Protein AF-0000000084647547 (afdb_homodimer)

pLDDT: mean 97.09, std 5.96, range [43.28, 99.0]

Solvent-accessible surface area (backbone atoms only — not comparable to full-atom values): 25714 Å² total; per-residue (Å²): 90,37,36,32,36,41,32,43,51,69,50,54,76,92,47,25,85,84,66,43,41,56,71,59,34,45,50,55,44,42,46,58,33,23,62,76,68,74,48,60,79,43,80,45,79,32,50,28,68,78,56,44,62,79,85,57,79,75,78,40,63,32,36,36,33,41,42,39,95,64,58,91,80,67,76,48,66,46,57,54,53,44,33,52,45,51,45,50,25,56,76,70,45,40,25,35,38,17,24,28,41,22,22,42,40,54,30,44,52,57,66,22,38,66,42,75,41,91,83,44,67,43,49,30,53,42,51,19,37,38,78,48,87,53,89,42,42,57,77,74,64,59,57,51,28,27,37,34,79,42,40,64,39,54,76,38,76,23,79,67,49,45,66,29,20,25,29,90,91,43,60,61,27,25,33,33,38,68,77,27,34,40,24,30,50,36,34,54,52,61,46,63,67,53,50,49,53,48,43,63,74,38,30,86,80,58,30,67,35,53,42,53,49,14,58,34,30,55,80,47,85,65,39,30,66,59,49,28,32,27,53,55,38,39,44,51,52,20,45,53,50,42,51,52,56,56,52,65,75,101,88,37,36,31,38,40,32,42,51,70,51,55,75,93,47,25,85,86,66,43,43,56,71,58,33,45,49,53,43,42,44,56,32,22,62,76,67,73,48,61,82,42,80,46,80,33,50,26,69,77,57,44,62,78,86,57,77,75,78,39,62,31,36,35,33,41,41,38,94,63,58,89,82,67,77,49,67,47,56,54,53,44,31,52,44,52,45,50,25,58,74,70,44,42,24,35,38,16,25,27,41,21,22,43,39,53,30,45,51,57,65,21,39,66,41,73,39,92,82,45,67,46,48,30,51,42,52,19,38,38,78,49,87,54,91,40,41,56,77,76,63,60,59,51,28,28,37,35,78,44,41,65,39,53,77,38,76,23,78,69,49,45,68,30,20,25,28,92,91,42,59,61,27,25,33,34,39,68,78,27,34,37,27,29,51,38,35,54,52,61,45,62,67,54,50,49,53,50,43,63,73,38,29,84,77,59,30,67,37,54,40,53,49,14,58,33,30,55,79,47,85,66,37,30,64,59,49,28,31,27,52,54,37,40,45,51,53,18,46,52,50,42,52,51,56,58,52,65,75,102

Sequence (500 aa):
MRIGLLQCDDVAEELRDRHGNYPQMFADLLGRAAVQQGIELEWQVWRCLDGDIPEDVDAVDAWLTTGSKFGVNDGLAWVEKLEGFVRQLWVAGKPLVGICFGHQLIARALGGEVIQSPKGWGVGLSFNQVSEQQAWMTPSSHALDLLVSHQDQVTRLPDNTRVLGGSPFCPNYLIQAGDCFLGVQGHPEFSPEYSRDLMQLRRSLVGDARVREGLASLSSEINDDLMALWILAFMREAIARQQEAGNGRVMRIGLLQCDDVAEELRDRHGNYPQMFADLLGRAAVQQGIELEWQVWRCLDGDIPEDVDAVDAWLTTGSKFGVNDGLAWVEKLEGFVRQLWVAGKPLVGICFGHQLIARALGGEVIQSPKGWGVGLSFNQVSEQQAWMTPSSHALDLLVSHQDQVTRLPDNTRVLGGSPFCPNYLIQAGDCFLGVQGHPEFSPEYSRDLMQLRRSLVGDARVREGLASLSSEINDDLMALWILAFMREAIARQQEAGNGRV

Radius of gyration: 27.06 Å; Cα contacts (8 Å, |Δi|>4): 1031; chains: 2; bounding box: 46×93×58 Å

Nearest PDB structures (foldseek):
  3m3p-assembly1_A  TM=7.550E-01  e=1.102E-14  Methylobacillus flagellatus KT
  1o1y-assembly1_A  TM=7.816E-01  e=1.906E-14  Thermotoga maritima
  2d7j-assembly1_A  TM=7.579E-01  e=1.509E-13  Pyrococcus horikoshii OT3
  7d97-assembly1_A  TM=7.661E-01  e=3.537E-13  Methanocaldococcus jannaschii DSM 2661
  2h2w-assembly1_A-2  TM=7.308E-01  e=1.636E-11  Thermotoga maritima

Foldseek 3Di:
DEEEEEEQAWDPPVCCVPQNTDVVLLCVLLVVLCVVVVHDYHYDYADLNVPRADDDLVPGQAYEYDDYPDACPNPDPSSVVNLVVLVVNVVLLGAYEYEQRGLRSNFVSQPFDKDQAPVAWDFAKFKKAFPDDDPLQPPDDRIAIAGATDRMATDGGHPQKDAGMGDPRHGNQWMDRHLHYTYGNHDLSDALVSSLVVCVVCCVVRDPVNNVVNNVRNVDDHCSNSVSSSSVSSSVRSSVVSVVVVVVVD/DEEEEEEQAWDPPVCCVPQNTDVVLLCVLLVVLCVVVVHDYHYDYADLNVPRADDDLVPGQAYEYDDYPDACPNPDPSSVVNLVVLVVNVVLLHAYEYEQRGLVSNFVSQPFDKDQAPVAWDFAKFKKAFPDDDPLQPPDDRIAIAGATDRMATDGGHPQKDAGMDDPRHGNQWMDRHLHYTYGNHDLSDALVSSLVVCVVCCVVRDPVNNVVNNVRNVDDHCSNSVSSSSVSSSVRSSVVSVVVVVVVD

InterPro domains:
  IPR017926 Glutamine amidotransferase [PF00117] (80-193)
  IPR029062 Class I glutamine amidotransferase-like [G3DSA:3.40.50.880] (15-242)
  IPR029062 Class I glutamine amidotransferase-like [SSF52317] (20-212)
  IPR044992 Glutamine amidotransferase domain containing protein ChyE-like [PTHR42695] (2-207)
  IPR044992 Glutamine amidotransferase domain containing protein ChyE-like [cd01741] (2-189)

Secondary structure (DSSP, 8-state):
-EEEEE------HHHHHHH--HHHHHHHHHHHHHHHHT---EEEEE-GGGT-----TTSSSEEEE---SS-TTS--HHHHHHHHHHHHHHHHT--EEEETHHHHHHHHHTT-EEEE-TT--EEEEEEEEE----TT--S--SEEEEEEEESEEEEEPPTTEEEEEE-SS-TTSEEEETTTEEEESS-TT--HHHHHHHHHHTHHHH-HHHHHHHHHHTTS---HHHHHHHHHHHHHHHHHHHHHHHHTT-/-EEEEE------HHHHHHH--HHHHHHHHHHHHHHHHT---EEEEE-GGGT-----TTSSSEEEE---SS-TTS--HHHHHHHHHHHHHHHHT--EEEETHHHHHHHHHTT-EEEE-TT--EEEEEEEEE----TT--S--SEEEEEEEESEEEEEPPTTEEEEEE-SS-TTSEEEETTTEEEESS-TT--HHHHHHHHHHTHHHH-HHHHHHHHHHTTS---HHHHHHHHHHHHHHHHHHHHHHHHTT-

Structure (mmCIF, N/CA/C/O backbone):
data_AF-0000000084647547-model_v1
#
loop_
_entity.id
_entity.type
_entity.pdbx_description
1 polymer 'Glutamine amidotransferase domain-containing protein'
#
loop_
_atom_site.group_PDB
_atom_site.id
_atom_site.type_symbol
_atom_site.label_atom_id
_atom_site.label_alt_id
_atom_site.label_comp_id
_atom_site.label_asym_id
_atom_site.label_entity_id
_atom_site.label_seq_id
_atom_site.pdbx_PDB_ins_code
_atom_site.Cartn_x
_atom_site.Cartn_y
_atom_site.Cartn_z
_atom_site.occupancy
_atom_site.B_iso_or_equiv
_atom_site.auth_seq_id
_atom_site.auth_comp_id
_atom_site.auth_asym_id
_atom_site.auth_atom_id
_atom_site.pdbx_PDB_model_num
ATOM 1 N N . MET A 1 1 ? 1.634 -37.844 -8.797 1 97.69 1 MET A N 1
ATOM 2 C CA . MET A 1 1 ? 1.784 -36.812 -9.805 1 97.69 1 MET A CA 1
ATOM 3 C C . MET A 1 1 ? 3.236 -36.344 -9.906 1 97.69 1 MET A C 1
ATOM 5 O O . MET A 1 1 ? 3.854 -36 -8.898 1 97.69 1 MET A O 1
ATOM 9 N N . ARG A 1 2 ? 3.854 -36.406 -11.078 1 98.5 2 ARG A N 1
ATOM 10 C CA . ARG A 1 2 ? 5.215 -35.938 -11.312 1 98.5 2 ARG A CA 1
ATOM 11 C C . ARG A 1 2 ? 5.227 -34.5 -11.75 1 98.5 2 ARG A C 1
ATOM 13 O O . ARG A 1 2 ? 4.684 -34.156 -12.805 1 98.5 2 ARG A O 1
ATOM 20 N N . ILE A 1 3 ? 5.859 -33.656 -10.891 1 98.81 3 ILE A N 1
ATOM 21 C CA . ILE A 1 3 ? 5.918 -32.219 -11.18 1 98.81 3 ILE A CA 1
ATOM 22 C C . ILE A 1 3 ? 7.328 -31.844 -11.625 1 98.81 3 ILE A C 1
ATOM 24 O O . ILE A 1 3 ? 8.312 -32.188 -10.969 1 98.81 3 ILE A O 1
ATOM 28 N N . GLY A 1 4 ? 7.418 -31.266 -12.805 1 98.94 4 GLY A N 1
ATOM 29 C CA . GLY A 1 4 ? 8.664 -30.656 -13.242 1 98.94 4 GLY A CA 1
ATOM 30 C C . GLY A 1 4 ? 8.828 -29.234 -12.766 1 98.94 4 GLY A C 1
ATOM 31 O O . GLY A 1 4 ? 8.039 -28.359 -13.125 1 98.94 4 GLY A O 1
ATOM 32 N N . LEU A 1 5 ? 9.844 -29 -11.914 1 98.94 5 LEU A N 1
ATOM 33 C CA . LEU A 1 5 ? 10.148 -27.641 -11.461 1 98.94 5 LEU A CA 1
ATOM 34 C C . LEU A 1 5 ? 11.172 -26.984 -12.375 1 98.94 5 LEU A C 1
ATOM 36 O O . LEU A 1 5 ? 12.297 -27.453 -12.508 1 98.94 5 LEU A O 1
ATOM 40 N N . LEU A 1 6 ? 10.711 -25.953 -13.039 1 98.94 6 LEU A N 1
ATOM 41 C CA . LEU A 1 6 ? 11.609 -25.094 -13.805 1 98.94 6 LEU A CA 1
ATOM 42 C C . LEU A 1 6 ? 12.234 -24.016 -12.922 1 98.94 6 LEU A C 1
ATOM 44 O O . LEU A 1 6 ? 11.602 -23 -12.633 1 98.94 6 LEU A O 1
ATOM 48 N N . GLN A 1 7 ? 13.43 -24.297 -12.469 1 98.94 7 GLN A N 1
ATOM 49 C CA . GLN A 1 7 ? 14.086 -23.406 -11.516 1 98.94 7 GLN A CA 1
ATOM 50 C C . GLN A 1 7 ? 14.781 -22.25 -12.227 1 98.94 7 GLN A C 1
ATOM 52 O O . GLN A 1 7 ? 15.781 -22.453 -12.922 1 98.94 7 GLN A O 1
ATOM 57 N N . CYS A 1 8 ? 14.32 -21.062 -11.953 1 98.88 8 CYS A N 1
ATOM 58 C CA . CYS A 1 8 ? 14.758 -19.891 -12.719 1 98.88 8 CYS A CA 1
ATOM 59 C C . CYS A 1 8 ? 15.617 -18.969 -11.867 1 98.88 8 CYS A C 1
ATOM 61 O O . CYS A 1 8 ? 16 -17.891 -12.32 1 98.88 8 CYS A O 1
ATOM 63 N N . ASP A 1 9 ? 15.859 -19.328 -10.633 1 98.62 9 ASP A N 1
ATOM 64 C CA . ASP A 1 9 ? 16.703 -18.547 -9.727 1 98.62 9 ASP A CA 1
ATOM 65 C C . ASP A 1 9 ? 17.125 -19.375 -8.516 1 98.62 9 ASP A C 1
ATOM 67 O O . ASP A 1 9 ? 16.672 -20.516 -8.352 1 98.62 9 ASP A O 1
ATOM 71 N N . ASP A 1 10 ? 18.062 -18.859 -7.836 1 98.25 10 ASP A N 1
ATOM 72 C CA . ASP A 1 10 ? 18.406 -19.328 -6.496 1 98.25 10 ASP A CA 1
ATOM 73 C C . ASP A 1 10 ? 18.141 -18.25 -5.453 1 98.25 10 ASP A C 1
ATOM 75 O O . ASP A 1 10 ? 18.25 -17.047 -5.742 1 98.25 10 ASP A O 1
ATOM 79 N N . VAL A 1 11 ? 17.766 -18.75 -4.273 1 98.25 11 VAL A N 1
ATOM 80 C CA . VAL A 1 11 ? 17.781 -17.812 -3.145 1 98.25 11 VAL A CA 1
ATOM 81 C C . VAL A 1 11 ? 19.172 -17.188 -3.016 1 98.25 11 VAL A C 1
ATOM 83 O O . VAL A 1 11 ? 20.188 -17.875 -3.201 1 98.25 11 VAL A O 1
ATOM 86 N N . ALA A 1 12 ? 19.172 -15.875 -2.676 1 96.81 12 ALA A N 1
ATOM 87 C CA . ALA A 1 12 ? 20.453 -15.203 -2.496 1 96.81 12 ALA A CA 1
ATOM 88 C C . ALA A 1 12 ? 21.359 -16 -1.564 1 96.81 12 ALA A C 1
ATOM 90 O O . ALA A 1 12 ? 20.906 -16.562 -0.573 1 96.81 12 ALA A O 1
ATOM 91 N N . GLU A 1 13 ? 22.609 -15.992 -1.907 1 96.94 13 GLU A N 1
ATOM 92 C CA . GLU A 1 13 ? 23.578 -16.781 -1.152 1 96.94 13 GLU A CA 1
ATOM 93 C C . GLU A 1 13 ? 23.516 -16.438 0.334 1 96.94 13 GLU A C 1
ATOM 95 O O . GLU A 1 13 ? 23.578 -17.328 1.182 1 96.94 13 GLU A O 1
ATOM 100 N N . GLU A 1 14 ? 23.344 -15.156 0.658 1 97.12 14 GLU A N 1
ATOM 101 C CA . GLU A 1 14 ? 23.359 -14.641 2.025 1 97.12 14 GLU A CA 1
ATOM 102 C C . GLU A 1 14 ? 22.188 -15.203 2.834 1 97.12 14 GLU A C 1
ATOM 104 O O . GLU A 1 14 ? 22.25 -15.258 4.062 1 97.12 14 GLU A O 1
ATOM 109 N N . LEU A 1 15 ? 21.188 -15.695 2.102 1 98.25 15 LEU A N 1
ATOM 110 C CA . LEU A 1 15 ? 19.969 -16.094 2.793 1 98.25 15 LEU A CA 1
ATOM 111 C C . LEU A 1 15 ? 19.75 -17.594 2.697 1 98.25 15 LEU A C 1
ATOM 113 O O . LEU A 1 15 ? 18.875 -18.141 3.375 1 98.25 15 LEU A O 1
ATOM 117 N N . ARG A 1 16 ? 20.484 -18.297 1.938 1 97.31 16 ARG A N 1
ATOM 118 C CA . ARG A 1 16 ? 20.219 -19.688 1.564 1 97.31 16 ARG A CA 1
ATOM 119 C C . ARG A 1 16 ? 20.422 -20.625 2.75 1 97.31 16 ARG A C 1
ATOM 121 O O . ARG A 1 16 ? 19.719 -21.625 2.879 1 97.31 16 ARG A O 1
ATOM 128 N N . ASP A 1 17 ? 21.422 -20.312 3.629 1 97.31 17 ASP A N 1
ATOM 129 C CA . ASP A 1 17 ? 21.672 -21.156 4.793 1 97.31 17 ASP A CA 1
ATOM 130 C C . ASP A 1 17 ? 20.453 -21.188 5.719 1 97.31 17 ASP A C 1
ATOM 132 O O . ASP A 1 17 ? 20.094 -22.234 6.242 1 97.31 17 ASP A O 1
ATOM 136 N N . ARG A 1 18 ? 19.844 -20.062 5.906 1 97.5 18 ARG A N 1
ATOM 137 C CA . ARG A 1 18 ? 18.734 -19.922 6.844 1 97.5 18 ARG A CA 1
ATOM 138 C C . ARG A 1 18 ? 17.422 -20.375 6.215 1 97.5 18 ARG A C 1
ATOM 140 O O . ARG A 1 18 ? 16.547 -20.938 6.898 1 97.5 18 ARG A O 1
ATOM 147 N N . HIS A 1 19 ? 17.25 -20.203 4.898 1 98.44 19 HIS A N 1
ATOM 148 C CA . HIS A 1 19 ? 15.906 -20.328 4.344 1 98.44 19 HIS A CA 1
ATOM 149 C C . HIS A 1 19 ? 15.836 -21.453 3.311 1 98.44 19 HIS A C 1
ATOM 151 O O . HIS A 1 19 ? 14.75 -21.797 2.832 1 98.44 19 HIS A O 1
ATOM 157 N N . GLY A 1 20 ? 17 -22.016 2.951 1 98.12 20 GLY A N 1
ATOM 158 C CA . GLY A 1 20 ? 17.016 -23 1.882 1 98.12 20 GLY A CA 1
ATOM 159 C C . GLY A 1 20 ? 16.891 -22.391 0.501 1 98.12 20 GLY A C 1
ATOM 160 O O . GLY A 1 20 ? 17.172 -21.203 0.318 1 98.12 20 GLY A O 1
ATOM 161 N N . ASN A 1 21 ? 16.609 -23.266 -0.439 1 98.56 21 ASN A N 1
ATOM 162 C CA . ASN A 1 21 ? 16.484 -22.828 -1.827 1 98.56 21 ASN A CA 1
ATOM 163 C C . ASN A 1 21 ? 15.086 -23.109 -2.373 1 98.56 21 ASN A C 1
ATOM 165 O O . ASN A 1 21 ? 14.266 -23.719 -1.692 1 98.56 21 ASN A O 1
ATOM 169 N N . TYR A 1 22 ? 14.805 -22.641 -3.561 1 98.69 22 TYR A N 1
ATOM 170 C CA . TYR A 1 22 ? 13.461 -22.609 -4.113 1 98.69 22 TYR A CA 1
ATOM 171 C C . TYR A 1 22 ? 12.898 -24.031 -4.254 1 98.69 22 TYR A C 1
ATOM 173 O O . TYR A 1 22 ? 11.727 -24.266 -3.949 1 98.69 22 TYR A O 1
ATOM 181 N N . PRO A 1 23 ? 13.688 -25.031 -4.746 1 98.81 23 PRO A N 1
ATOM 182 C CA . PRO A 1 23 ? 13.109 -26.359 -4.875 1 98.81 23 PRO A CA 1
ATOM 183 C C . PRO A 1 23 ? 12.523 -26.891 -3.564 1 98.81 23 PRO A C 1
ATOM 185 O O . PRO A 1 23 ? 11.414 -27.422 -3.549 1 98.81 23 PRO A O 1
ATOM 188 N N . GLN A 1 24 ? 13.242 -26.672 -2.492 1 98.5 24 GLN A N 1
ATOM 189 C CA . GLN A 1 24 ? 12.75 -27.125 -1.198 1 98.5 24 GLN A CA 1
ATOM 190 C C . GLN A 1 24 ? 11.539 -26.312 -0.749 1 98.5 24 GLN A C 1
ATOM 192 O O . GLN A 1 24 ? 10.617 -26.859 -0.126 1 98.5 24 GLN A O 1
ATOM 197 N N . MET A 1 25 ? 11.5 -25.016 -0.994 1 98.75 25 MET A N 1
ATOM 198 C CA . MET A 1 25 ? 10.359 -24.172 -0.64 1 98.75 25 MET A CA 1
ATOM 199 C C . MET A 1 25 ? 9.086 -24.688 -1.311 1 98.75 25 MET A C 1
ATOM 201 O O . MET A 1 25 ? 8.031 -24.75 -0.675 1 98.75 25 MET A O 1
ATOM 205 N N . PHE A 1 26 ? 9.203 -25.062 -2.561 1 98.88 26 PHE A N 1
ATOM 206 C CA . PHE A 1 26 ? 8.031 -25.516 -3.299 1 98.88 26 PHE A CA 1
ATOM 207 C C . PHE A 1 26 ? 7.625 -26.922 -2.867 1 98.88 26 PHE A C 1
ATOM 209 O O . PHE A 1 26 ? 6.434 -27.234 -2.793 1 98.88 26 PHE A O 1
ATOM 216 N N . ALA A 1 27 ? 8.617 -27.766 -2.643 1 98.56 27 ALA A N 1
ATOM 217 C CA . ALA A 1 27 ? 8.312 -29.094 -2.131 1 98.56 27 ALA A CA 1
ATOM 218 C C . ALA A 1 27 ? 7.555 -29.016 -0.808 1 98.56 27 ALA A C 1
ATOM 220 O O . ALA A 1 27 ? 6.594 -29.75 -0.587 1 98.56 27 ALA A O 1
ATOM 221 N N . ASP A 1 28 ? 8.016 -28.094 0.088 1 98.25 28 ASP A N 1
ATOM 222 C CA . ASP A 1 28 ? 7.355 -27.922 1.379 1 98.25 28 ASP A CA 1
ATOM 223 C C . ASP A 1 28 ? 5.941 -27.359 1.202 1 98.25 28 ASP A C 1
ATOM 225 O O . ASP A 1 28 ? 5 -27.844 1.831 1 98.25 28 ASP A O 1
ATOM 229 N N . LEU A 1 29 ? 5.77 -26.359 0.379 1 98.56 29 LEU A N 1
ATOM 230 C CA . LEU A 1 29 ? 4.48 -25.719 0.143 1 98.56 29 LEU A CA 1
ATOM 231 C C . LEU A 1 29 ? 3.463 -26.734 -0.381 1 98.56 29 LEU A C 1
ATOM 233 O O . LEU A 1 29 ? 2.398 -26.906 0.216 1 98.56 29 LEU A O 1
ATOM 237 N N . LEU A 1 30 ? 3.811 -27.406 -1.542 1 98.75 30 LEU A N 1
ATO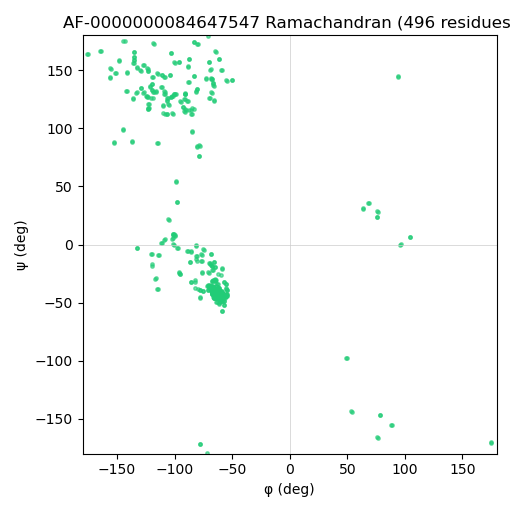M 238 C CA . LEU A 1 30 ? 2.842 -28.297 -2.191 1 98.75 30 LEU A CA 1
ATOM 239 C C . LEU A 1 30 ? 2.721 -29.609 -1.442 1 98.75 30 LEU A C 1
ATOM 241 O O . LEU A 1 30 ? 1.705 -30.297 -1.554 1 98.75 30 LEU A O 1
ATOM 245 N N . GLY A 1 31 ? 3.787 -29.953 -0.701 1 98.31 31 GLY A N 1
ATOM 246 C CA . GLY A 1 31 ? 3.717 -31.156 0.11 1 98.31 31 GLY A CA 1
ATOM 247 C C . GLY A 1 31 ? 2.596 -31.125 1.132 1 98.31 31 GLY A C 1
ATOM 248 O O . GLY A 1 31 ? 1.878 -32.094 1.306 1 98.31 31 GLY A O 1
ATOM 249 N N . ARG A 1 32 ? 2.387 -30 1.791 1 96.31 32 ARG A N 1
ATOM 250 C CA . ARG A 1 32 ? 1.326 -29.828 2.777 1 96.31 32 ARG A CA 1
ATOM 251 C C . ARG A 1 32 ? -0.047 -30.031 2.145 1 96.31 32 ARG A C 1
ATOM 253 O O . ARG A 1 32 ? -0.894 -30.734 2.691 1 96.31 32 ARG A O 1
ATOM 260 N N . ALA A 1 33 ? -0.22 -29.422 1.044 1 97.56 33 ALA A N 1
ATOM 261 C CA . ALA A 1 33 ? -1.492 -29.5 0.332 1 97.56 33 ALA A CA 1
ATOM 262 C C . ALA A 1 33 ? -1.729 -30.922 -0.201 1 97.56 33 ALA A C 1
ATOM 264 O O . ALA A 1 33 ? -2.865 -31.391 -0.22 1 97.56 33 ALA A O 1
ATOM 265 N N . ALA A 1 34 ? -0.649 -31.531 -0.677 1 98.19 34 ALA A N 1
ATOM 266 C CA . ALA A 1 34 ? -0.738 -32.875 -1.24 1 98.19 34 ALA A CA 1
ATOM 267 C C . ALA A 1 34 ? -1.242 -33.875 -0.202 1 98.19 34 ALA A C 1
ATOM 269 O O . ALA A 1 34 ? -2.064 -34.75 -0.512 1 98.19 34 ALA A O 1
ATOM 270 N N . VAL A 1 35 ? -0.739 -33.719 1.009 1 96.69 35 VAL A N 1
ATOM 271 C CA . VAL A 1 35 ? -1.181 -34.594 2.102 1 96.69 35 VAL A CA 1
ATOM 272 C C . VAL A 1 35 ? -2.68 -34.406 2.332 1 96.69 35 VAL A C 1
ATOM 274 O O . VAL A 1 35 ? -3.418 -35.375 2.471 1 96.69 35 VAL A O 1
ATOM 277 N N . GLN A 1 36 ? -3.137 -33.219 2.275 1 94.12 36 GLN A N 1
ATOM 278 C CA . GLN A 1 36 ? -4.543 -32.906 2.494 1 94.12 36 GLN A CA 1
ATOM 279 C C . GLN A 1 36 ? -5.418 -33.469 1.384 1 94.12 36 GLN A C 1
ATOM 281 O O . GLN A 1 36 ? -6.562 -33.875 1.627 1 94.12 36 GLN A O 1
ATOM 286 N N . GLN A 1 37 ? -4.84 -33.531 0.204 1 94.56 37 GLN A N 1
ATOM 287 C CA . GLN A 1 37 ? -5.633 -33.938 -0.949 1 94.56 37 GLN A CA 1
ATOM 288 C C . GLN A 1 37 ? -5.367 -35.406 -1.309 1 94.56 37 GLN A C 1
ATOM 290 O O . GLN A 1 37 ? -5.91 -35.906 -2.289 1 94.56 37 GLN A O 1
ATOM 295 N N . GLY A 1 38 ? -4.539 -36.031 -0.582 1 94.88 38 GLY A N 1
ATOM 296 C CA . GLY A 1 38 ? -4.23 -37.438 -0.837 1 94.88 38 GLY A CA 1
ATOM 297 C C . GLY A 1 38 ? -3.471 -37.656 -2.131 1 94.88 38 GLY A C 1
ATOM 298 O O . GLY A 1 38 ? -3.729 -38.594 -2.855 1 94.88 38 GLY A O 1
ATOM 299 N N . ILE A 1 39 ? -2.578 -36.719 -2.475 1 95.12 39 ILE A N 1
ATOM 300 C CA . ILE A 1 39 ? -1.796 -36.781 -3.703 1 95.12 39 ILE A CA 1
ATOM 301 C C . ILE A 1 39 ? -0.339 -37.094 -3.373 1 95.12 39 ILE A C 1
ATOM 303 O O . ILE A 1 39 ? 0.226 -36.531 -2.43 1 95.12 39 ILE A O 1
ATOM 307 N N . GLU A 1 40 ? 0.198 -38 -4.012 1 97.12 40 GLU A N 1
ATOM 308 C CA . GLU A 1 40 ? 1.637 -38.219 -3.934 1 97.12 40 GLU A CA 1
ATOM 309 C C . GLU A 1 40 ? 2.387 -37.438 -4.996 1 97.12 40 GLU A C 1
ATOM 311 O O . GLU A 1 40 ? 2.041 -37.469 -6.176 1 97.12 40 GLU A O 1
ATOM 316 N N . LEU A 1 41 ? 3.408 -36.75 -4.508 1 98.38 41 LEU A N 1
ATOM 317 C CA . LEU A 1 41 ? 4.148 -35.875 -5.422 1 98.38 41 LEU A CA 1
ATOM 318 C C . LEU A 1 41 ? 5.555 -36.406 -5.664 1 98.38 41 LEU A C 1
ATOM 320 O O . LEU A 1 41 ? 6.191 -36.938 -4.742 1 98.38 41 LEU A O 1
ATOM 324 N N . GLU A 1 42 ? 5.965 -36.406 -6.852 1 98.38 42 GLU A N 1
ATOM 325 C CA . GLU A 1 42 ? 7.352 -36.594 -7.266 1 98.38 42 GLU A CA 1
ATOM 326 C C . GLU A 1 42 ? 7.879 -35.406 -8.031 1 98.38 42 GLU A C 1
ATOM 328 O O . GLU A 1 42 ? 7.148 -34.781 -8.82 1 98.38 42 GLU A O 1
ATOM 333 N N . TRP A 1 43 ? 9.164 -35.125 -7.793 1 98.62 43 TRP A N 1
ATOM 334 C CA . TRP A 1 43 ? 9.703 -33.906 -8.359 1 98.62 43 TRP A CA 1
ATOM 335 C C . TRP A 1 43 ? 10.867 -34.188 -9.305 1 98.62 43 TRP A C 1
ATOM 337 O O . TRP A 1 43 ? 11.68 -35.094 -9.039 1 98.62 43 TRP A O 1
ATOM 347 N N . GLN A 1 44 ? 10.93 -33.562 -10.344 1 98.75 44 GLN A N 1
ATOM 348 C CA . GLN A 1 44 ? 12.109 -33.438 -11.195 1 98.75 44 GLN A CA 1
ATOM 349 C C . GLN A 1 44 ? 12.445 -31.953 -11.43 1 98.75 44 GLN A C 1
ATOM 351 O O . GLN A 1 44 ? 11.586 -31.172 -11.82 1 98.75 44 GLN A O 1
ATOM 356 N N . VAL A 1 45 ? 13.734 -31.594 -11.156 1 98.81 45 VAL A N 1
ATOM 357 C CA . VAL A 1 45 ? 14.133 -30.188 -11.219 1 98.81 45 VAL A CA 1
ATOM 358 C C . VAL A 1 45 ? 15.023 -29.953 -12.438 1 98.81 45 VAL A C 1
ATOM 360 O O . VAL A 1 45 ? 15.922 -30.75 -12.711 1 98.81 45 VAL A O 1
ATOM 363 N N . TRP A 1 46 ? 14.719 -28.969 -13.227 1 98.88 46 TRP A N 1
ATOM 364 C CA . TRP A 1 46 ? 15.586 -28.438 -14.273 1 98.88 46 TRP A CA 1
ATOM 365 C C . TRP A 1 46 ? 16.094 -27.062 -13.914 1 98.88 46 TRP A C 1
ATOM 367 O O . TRP A 1 46 ? 15.32 -26.125 -13.75 1 98.88 46 TRP A O 1
ATOM 377 N N . ARG A 1 47 ? 17.375 -26.891 -13.805 1 98.75 47 ARG A N 1
ATOM 378 C CA . ARG A 1 47 ? 17.969 -25.578 -13.516 1 98.75 47 ARG A CA 1
ATOM 379 C C . ARG A 1 47 ? 18 -24.719 -14.766 1 98.75 47 ARG A C 1
ATOM 381 O O . ARG A 1 47 ? 19.078 -24.516 -15.352 1 98.75 47 ARG A O 1
ATOM 388 N N . CYS A 1 48 ? 16.969 -24.094 -15 1 98.81 48 CYS A N 1
ATOM 389 C CA . CYS A 1 48 ? 16.828 -23.297 -16.219 1 98.81 48 CYS A CA 1
ATOM 390 C C . CYS A 1 48 ? 17.781 -22.109 -16.219 1 98.81 48 CYS A C 1
ATOM 392 O O . CYS A 1 48 ? 18.297 -21.719 -17.266 1 98.81 48 CYS A O 1
ATOM 394 N N . LEU A 1 49 ? 18 -21.531 -15.016 1 97.88 49 LEU A N 1
ATOM 395 C CA . LEU A 1 49 ? 18.906 -20.391 -14.898 1 97.88 49 LEU A CA 1
ATOM 396 C C . LEU A 1 49 ? 20.297 -20.766 -15.391 1 97.88 49 LEU A C 1
ATOM 398 O O . LEU A 1 49 ? 21.062 -19.906 -15.836 1 97.88 49 LEU A O 1
ATOM 402 N N . ASP A 1 50 ? 20.594 -22.047 -15.422 1 98 50 ASP A N 1
ATOM 403 C CA . ASP A 1 50 ? 21.906 -22.531 -15.867 1 98 50 ASP A CA 1
ATOM 404 C C . ASP A 1 50 ? 21.828 -23.062 -17.297 1 98 50 ASP A C 1
ATOM 406 O O . ASP A 1 50 ? 22.781 -23.672 -17.797 1 98 50 ASP A O 1
ATOM 410 N N . GLY A 1 51 ? 20.688 -22.906 -17.906 1 97.88 51 GLY A N 1
ATOM 411 C CA . GLY A 1 51 ? 20.547 -23.297 -19.312 1 97.88 51 GLY A CA 1
ATOM 412 C C . GLY A 1 51 ? 19.969 -24.688 -19.484 1 97.88 51 GLY A C 1
ATOM 413 O O . GLY A 1 51 ? 19.844 -25.172 -20.609 1 97.88 51 GLY A O 1
ATOM 414 N N . ASP A 1 52 ? 19.672 -25.391 -18.438 1 98.5 52 ASP A N 1
ATOM 415 C CA . ASP A 1 52 ? 19.078 -26.719 -18.5 1 98.5 52 ASP A CA 1
ATOM 416 C C . ASP A 1 52 ? 17.562 -26.625 -18.734 1 98.5 52 ASP A C 1
ATOM 418 O O . ASP A 1 52 ? 16.781 -26.75 -17.797 1 98.5 52 ASP A O 1
ATOM 422 N N . ILE A 1 53 ? 17.219 -26.5 -20.031 1 98.81 53 ILE A N 1
ATOM 423 C CA . ILE A 1 53 ? 15.812 -26.391 -20.422 1 98.81 53 ILE A CA 1
ATOM 424 C C . ILE A 1 53 ? 15.32 -27.75 -20.938 1 98.81 53 ILE A C 1
ATOM 426 O O . ILE A 1 53 ? 15.969 -28.375 -21.766 1 98.81 53 ILE A O 1
ATOM 430 N N . PRO A 1 54 ? 14.195 -28.172 -20.391 1 98.44 54 PRO A N 1
ATOM 431 C CA . PRO A 1 54 ? 13.688 -29.453 -20.875 1 98.44 54 PRO A CA 1
ATOM 432 C C . PRO A 1 54 ? 13.367 -29.438 -22.359 1 98.44 54 PRO A C 1
ATOM 434 O O . PRO A 1 54 ? 13.117 -28.375 -22.938 1 98.44 54 PRO A O 1
ATOM 437 N N . GLU A 1 55 ? 13.32 -30.672 -22.938 1 96.81 55 GLU A N 1
ATOM 438 C CA . GLU A 1 55 ? 12.992 -30.797 -24.359 1 96.81 55 GLU A CA 1
ATOM 439 C C . GLU A 1 55 ? 11.734 -31.641 -24.562 1 96.81 55 GLU A C 1
ATOM 441 O O . GLU A 1 55 ? 11.125 -31.594 -25.625 1 96.81 55 GLU A O 1
ATOM 446 N N . ASP A 1 56 ? 11.422 -32.375 -23.562 1 98.44 56 ASP A N 1
ATOM 447 C CA . ASP A 1 56 ? 10.273 -33.281 -23.641 1 98.44 56 ASP A CA 1
ATOM 448 C C . ASP A 1 56 ? 9.117 -32.781 -22.797 1 98.44 56 ASP A C 1
ATOM 450 O O . ASP A 1 56 ? 9.164 -32.844 -21.562 1 98.44 56 ASP A O 1
ATOM 454 N N . VAL A 1 57 ? 8.047 -32.375 -23.406 1 98.31 57 VAL A N 1
ATOM 455 C CA . VAL A 1 57 ? 6.891 -31.828 -22.703 1 98.31 57 VAL A CA 1
ATOM 456 C C . VAL A 1 57 ? 6.211 -32.938 -21.891 1 98.31 57 VAL A C 1
ATOM 458 O O . VAL A 1 57 ? 5.441 -32.625 -20.969 1 98.31 57 VAL A O 1
ATOM 461 N N . ASP A 1 58 ? 6.484 -34.188 -22.188 1 97.75 58 ASP A N 1
ATOM 462 C CA . ASP A 1 58 ? 5.812 -35.312 -21.531 1 97.75 58 ASP A CA 1
ATOM 463 C C . ASP A 1 58 ? 6.684 -35.906 -20.438 1 97.75 58 ASP A C 1
ATOM 465 O O . ASP A 1 58 ? 6.332 -36.938 -19.844 1 97.75 58 ASP A O 1
ATOM 469 N N . ALA A 1 59 ? 7.809 -35.25 -20.156 1 98.38 59 ALA A N 1
ATOM 470 C CA . ALA A 1 59 ? 8.742 -35.781 -19.156 1 98.38 59 ALA A CA 1
ATOM 471 C C . ALA A 1 59 ? 8.07 -35.906 -17.797 1 98.38 59 ALA A C 1
ATOM 473 O O . ALA A 1 59 ? 8.477 -36.719 -16.969 1 98.38 59 ALA A O 1
ATOM 474 N N . VAL A 1 60 ? 7.059 -35.125 -17.516 1 98.69 60 VAL A N 1
ATOM 475 C CA . VAL A 1 60 ? 6.328 -35.094 -16.266 1 98.69 60 VAL A CA 1
ATOM 476 C C . VAL A 1 60 ? 4.852 -34.844 -16.516 1 98.69 60 VAL A C 1
ATOM 478 O O . VAL A 1 60 ? 4.445 -34.594 -17.656 1 98.69 60 VAL A O 1
ATOM 481 N N . ASP A 1 61 ? 4.078 -34.906 -15.43 1 98.38 61 ASP A N 1
ATOM 482 C CA . ASP A 1 61 ? 2.635 -34.75 -15.562 1 98.38 61 ASP A CA 1
ATOM 483 C C . ASP A 1 61 ? 2.246 -33.281 -15.617 1 98.38 61 ASP A C 1
ATOM 485 O O . ASP A 1 61 ? 1.282 -32.906 -16.297 1 98.38 61 ASP A O 1
ATOM 489 N N . ALA A 1 62 ? 2.928 -32.438 -14.852 1 98.81 62 ALA A N 1
ATOM 490 C CA . ALA A 1 62 ? 2.646 -31.016 -14.734 1 98.81 62 ALA A CA 1
ATOM 491 C C . ALA A 1 62 ? 3.924 -30.219 -14.477 1 98.81 62 ALA A C 1
ATOM 493 O O . ALA A 1 62 ? 4.918 -30.781 -14 1 98.81 62 ALA A O 1
ATOM 494 N N . TRP A 1 63 ? 3.869 -28.922 -14.805 1 98.94 63 TRP A N 1
ATOM 495 C CA . TRP A 1 63 ? 5.051 -28.078 -14.711 1 98.94 63 TRP A CA 1
ATOM 496 C C . TRP A 1 63 ? 4.797 -26.891 -13.797 1 98.94 63 TRP A C 1
ATOM 498 O O . TRP A 1 63 ? 3.666 -26.406 -13.695 1 98.94 63 TRP A O 1
ATOM 508 N N . LEU A 1 64 ? 5.855 -26.406 -13.125 1 98.94 64 LEU A N 1
ATOM 509 C CA . LEU A 1 64 ? 5.852 -25.266 -12.219 1 98.94 64 LEU A CA 1
ATOM 510 C C . LEU A 1 64 ? 7.129 -24.453 -12.375 1 98.94 64 LEU A C 1
ATOM 512 O O . LEU A 1 64 ? 8.219 -25 -12.484 1 98.94 64 LEU A O 1
ATOM 516 N N . THR A 1 65 ? 7.004 -23.125 -12.492 1 98.94 65 THR A N 1
ATOM 517 C CA . THR A 1 65 ? 8.188 -22.281 -12.539 1 98.94 65 THR A CA 1
ATOM 518 C C . THR A 1 65 ? 8.398 -21.562 -11.203 1 98.94 65 THR A C 1
ATOM 520 O O . THR A 1 65 ? 7.43 -21.219 -10.523 1 98.94 65 THR A O 1
ATOM 523 N N . THR A 1 66 ? 9.664 -21.359 -10.836 1 98.88 66 THR A N 1
ATOM 524 C CA . THR A 1 66 ? 9.977 -20.453 -9.734 1 98.88 66 THR A CA 1
ATOM 525 C C . THR A 1 66 ? 9.945 -19 -10.203 1 98.88 66 THR A C 1
ATOM 527 O O . THR A 1 66 ? 9.789 -18.734 -11.398 1 98.88 66 THR A O 1
ATOM 530 N N . GLY A 1 67 ? 10.062 -18.094 -9.195 1 98.62 67 GLY A N 1
ATOM 531 C CA . GLY A 1 67 ? 10.43 -16.719 -9.531 1 98.62 67 GLY A CA 1
ATOM 532 C C . GLY A 1 67 ? 11.875 -16.578 -9.953 1 98.62 67 GLY A C 1
ATOM 533 O O . GLY A 1 67 ? 12.594 -17.578 -10.062 1 98.62 67 GLY A O 1
ATOM 534 N N . SER A 1 68 ? 12.211 -15.352 -10.242 1 98.62 68 SER A N 1
ATOM 535 C CA . SER A 1 68 ? 13.578 -15.055 -10.656 1 98.62 68 SER A CA 1
ATOM 536 C C . SER A 1 68 ? 13.938 -13.602 -10.383 1 98.62 68 SER A C 1
ATOM 538 O O . SER A 1 68 ? 13.094 -12.711 -10.516 1 98.62 68 SER A O 1
ATOM 540 N N . LYS A 1 69 ? 15.188 -13.383 -9.992 1 97 69 LYS A N 1
ATOM 541 C CA . LYS A 1 69 ? 15.695 -12.016 -9.914 1 97 69 LYS A CA 1
ATOM 542 C C . LYS A 1 69 ? 15.859 -11.406 -11.305 1 97 69 LYS A C 1
ATOM 544 O O . LYS A 1 69 ? 15.953 -10.18 -11.445 1 97 69 LYS A O 1
ATOM 549 N N . PHE A 1 70 ? 15.859 -12.227 -12.328 1 97.31 70 PHE A N 1
ATOM 550 C CA . PHE A 1 70 ? 15.93 -11.773 -13.711 1 97.31 70 PHE A CA 1
ATOM 551 C C . PHE A 1 70 ? 14.539 -11.5 -14.273 1 97.31 70 PHE A C 1
ATOM 553 O O . PHE A 1 70 ? 13.555 -12.078 -13.805 1 97.31 70 PHE A O 1
ATOM 560 N N . GLY A 1 71 ? 14.516 -10.594 -15.258 1 98.19 71 GLY A N 1
ATOM 561 C CA . GLY A 1 71 ? 13.258 -10.281 -15.906 1 98.19 71 GLY A CA 1
ATOM 562 C C . GLY A 1 71 ? 13.086 -10.984 -17.25 1 98.19 71 GLY A C 1
ATOM 563 O O . GLY A 1 71 ? 14.07 -11.328 -17.906 1 98.19 71 GLY A O 1
ATOM 564 N N . VAL A 1 72 ? 11.852 -11.133 -17.656 1 98.62 72 VAL A N 1
ATOM 565 C CA . VAL A 1 72 ? 11.562 -11.773 -18.938 1 98.62 72 VAL A CA 1
ATOM 566 C C . VAL A 1 72 ? 12.047 -10.891 -20.078 1 98.62 72 VAL A C 1
ATOM 568 O O . VAL A 1 72 ? 12.227 -11.359 -21.203 1 98.62 72 VAL A O 1
ATOM 571 N N . ASN A 1 73 ? 12.266 -9.609 -19.797 1 98.31 73 ASN A N 1
ATOM 572 C CA . ASN A 1 73 ? 12.648 -8.656 -20.828 1 98.31 73 ASN A CA 1
ATOM 573 C C . ASN A 1 73 ? 14.148 -8.375 -20.797 1 98.31 73 ASN A C 1
ATOM 575 O O . ASN A 1 73 ? 14.633 -7.477 -21.484 1 98.31 73 ASN A O 1
ATOM 579 N N . ASP A 1 74 ? 14.922 -9.102 -20.031 1 98.06 74 ASP A N 1
ATOM 580 C CA . ASP A 1 74 ? 16.328 -8.797 -19.812 1 98.06 74 ASP A CA 1
ATOM 581 C C . ASP A 1 74 ? 17.172 -9.227 -21.016 1 98.06 74 ASP A C 1
ATOM 583 O O . ASP A 1 74 ? 18.375 -8.93 -21.078 1 98.06 74 ASP A O 1
ATOM 587 N N . GLY A 1 75 ? 16.641 -9.906 -21.953 1 97.88 75 GLY A N 1
ATOM 588 C CA . GLY A 1 75 ? 17.375 -10.32 -23.141 1 97.88 75 GLY A CA 1
ATOM 589 C C . GLY A 1 75 ? 18.312 -11.484 -22.891 1 97.88 75 GLY A C 1
ATOM 590 O O . GLY A 1 75 ? 19.328 -11.617 -23.578 1 97.88 75 GLY A O 1
ATOM 591 N N . LEU A 1 76 ? 18.016 -12.32 -21.953 1 98.38 76 LEU A N 1
ATOM 592 C CA . LEU A 1 76 ? 18.875 -13.453 -21.609 1 98.38 76 LEU A CA 1
ATOM 593 C C . LEU A 1 76 ? 18.531 -14.672 -22.453 1 98.38 76 LEU A C 1
ATOM 595 O O . LEU A 1 76 ? 17.359 -14.992 -22.656 1 98.38 76 LEU A O 1
ATOM 599 N N . ALA A 1 77 ? 19.5 -15.406 -22.906 1 98.19 77 ALA A N 1
ATOM 600 C CA . ALA A 1 77 ? 19.328 -16.531 -23.812 1 98.19 77 ALA A CA 1
ATOM 601 C C . ALA A 1 77 ? 18.516 -17.641 -23.172 1 98.19 77 ALA A C 1
ATOM 603 O O . ALA A 1 77 ? 17.672 -18.266 -23.844 1 98.19 77 ALA A O 1
ATOM 604 N N . TRP A 1 78 ? 18.844 -17.922 -21.922 1 98.56 78 TRP A N 1
ATOM 605 C CA . TRP A 1 78 ? 18.125 -19.031 -21.281 1 98.56 78 TRP A CA 1
ATOM 606 C C . TRP A 1 78 ? 16.641 -18.688 -21.125 1 98.56 78 TRP A C 1
ATOM 608 O O . TRP A 1 78 ? 15.797 -19.578 -21.156 1 98.56 78 TRP A O 1
ATOM 618 N N . VAL A 1 79 ? 16.312 -17.406 -20.938 1 98.81 79 VAL A N 1
ATOM 619 C CA . VAL A 1 79 ? 14.914 -16.984 -20.828 1 98.81 79 VAL A CA 1
ATOM 620 C C . VAL A 1 79 ? 14.211 -17.188 -22.172 1 98.81 79 VAL A C 1
ATOM 622 O O . VAL A 1 79 ? 13.07 -17.656 -22.219 1 98.81 79 VAL A O 1
ATOM 625 N N . GLU A 1 80 ? 14.883 -16.844 -23.234 1 98.5 80 GLU A N 1
ATOM 626 C CA . GLU A 1 80 ? 14.328 -17.047 -24.562 1 98.5 80 GLU A CA 1
ATOM 627 C C . GLU A 1 80 ? 14.07 -18.516 -24.844 1 98.5 80 GLU A C 1
ATOM 629 O O . GLU A 1 80 ? 13.023 -18.891 -25.391 1 98.5 80 GLU A O 1
ATOM 634 N N . LYS A 1 81 ? 15.055 -19.312 -24.516 1 98.69 81 LYS A N 1
ATOM 635 C CA . LYS A 1 81 ? 14.906 -20.766 -24.703 1 98.69 81 LYS A CA 1
ATOM 636 C C . LYS A 1 81 ? 13.75 -21.297 -23.859 1 98.69 81 LYS A C 1
ATOM 638 O O . LYS A 1 81 ? 12.977 -22.141 -24.328 1 98.69 81 LYS A O 1
ATOM 643 N N . LEU A 1 82 ? 13.68 -20.844 -22.641 1 98.88 82 LEU A N 1
ATOM 644 C CA . LEU A 1 82 ? 12.602 -21.281 -21.766 1 98.88 82 LEU A CA 1
ATOM 645 C C . LEU A 1 82 ? 11.242 -20.844 -22.312 1 98.88 82 LEU A C 1
ATOM 647 O O . LEU A 1 82 ? 10.266 -21.594 -22.219 1 98.88 82 LEU A O 1
ATOM 651 N N . GLU A 1 83 ? 11.133 -19.656 -22.859 1 98.81 83 GLU A N 1
ATOM 652 C CA . GLU A 1 83 ? 9.898 -19.203 -23.5 1 98.81 83 GLU A CA 1
ATOM 653 C C . GLU A 1 83 ? 9.484 -20.156 -24.609 1 98.81 83 GLU A C 1
ATOM 655 O O . GLU A 1 83 ? 8.289 -20.438 -24.781 1 98.81 83 GLU A O 1
ATOM 660 N N . GLY A 1 84 ? 10.461 -20.531 -25.359 1 98.81 84 GLY A N 1
ATOM 661 C CA . GLY A 1 84 ? 10.18 -21.531 -26.391 1 98.81 84 GLY A CA 1
ATOM 662 C C . GLY A 1 84 ? 9.57 -22.797 -25.828 1 98.81 84 GLY A C 1
ATOM 663 O O . GLY A 1 84 ? 8.602 -23.328 -26.391 1 98.81 84 GLY A O 1
ATOM 664 N N . PHE A 1 85 ? 10.125 -23.297 -24.75 1 98.88 85 PHE A N 1
ATOM 665 C CA . PHE A 1 85 ? 9.602 -24.516 -24.109 1 98.88 85 PHE A CA 1
ATOM 666 C C . PHE A 1 85 ? 8.18 -24.281 -23.609 1 98.88 85 PHE A C 1
ATOM 668 O O . PHE A 1 85 ? 7.324 -25.156 -23.734 1 98.88 85 PHE A O 1
ATOM 675 N N . VAL A 1 86 ? 7.914 -23.109 -23.031 1 98.88 86 VAL A N 1
ATOM 676 C CA . VAL A 1 86 ? 6.582 -22.75 -22.562 1 98.88 86 VAL A CA 1
ATOM 677 C C . VAL A 1 86 ? 5.582 -22.812 -23.703 1 98.88 86 VAL A C 1
ATOM 679 O O . VAL A 1 86 ? 4.473 -23.328 -23.547 1 98.88 86 VAL A O 1
ATOM 682 N N . ARG A 1 87 ? 6 -22.297 -24.859 1 98.88 87 ARG A N 1
ATOM 683 C CA . ARG A 1 87 ? 5.125 -22.359 -26.031 1 98.88 87 ARG A CA 1
ATOM 684 C C . ARG A 1 87 ? 4.875 -23.797 -26.453 1 98.88 87 ARG A C 1
ATOM 686 O O . ARG A 1 87 ? 3.781 -24.141 -26.906 1 98.88 87 ARG A O 1
ATOM 693 N N . GLN A 1 88 ? 5.863 -24.656 -26.312 1 98.81 88 GLN A N 1
ATOM 694 C CA . GLN A 1 88 ? 5.672 -26.078 -26.609 1 98.81 88 GLN A CA 1
ATOM 695 C C . GLN A 1 88 ? 4.68 -26.703 -25.641 1 98.81 88 GLN A C 1
ATOM 697 O O . GLN A 1 88 ? 3.848 -27.531 -26.047 1 98.81 88 GLN A O 1
ATOM 702 N N . LEU A 1 89 ? 4.777 -26.359 -24.391 1 98.81 89 LEU A N 1
ATOM 703 C CA . LEU A 1 89 ? 3.822 -26.828 -23.391 1 98.81 89 LEU A CA 1
ATOM 704 C C . LEU A 1 89 ? 2.404 -26.406 -23.75 1 98.81 89 LEU A C 1
ATOM 706 O O . LEU A 1 89 ? 1.461 -27.188 -23.625 1 98.81 89 LEU A O 1
ATOM 710 N N . TRP A 1 90 ? 2.305 -25.172 -24.219 1 98.5 90 TRP A N 1
ATOM 711 C CA . TRP A 1 90 ? 1.014 -24.609 -24.594 1 98.5 90 TRP A CA 1
ATOM 712 C C . TRP A 1 90 ? 0.382 -25.375 -25.75 1 98.5 90 TRP A C 1
ATOM 714 O O . TRP A 1 90 ? -0.789 -25.766 -25.672 1 98.5 90 TRP A O 1
ATOM 724 N N . VAL A 1 91 ? 1.159 -25.672 -26.719 1 97.5 91 VAL A N 1
ATOM 725 C CA . VAL A 1 91 ? 0.682 -26.375 -27.906 1 97.5 91 VAL A CA 1
ATOM 726 C C . VAL A 1 91 ? 0.276 -27.797 -27.516 1 97.5 91 VAL A C 1
ATOM 728 O O . VAL A 1 91 ? -0.72 -28.328 -28.031 1 97.5 91 VAL A O 1
ATOM 731 N N . ALA A 1 92 ? 1.012 -28.375 -26.625 1 97.19 92 ALA A N 1
ATOM 732 C CA . ALA A 1 92 ? 0.773 -29.766 -26.234 1 97.19 92 ALA A CA 1
ATOM 733 C C . ALA A 1 92 ? -0.37 -29.859 -25.219 1 97.19 92 ALA A C 1
ATOM 735 O O . ALA A 1 92 ? -0.839 -30.953 -24.906 1 97.19 92 ALA A O 1
ATOM 736 N N . GLY A 1 93 ? -0.769 -28.75 -24.672 1 97.25 93 GLY A N 1
ATOM 737 C CA . GLY A 1 93 ? -1.83 -28.719 -23.672 1 97.25 93 GLY A CA 1
ATOM 738 C C . GLY A 1 93 ? -1.378 -29.203 -22.312 1 97.25 93 GLY A C 1
ATOM 739 O O . GLY A 1 93 ? -2.184 -29.703 -21.531 1 97.25 93 GLY A O 1
ATOM 740 N N . LYS A 1 94 ? -0.061 -29.125 -22.031 1 97.94 94 LYS A N 1
ATOM 741 C CA . LYS A 1 94 ? 0.497 -29.547 -20.75 1 97.94 94 LYS A CA 1
ATOM 742 C C . LYS A 1 94 ? 0.315 -28.469 -19.688 1 97.94 94 LYS A C 1
ATOM 744 O O . LYS A 1 94 ? 0.505 -27.281 -19.969 1 97.94 94 LYS A O 1
ATOM 749 N N . PRO A 1 95 ? -0.135 -28.859 -18.5 1 98.75 95 PRO A N 1
ATOM 750 C CA . PRO A 1 95 ? -0.362 -27.844 -17.469 1 98.75 95 PRO A CA 1
ATOM 751 C C . PRO A 1 95 ? 0.931 -27.172 -17 1 98.75 95 PRO A C 1
ATOM 753 O O . PRO A 1 95 ? 1.941 -27.859 -16.797 1 98.75 95 PRO A O 1
ATOM 756 N N . LEU A 1 96 ? 0.906 -25.859 -16.844 1 98.94 96 LEU A N 1
ATOM 757 C CA . LEU A 1 96 ? 1.997 -25.062 -16.297 1 98.94 96 LEU A CA 1
ATOM 758 C C . LEU A 1 96 ? 1.474 -24.031 -15.305 1 98.94 96 LEU A C 1
ATOM 760 O O . LEU A 1 96 ? 0.51 -23.312 -15.594 1 98.94 96 LEU A O 1
ATOM 764 N N . VAL A 1 97 ? 2.023 -24.047 -14.109 1 99 97 VAL A N 1
ATOM 765 C CA . VAL A 1 97 ? 1.78 -22.984 -13.141 1 99 97 VAL A CA 1
ATOM 766 C C . VAL A 1 97 ? 3.01 -22.078 -13.039 1 99 97 VAL A C 1
ATOM 768 O O . VAL A 1 97 ? 4.113 -22.562 -12.758 1 99 97 VAL A O 1
ATOM 771 N N . GLY A 1 98 ? 2.832 -20.828 -13.328 1 98.94 98 GLY A N 1
ATOM 772 C CA . GLY A 1 98 ? 3.908 -19.859 -13.266 1 98.94 98 GLY A CA 1
ATOM 773 C C . GLY A 1 98 ? 3.846 -18.984 -12.031 1 98.94 98 GLY A C 1
ATOM 774 O O . GLY A 1 98 ? 2.822 -18.344 -11.758 1 98.94 98 GLY A O 1
ATOM 775 N N . ILE A 1 99 ? 4.938 -18.906 -11.273 1 98.94 99 ILE A N 1
ATOM 776 C CA . ILE A 1 99 ? 5.023 -18.125 -10.039 1 98.94 99 ILE A CA 1
ATOM 777 C C . ILE A 1 99 ? 5.855 -16.875 -10.281 1 98.94 99 ILE A C 1
ATOM 779 O O . ILE A 1 99 ? 7.012 -16.953 -10.711 1 98.94 99 ILE A O 1
ATOM 783 N N . CYS A 1 100 ? 5.277 -15.656 -9.953 1 98.81 100 CYS A N 1
ATOM 784 C CA . CYS A 1 100 ? 5.945 -14.367 -10.07 1 98.81 100 CYS A CA 1
ATOM 785 C C . CYS A 1 100 ? 6.578 -14.203 -11.445 1 98.81 100 CYS A C 1
ATOM 787 O O . CYS A 1 100 ? 5.879 -13.984 -12.438 1 98.81 100 CYS A O 1
ATOM 789 N N . PHE A 1 101 ? 7.918 -14.469 -11.578 1 98.88 101 PHE A N 1
ATOM 790 C CA . PHE A 1 101 ? 8.594 -14.484 -12.867 1 98.88 101 PHE A CA 1
ATOM 791 C C . PHE A 1 101 ? 7.91 -15.438 -13.836 1 98.88 101 PHE A C 1
ATOM 793 O O . PHE A 1 101 ? 7.723 -15.117 -15.008 1 98.88 101 PHE A O 1
ATOM 800 N N . GLY A 1 102 ? 7.543 -16.594 -13.453 1 98.94 102 GLY A N 1
ATOM 801 C CA . GLY A 1 102 ? 6.852 -17.578 -14.266 1 98.94 102 GLY A CA 1
ATOM 802 C C . GLY A 1 102 ? 5.516 -17.094 -14.789 1 98.94 102 GLY A C 1
ATOM 803 O O . GLY A 1 102 ? 5.125 -17.406 -15.914 1 98.94 102 GLY A O 1
ATOM 804 N N . HIS A 1 103 ? 4.762 -16.391 -13.93 1 98.88 103 HIS A N 1
ATOM 805 C CA . HIS A 1 103 ? 3.533 -15.711 -14.312 1 98.88 103 HIS A CA 1
ATOM 806 C C . HIS A 1 103 ? 3.779 -14.734 -15.461 1 98.88 103 HIS A C 1
ATOM 808 O O . HIS A 1 103 ? 3.037 -14.727 -16.453 1 98.88 103 HIS A O 1
ATOM 814 N N . GLN A 1 104 ? 4.832 -14 -15.367 1 98.94 104 GLN A N 1
ATOM 815 C CA . GLN A 1 104 ? 5.23 -13.047 -16.391 1 98.94 104 GLN A CA 1
ATOM 816 C C . GLN A 1 104 ? 5.73 -13.766 -17.641 1 98.94 104 GLN A C 1
ATOM 818 O O . GLN A 1 104 ? 5.441 -13.344 -18.766 1 98.94 104 GLN A O 1
ATOM 823 N N . LEU A 1 105 ? 6.453 -14.844 -17.453 1 98.94 105 LEU A N 1
ATOM 824 C CA . LEU A 1 105 ? 6.977 -15.664 -18.547 1 98.94 105 LEU A CA 1
ATOM 825 C C . LEU A 1 105 ? 5.84 -16.234 -19.391 1 98.94 105 LEU A C 1
ATOM 827 O O . LEU A 1 105 ? 5.914 -16.219 -20.625 1 98.94 105 LEU A O 1
ATOM 831 N N . ILE A 1 106 ? 4.797 -16.75 -18.734 1 98.94 106 ILE A N 1
ATOM 832 C CA . ILE A 1 106 ? 3.623 -17.266 -19.422 1 98.94 106 ILE A CA 1
ATOM 833 C C . ILE A 1 106 ? 3.021 -16.172 -20.312 1 98.94 106 ILE A C 1
ATOM 835 O O . ILE A 1 106 ? 2.756 -16.391 -21.484 1 98.94 106 ILE A O 1
ATOM 839 N N . ALA A 1 107 ? 2.83 -14.977 -19.734 1 98.94 107 ALA A N 1
ATOM 840 C CA . ALA A 1 107 ? 2.23 -13.875 -20.469 1 98.94 107 ALA A CA 1
ATOM 841 C C . ALA A 1 107 ? 3.07 -13.508 -21.688 1 98.94 107 ALA A C 1
ATOM 843 O O . ALA A 1 107 ? 2.555 -13.43 -22.812 1 98.94 107 ALA A O 1
ATOM 844 N N . ARG A 1 108 ? 4.332 -13.344 -21.5 1 98.75 108 ARG A N 1
ATOM 845 C CA . ARG A 1 108 ? 5.203 -12.938 -22.594 1 98.75 108 ARG A CA 1
ATOM 846 C C . ARG A 1 108 ? 5.273 -14.023 -23.672 1 98.75 108 ARG A C 1
ATOM 848 O O . ARG A 1 108 ? 5.188 -13.727 -24.859 1 98.75 108 ARG A O 1
ATOM 855 N N . ALA A 1 109 ? 5.441 -15.227 -23.297 1 98.81 109 ALA A N 1
ATOM 856 C CA . ALA A 1 109 ? 5.555 -16.344 -24.234 1 98.81 109 ALA A CA 1
ATOM 857 C C . ALA A 1 109 ? 4.332 -16.438 -25.141 1 98.81 109 ALA A C 1
ATOM 859 O O . ALA A 1 109 ? 4.438 -16.828 -26.297 1 98.81 109 ALA A O 1
ATOM 860 N N . LEU A 1 110 ? 3.207 -16.078 -24.641 1 98.75 110 LEU A N 1
ATOM 861 C CA . LEU A 1 110 ? 1.96 -16.25 -25.375 1 98.75 110 LEU A CA 1
ATOM 862 C C . LEU A 1 110 ? 1.528 -14.938 -26.031 1 98.75 110 LEU A C 1
ATOM 864 O O . LEU A 1 110 ? 0.387 -14.812 -26.469 1 98.75 110 LEU A O 1
ATOM 868 N N . GLY A 1 111 ? 2.359 -13.938 -26 1 98.56 111 GLY A N 1
ATOM 869 C CA . GLY A 1 111 ? 2.119 -12.75 -26.797 1 98.56 111 GLY A CA 1
ATOM 870 C C . GLY A 1 111 ? 1.622 -11.57 -25.984 1 98.56 111 GLY A C 1
ATOM 871 O O . GLY A 1 111 ? 1.197 -10.555 -26.547 1 98.56 111 GLY A O 1
ATOM 872 N N . GLY A 1 112 ? 1.584 -11.672 -24.672 1 98.81 112 GLY A N 1
ATOM 873 C CA . GLY A 1 112 ? 1.258 -10.547 -23.812 1 98.81 112 GLY A CA 1
ATOM 874 C C . GLY A 1 112 ? 2.416 -9.586 -23.641 1 98.81 112 GLY A C 1
ATOM 875 O O . GLY A 1 112 ? 3.408 -9.648 -24.359 1 98.81 112 GLY A O 1
ATOM 876 N N . GLU A 1 113 ? 2.188 -8.625 -22.688 1 98.81 113 GLU A N 1
ATOM 877 C CA . GLU A 1 113 ? 3.207 -7.621 -22.422 1 98.81 113 GLU A CA 1
ATOM 878 C C . GLU A 1 113 ? 3.498 -7.523 -20.922 1 98.81 113 GLU A C 1
ATOM 880 O O . GLU A 1 113 ? 2.58 -7.57 -20.094 1 98.81 113 GLU A O 1
ATOM 885 N N . VAL A 1 114 ? 4.723 -7.477 -20.594 1 98.88 114 VAL A N 1
ATOM 886 C CA . VAL A 1 114 ? 5.234 -7.266 -19.234 1 98.88 114 VAL A CA 1
ATOM 887 C C . VAL A 1 114 ? 6.082 -6 -19.203 1 98.88 114 VAL A C 1
ATOM 889 O O . VAL A 1 114 ? 6.945 -5.793 -20.047 1 98.88 114 VAL A O 1
ATOM 892 N N . ILE A 1 115 ? 5.875 -5.148 -18.25 1 98.62 115 ILE A N 1
ATOM 893 C CA . ILE A 1 115 ? 6.688 -3.945 -18.125 1 98.62 115 ILE A CA 1
ATOM 894 C C . ILE A 1 115 ? 7.086 -3.746 -16.656 1 98.62 115 ILE A C 1
ATOM 896 O O . ILE A 1 115 ? 6.496 -4.352 -15.758 1 98.62 115 ILE A O 1
ATOM 900 N N . GLN A 1 116 ? 8.148 -2.982 -16.5 1 97.69 116 GLN A N 1
ATOM 901 C CA . GLN A 1 116 ? 8.414 -2.486 -15.156 1 97.69 116 GLN A CA 1
ATOM 902 C C . GLN A 1 116 ? 7.316 -1.53 -14.695 1 97.69 116 GLN A C 1
ATOM 904 O O . GLN A 1 116 ? 7.039 -0.529 -15.359 1 97.69 116 GLN A O 1
ATOM 909 N N . SER A 1 117 ? 6.715 -1.825 -13.594 1 96 117 SER A N 1
ATOM 910 C CA . SER A 1 117 ? 5.555 -1.057 -13.141 1 96 117 SER A CA 1
ATOM 911 C C . SER A 1 117 ? 5.949 0.365 -12.758 1 96 117 SER A C 1
ATOM 913 O O . SER A 1 117 ? 6.895 0.567 -11.992 1 96 117 SER A O 1
ATOM 915 N N . PRO A 1 118 ? 5.215 1.33 -13.273 1 92.81 118 PRO A N 1
ATOM 916 C CA . PRO A 1 118 ? 5.465 2.701 -12.82 1 92.81 118 PRO A CA 1
ATOM 917 C C . PRO A 1 118 ? 5.062 2.926 -11.367 1 92.81 118 PRO A C 1
ATOM 919 O O . PRO A 1 118 ? 5.3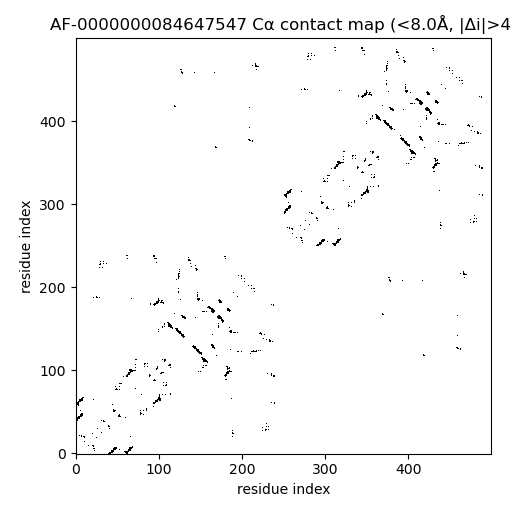91 3.965 -10.789 1 92.81 118 PRO A O 1
ATOM 922 N N . LYS A 1 119 ? 4.41 1.979 -10.719 1 91.19 119 LYS A N 1
ATOM 923 C CA . LYS A 1 119 ? 3.975 2.082 -9.328 1 91.19 119 LYS A CA 1
ATOM 924 C C . LYS A 1 119 ? 5.086 1.669 -8.367 1 91.19 119 LYS A C 1
ATOM 926 O O . LYS A 1 119 ? 4.93 1.767 -7.152 1 91.19 119 LYS A O 1
ATOM 931 N N . GLY A 1 120 ? 6.199 1.171 -8.961 1 94.69 120 GLY A N 1
ATOM 932 C CA . GLY A 1 120 ? 7.348 0.792 -8.156 1 94.69 120 GLY A CA 1
ATOM 933 C C . GLY A 1 120 ? 7.281 -0.641 -7.66 1 94.69 120 GLY A C 1
ATOM 934 O O . GLY A 1 120 ? 6.648 -1.491 -8.289 1 94.69 120 GLY A O 1
ATOM 935 N N . TRP A 1 121 ? 7.984 -0.936 -6.531 1 97.19 121 TRP A N 1
ATOM 936 C CA . TRP A 1 121 ? 8.141 -2.283 -5.992 1 97.19 121 TRP A CA 1
ATOM 937 C C . TRP A 1 121 ? 6.914 -2.686 -5.18 1 97.19 121 TRP A C 1
ATOM 939 O O . TRP A 1 121 ? 6.387 -1.89 -4.398 1 97.19 121 TRP A O 1
ATOM 949 N N . GLY A 1 122 ? 6.434 -3.834 -5.453 1 97.81 122 GLY A N 1
ATOM 950 C CA . GLY A 1 122 ? 5.578 -4.535 -4.508 1 97.81 122 GLY A CA 1
ATOM 951 C C . GLY A 1 122 ? 6.344 -5.477 -3.6 1 97.81 122 GLY A C 1
ATOM 952 O O . GLY A 1 122 ? 7.012 -6.398 -4.074 1 97.81 122 GLY A O 1
ATOM 953 N N . VAL A 1 123 ? 6.336 -5.27 -2.326 1 98.5 123 VAL A N 1
ATOM 954 C CA . VAL A 1 123 ? 7 -6.121 -1.347 1 98.5 123 VAL A CA 1
ATOM 955 C C . VAL A 1 123 ? 6.066 -6.379 -0.167 1 98.5 123 VAL A C 1
ATOM 957 O O . VAL A 1 123 ? 5.07 -5.668 0.011 1 98.5 123 VAL A O 1
ATOM 960 N N . GLY A 1 124 ? 6.387 -7.426 0.604 1 98.62 124 GLY A N 1
ATOM 961 C CA . GLY A 1 124 ? 5.508 -7.801 1.698 1 98.62 124 GLY A CA 1
ATOM 962 C C . GLY A 1 124 ? 4.285 -8.578 1.242 1 98.62 124 GLY A C 1
ATOM 963 O O . GLY A 1 124 ? 4.383 -9.453 0.38 1 98.62 124 GLY A O 1
ATOM 964 N N . LEU A 1 125 ? 3.176 -8.352 1.957 1 98.69 125 LEU A N 1
ATOM 965 C CA . LEU A 1 125 ? 1.941 -9.047 1.619 1 98.69 125 LEU A CA 1
ATOM 966 C C . LEU A 1 125 ? 1.107 -8.242 0.634 1 98.69 125 LEU A C 1
ATOM 968 O O . LEU A 1 125 ? 0.894 -7.043 0.834 1 98.69 125 LEU A O 1
ATOM 972 N N . SER A 1 126 ? 0.743 -8.82 -0.483 1 98.62 126 SER A N 1
ATOM 973 C CA . SER A 1 126 ? -0.21 -8.25 -1.428 1 98.62 126 SER A CA 1
ATOM 974 C C . SER A 1 126 ? -1.634 -8.695 -1.117 1 98.62 126 SER A C 1
ATOM 976 O O . SER A 1 126 ? -1.893 -9.891 -0.943 1 98.62 126 SER A O 1
ATOM 978 N N . PHE A 1 127 ? -2.535 -7.781 -1.026 1 98.5 127 PHE A N 1
ATOM 979 C CA . PHE A 1 127 ? -3.938 -8.047 -0.727 1 98.5 127 PHE A CA 1
ATOM 980 C C . PHE A 1 127 ? -4.781 -7.992 -1.993 1 98.5 127 PHE A C 1
ATOM 982 O O . PHE A 1 127 ? -4.945 -6.922 -2.586 1 98.5 127 PHE A O 1
ATOM 989 N N . ASN A 1 128 ? -5.309 -9.117 -2.406 1 98.62 128 ASN A N 1
ATOM 990 C CA . ASN A 1 128 ? -5.98 -9.203 -3.701 1 98.62 128 ASN A CA 1
ATOM 991 C C . ASN A 1 128 ? -7.418 -9.695 -3.559 1 98.62 128 ASN A C 1
ATOM 993 O O . ASN A 1 128 ? -7.742 -10.406 -2.607 1 98.62 128 ASN A O 1
ATOM 997 N N . GLN A 1 129 ? -8.219 -9.25 -4.504 1 98.06 129 GLN A N 1
ATOM 998 C CA . GLN A 1 129 ? -9.586 -9.75 -4.637 1 98.06 129 GLN A CA 1
ATOM 999 C C . GLN A 1 129 ? -9.68 -10.812 -5.723 1 98.06 129 GLN A C 1
ATOM 1001 O O . GLN A 1 129 ? -9.156 -10.633 -6.828 1 98.06 129 GLN A O 1
ATOM 1006 N N . VAL A 1 130 ? -10.281 -11.945 -5.359 1 98.62 130 VAL A N 1
ATOM 1007 C CA . VAL A 1 130 ? -10.602 -12.961 -6.359 1 98.62 130 VAL A CA 1
ATOM 1008 C C . VAL A 1 130 ? -11.945 -12.648 -7.012 1 98.62 130 VAL A C 1
ATOM 1010 O O . VAL A 1 130 ? -12.992 -12.742 -6.371 1 98.62 130 VAL A O 1
ATOM 1013 N N . SER A 1 131 ? -11.906 -12.297 -8.289 1 97.25 131 SER A N 1
ATOM 1014 C CA . SER A 1 131 ? -13.094 -11.789 -8.969 1 97.25 131 SER A CA 1
ATOM 1015 C C . SER A 1 131 ? -13.828 -12.906 -9.703 1 97.25 131 SER A C 1
ATOM 1017 O O . SER A 1 131 ? -15.023 -12.781 -10 1 97.25 131 SER A O 1
ATOM 1019 N N . GLU A 1 132 ? -13.156 -13.938 -10.078 1 97.88 132 GLU A N 1
ATOM 1020 C CA . GLU A 1 132 ? -13.742 -15.078 -10.781 1 97.88 132 GLU A CA 1
ATOM 1021 C C . GLU A 1 132 ? -13.398 -16.391 -10.078 1 97.88 132 GLU A C 1
ATOM 1023 O O . GLU A 1 132 ? -12.234 -16.656 -9.781 1 97.88 132 GLU A O 1
ATOM 1028 N N . GLN A 1 133 ? -14.469 -17.141 -9.883 1 97.75 133 GLN A N 1
ATOM 1029 C CA . GLN A 1 133 ? -14.266 -18.438 -9.25 1 97.75 133 GLN A CA 1
ATOM 1030 C C . GLN A 1 133 ? -14.289 -19.562 -10.289 1 97.75 133 GLN A C 1
ATOM 1032 O O . GLN A 1 133 ? -15.164 -19.594 -11.156 1 97.75 133 GLN A O 1
ATOM 1037 N N . GLN A 1 134 ? -13.289 -20.344 -10.258 1 97.88 134 GLN A N 1
ATOM 1038 C CA . GLN A 1 134 ? -13.219 -21.547 -11.078 1 97.88 134 GLN A CA 1
ATOM 1039 C C . GLN A 1 134 ? -13.508 -22.797 -10.258 1 97.88 134 GLN A C 1
ATOM 1041 O O . GLN A 1 134 ? -13.414 -22.766 -9.023 1 97.88 134 GLN A O 1
ATOM 1046 N N . ALA A 1 135 ? -13.781 -23.906 -10.914 1 96.88 135 ALA A N 1
ATOM 1047 C CA . ALA A 1 135 ? -14.141 -25.156 -10.25 1 96.88 135 ALA A CA 1
ATOM 1048 C C . ALA A 1 135 ? -12.984 -25.688 -9.414 1 96.88 135 ALA A C 1
ATOM 1050 O O . ALA A 1 135 ? -13.195 -26.297 -8.359 1 96.88 135 ALA A O 1
ATOM 1051 N N . TRP A 1 136 ? -11.781 -25.422 -9.844 1 97.5 136 TRP A N 1
ATOM 1052 C CA . TRP A 1 136 ? -10.609 -25.969 -9.156 1 97.5 136 TRP A CA 1
ATOM 1053 C C . TRP A 1 136 ? -10.266 -25.141 -7.926 1 97.5 136 TRP A C 1
ATOM 1055 O O . TRP A 1 136 ? -9.453 -25.547 -7.098 1 97.5 136 TRP A O 1
ATOM 1065 N N . MET A 1 137 ? -10.898 -23.984 -7.766 1 98.38 137 MET A N 1
ATOM 1066 C CA . MET A 1 137 ? -10.688 -23.141 -6.59 1 98.38 137 MET A CA 1
ATOM 1067 C C . MET A 1 137 ? -11.469 -23.672 -5.395 1 98.38 137 MET A C 1
ATOM 1069 O O . MET A 1 137 ? -12.469 -23.078 -4.988 1 98.38 137 MET A O 1
ATOM 1073 N N . THR A 1 138 ? -10.906 -24.75 -4.824 1 96.25 138 THR A N 1
ATOM 1074 C CA . THR A 1 138 ? -11.516 -25.406 -3.672 1 96.25 138 THR A CA 1
ATOM 1075 C C . THR A 1 138 ? -10.539 -25.453 -2.498 1 96.25 138 THR A C 1
ATOM 1077 O O . THR A 1 138 ? -9.5 -26.094 -2.574 1 96.25 138 THR A O 1
ATOM 1080 N N . PRO A 1 139 ? -10.898 -24.859 -1.338 1 97.5 139 PRO A N 1
ATOM 1081 C CA . PRO A 1 139 ? -12.141 -24.109 -1.11 1 97.5 139 PRO A CA 1
ATOM 1082 C C . PRO A 1 139 ? -12.172 -22.781 -1.86 1 97.5 139 PRO A C 1
ATOM 1084 O O . PRO A 1 139 ? -11.125 -22.266 -2.268 1 97.5 139 PRO A O 1
ATOM 1087 N N . SER A 1 140 ? -13.383 -22.328 -2.08 1 98.12 140 SER A N 1
ATOM 1088 C CA . SER A 1 140 ? -13.531 -21.016 -2.693 1 98.12 140 SER A CA 1
ATOM 1089 C C . SER A 1 140 ? -13.086 -19.906 -1.742 1 98.12 140 SER A C 1
ATOM 1091 O O . SER A 1 140 ? -13.078 -20.094 -0.524 1 98.12 140 SER A O 1
ATOM 1093 N N . SER A 1 141 ? -12.633 -18.891 -2.291 1 98.19 141 SER A N 1
ATOM 1094 C CA . SER A 1 141 ? -12.266 -17.703 -1.532 1 98.19 141 SER A CA 1
ATOM 1095 C C . SER A 1 141 ? -12.438 -16.438 -2.371 1 98.19 141 SER A C 1
ATOM 1097 O O . SER A 1 141 ? -12.211 -16.453 -3.582 1 98.19 141 SER A O 1
ATOM 1099 N N . HIS A 1 142 ? -12.781 -15.359 -1.723 1 97.62 142 HIS A N 1
ATOM 1100 C CA . HIS A 1 142 ? -12.898 -14.078 -2.404 1 97.62 142 HIS A CA 1
ATOM 1101 C C . HIS A 1 142 ? -11.633 -13.242 -2.229 1 97.62 142 HIS A C 1
ATOM 1103 O O . HIS A 1 142 ? -11.523 -12.148 -2.789 1 97.62 142 HIS A O 1
ATOM 1109 N N . ALA A 1 143 ? -10.742 -13.773 -1.482 1 98.44 143 ALA A N 1
ATOM 1110 C CA . ALA A 1 143 ? -9.484 -13.086 -1.222 1 98.44 143 ALA A CA 1
ATOM 1111 C C . ALA A 1 143 ? -8.297 -14 -1.482 1 98.44 143 ALA A C 1
ATOM 1113 O O . ALA A 1 143 ? -8.398 -15.227 -1.338 1 98.44 143 ALA A O 1
ATOM 1114 N N . LEU A 1 144 ? -7.219 -13.461 -1.873 1 98.75 144 LEU A N 1
ATOM 1115 C CA . LEU A 1 144 ? -5.938 -14.148 -2.023 1 98.75 144 LEU A CA 1
ATOM 1116 C C . LEU A 1 144 ? -4.781 -13.219 -1.652 1 98.75 144 LEU A C 1
ATOM 1118 O O . LEU A 1 144 ? -4.352 -12.398 -2.467 1 98.75 144 LEU A O 1
ATOM 1122 N N . ASP A 1 145 ? -4.301 -13.375 -0.443 1 98.81 145 ASP A N 1
ATOM 1123 C CA . ASP A 1 145 ? -3.199 -12.547 0.041 1 98.81 145 ASP A CA 1
ATOM 1124 C C . ASP A 1 145 ? -1.899 -13.352 0.106 1 98.81 145 ASP A C 1
ATOM 1126 O O . ASP A 1 145 ? -1.779 -14.281 0.902 1 98.81 145 ASP A O 1
ATOM 1130 N N . LEU A 1 146 ? -0.939 -12.977 -0.771 1 98.94 146 LEU A N 1
ATOM 1131 C CA . LEU A 1 146 ? 0.331 -13.688 -0.839 1 98.94 146 LEU A CA 1
ATOM 1132 C C . LEU A 1 146 ? 1.505 -12.727 -0.711 1 98.94 146 LEU A C 1
ATOM 1134 O O . LEU A 1 146 ? 1.371 -11.531 -1.007 1 98.94 146 LEU A O 1
ATOM 1138 N N . LEU A 1 147 ? 2.604 -13.25 -0.256 1 98.88 147 LEU A N 1
ATOM 1139 C CA . LEU A 1 147 ? 3.842 -12.477 -0.23 1 98.88 147 LEU A CA 1
ATOM 1140 C C . LEU A 1 147 ? 4.336 -12.188 -1.645 1 98.88 147 LEU A C 1
ATOM 1142 O O . LEU A 1 147 ? 4.156 -13.016 -2.545 1 98.88 147 LEU A O 1
ATOM 1146 N N . VAL A 1 148 ? 4.879 -10.984 -1.828 1 98.88 148 VAL A N 1
ATOM 1147 C CA . VAL A 1 148 ? 5.348 -10.586 -3.15 1 98.88 148 VAL A CA 1
ATOM 1148 C C . VAL A 1 148 ? 6.715 -9.914 -3.035 1 98.88 148 VAL A C 1
ATOM 1150 O O . VAL A 1 148 ? 7.102 -9.461 -1.955 1 98.88 148 VAL A O 1
ATOM 1153 N N . SER A 1 149 ? 7.453 -9.914 -4.023 1 98.69 149 SER A N 1
ATOM 1154 C CA . SER A 1 149 ? 8.672 -9.148 -4.297 1 98.69 149 SER A CA 1
ATOM 1155 C C . SER A 1 149 ? 8.875 -8.953 -5.797 1 98.69 149 SER A C 1
ATOM 1157 O O . SER A 1 149 ? 9.508 -9.781 -6.453 1 98.69 149 SER A O 1
ATOM 1159 N N . HIS A 1 150 ? 8.273 -7.871 -6.32 1 98.38 150 HIS A N 1
ATOM 1160 C CA . HIS A 1 150 ? 8.336 -7.684 -7.766 1 98.38 150 HIS A CA 1
ATOM 1161 C C . HIS A 1 150 ? 8.172 -6.215 -8.141 1 98.38 150 HIS A C 1
ATOM 1163 O O . HIS A 1 150 ? 7.523 -5.453 -7.418 1 98.38 150 HIS A O 1
ATOM 1169 N N . GLN A 1 151 ? 8.758 -5.891 -9.211 1 97.69 151 GLN A N 1
ATOM 1170 C CA . GLN A 1 151 ? 8.43 -4.613 -9.844 1 97.69 151 GLN A CA 1
ATOM 1171 C C . GLN A 1 151 ? 7.75 -4.824 -11.195 1 97.69 151 GLN A C 1
ATOM 1173 O O . GLN A 1 151 ? 6.797 -4.117 -11.531 1 97.69 151 GLN A O 1
ATOM 1178 N N . ASP A 1 152 ? 8.195 -5.836 -11.969 1 98.5 152 ASP A N 1
ATOM 1179 C CA . ASP A 1 152 ? 7.594 -6.133 -13.266 1 98.5 152 ASP A CA 1
ATOM 1180 C C . ASP A 1 152 ? 6.176 -6.68 -13.094 1 98.5 152 ASP A C 1
ATOM 1182 O O . ASP A 1 152 ? 5.883 -7.375 -12.117 1 98.5 152 ASP A O 1
ATOM 1186 N N . GLN A 1 153 ? 5.359 -6.281 -14.016 1 98.5 153 GLN A N 1
ATOM 1187 C CA . GLN A 1 153 ? 3.975 -6.746 -14.023 1 98.5 153 GLN A CA 1
ATOM 1188 C C . GLN A 1 153 ? 3.49 -7.012 -15.445 1 98.5 153 GLN A C 1
ATOM 1190 O O . GLN A 1 153 ? 3.922 -6.348 -16.391 1 98.5 153 GLN A O 1
ATOM 1195 N N . VAL A 1 154 ? 2.611 -7.957 -15.578 1 98.88 154 VAL A N 1
ATOM 1196 C CA . VAL A 1 154 ? 1.882 -8.164 -16.828 1 98.88 154 VAL A CA 1
ATOM 1197 C C . VAL A 1 154 ? 0.899 -7.02 -17.047 1 98.88 154 VAL A C 1
ATOM 1199 O O . VAL A 1 154 ? 0.067 -6.73 -16.188 1 98.88 154 VAL A O 1
ATOM 1202 N N . THR A 1 155 ? 0.965 -6.363 -18.219 1 98.56 155 THR A N 1
ATOM 1203 C CA . THR A 1 155 ? 0.08 -5.23 -18.469 1 98.56 155 THR A CA 1
ATOM 1204 C C . THR A 1 155 ? -0.864 -5.523 -19.625 1 98.56 155 THR A C 1
ATOM 1206 O O . THR A 1 155 ? -1.939 -4.93 -19.719 1 98.56 155 THR A O 1
ATOM 1209 N N . ARG A 1 156 ? -0.459 -6.34 -20.547 1 98.62 156 ARG A N 1
ATOM 1210 C CA . ARG A 1 156 ? -1.312 -6.84 -21.625 1 98.62 156 ARG A CA 1
ATOM 1211 C C . ARG A 1 156 ? -1.405 -8.359 -21.578 1 98.62 156 ARG A C 1
ATOM 1213 O O . ARG A 1 156 ? -0.383 -9.055 -21.578 1 98.62 156 ARG A O 1
ATOM 1220 N N . LEU A 1 157 ? -2.578 -8.82 -21.547 1 98.75 157 LEU A N 1
ATOM 1221 C CA . LEU A 1 157 ? -2.799 -10.258 -21.469 1 98.75 157 LEU A CA 1
ATOM 1222 C C . LEU A 1 157 ? -2.732 -10.906 -22.844 1 98.75 157 LEU A C 1
ATOM 1224 O O . LEU A 1 157 ? -3.166 -10.305 -23.828 1 98.75 157 LEU A O 1
ATOM 1228 N N . PRO A 1 158 ? -2.205 -12.141 -22.891 1 98.31 158 PRO A N 1
ATOM 1229 C CA . PRO A 1 158 ? -2.336 -12.906 -24.125 1 98.31 158 PRO A CA 1
ATOM 1230 C C . PRO A 1 158 ? -3.787 -13.242 -24.469 1 98.31 158 PRO A C 1
ATOM 1232 O O . PRO A 1 158 ? -4.668 -13.102 -23.609 1 98.31 158 PRO A O 1
ATOM 1235 N N . ASP A 1 159 ? -3.92 -13.648 -25.703 1 97.19 159 ASP A N 1
ATOM 1236 C CA . ASP A 1 159 ? -5.23 -14.156 -26.094 1 97.19 159 ASP A CA 1
ATOM 1237 C C . ASP A 1 159 ? -5.641 -15.344 -25.234 1 97.19 159 ASP A C 1
ATOM 1239 O O . ASP A 1 159 ? -4.785 -16.062 -24.703 1 97.19 159 ASP A O 1
ATOM 1243 N N . ASN A 1 160 ? -6.898 -15.5 -25.047 1 97.12 160 ASN A N 1
ATOM 1244 C CA . ASN A 1 160 ? -7.477 -16.641 -24.328 1 97.12 160 ASN A CA 1
ATOM 1245 C C . ASN A 1 160 ? -7.039 -16.672 -22.875 1 97.12 160 ASN A C 1
ATOM 1247 O O . ASN A 1 160 ? -6.738 -17.734 -22.328 1 97.12 160 ASN A O 1
ATOM 1251 N N . THR A 1 161 ? -6.809 -15.539 -22.312 1 98.56 161 THR A N 1
ATOM 1252 C CA . THR A 1 161 ? -6.414 -15.438 -20.906 1 98.56 161 THR A CA 1
ATOM 1253 C C . THR A 1 161 ? -7.469 -14.688 -20.094 1 98.56 161 THR A C 1
ATOM 1255 O O . THR A 1 161 ? -7.977 -13.656 -20.531 1 98.56 161 THR A O 1
ATOM 1258 N N . ARG A 1 162 ? -7.84 -15.227 -19 1 98.25 162 ARG A N 1
ATOM 1259 C CA . ARG A 1 162 ? -8.766 -14.555 -18.094 1 98.25 162 ARG A CA 1
ATOM 1260 C C . ARG A 1 162 ? -8.07 -14.125 -16.812 1 98.25 162 ARG A C 1
ATOM 1262 O O . ARG A 1 162 ? -7.18 -14.828 -16.328 1 98.25 162 ARG A O 1
ATOM 1269 N N . VAL A 1 163 ? -8.523 -12.977 -16.297 1 98.81 163 VAL A N 1
ATOM 1270 C CA . VAL A 1 163 ? -8.078 -12.516 -14.992 1 98.81 163 VAL A CA 1
ATOM 1271 C C . VAL A 1 163 ? -8.984 -13.094 -13.898 1 98.81 163 VAL A C 1
ATOM 1273 O O . VAL A 1 163 ? -10.203 -12.914 -13.945 1 98.81 163 VAL A O 1
ATOM 1276 N N . LEU A 1 164 ? -8.375 -13.805 -12.945 1 98.81 164 LEU A N 1
ATOM 1277 C CA . LEU A 1 164 ? -9.148 -14.422 -11.875 1 98.81 164 LEU A CA 1
ATOM 1278 C C . LEU A 1 164 ? -9.156 -13.531 -10.633 1 98.81 164 LEU A C 1
ATOM 1280 O O . LEU A 1 164 ? -10.039 -13.656 -9.781 1 98.81 164 LEU A O 1
ATOM 1284 N N . GLY A 1 165 ? -8.156 -12.695 -10.508 1 98.62 165 GLY A N 1
ATOM 1285 C CA . GLY A 1 165 ? -8.055 -11.82 -9.352 1 98.62 165 GLY A CA 1
ATOM 1286 C C . GLY A 1 165 ? -6.902 -10.844 -9.438 1 98.62 165 GLY A C 1
ATOM 1287 O O . GLY A 1 165 ? -5.996 -11.023 -10.258 1 98.62 165 GLY A O 1
ATOM 1288 N N . GLY A 1 166 ? -6.98 -9.859 -8.602 1 98.31 166 GLY A N 1
ATOM 1289 C CA . GLY A 1 166 ? -5.941 -8.844 -8.539 1 98.31 166 GLY A CA 1
ATOM 1290 C C . GLY A 1 166 ? -6.273 -7.707 -7.594 1 98.31 166 GLY A C 1
ATOM 1291 O O . GLY A 1 166 ? -7.133 -7.848 -6.719 1 98.31 166 GLY A O 1
ATOM 1292 N N . SER A 1 167 ? -5.465 -6.691 -7.66 1 96.38 167 SER A N 1
ATOM 1293 C CA . SER A 1 167 ? -5.602 -5.441 -6.926 1 96.38 167 SER A CA 1
ATOM 1294 C C . SER A 1 167 ? -5.344 -4.238 -7.828 1 96.38 167 SER A C 1
ATOM 1296 O O . SER A 1 167 ? -4.863 -4.391 -8.953 1 96.38 167 SER A O 1
ATOM 1298 N N . PRO A 1 168 ? -5.715 -3.049 -7.359 1 92.75 168 PRO A N 1
ATOM 1299 C CA . PRO A 1 168 ? -5.359 -1.869 -8.148 1 92.75 168 PRO A CA 1
ATOM 1300 C C . PRO A 1 168 ? -3.863 -1.771 -8.43 1 92.75 168 PRO A C 1
ATOM 1302 O O . PRO A 1 168 ? -3.457 -1.268 -9.477 1 92.75 168 PRO A O 1
ATOM 1305 N N . PHE A 1 169 ? -3.037 -2.215 -7.488 1 94.94 169 PHE A N 1
ATOM 1306 C CA . PHE A 1 169 ? -1.592 -2.176 -7.672 1 94.94 169 PHE A CA 1
ATOM 1307 C C . PHE A 1 169 ? -1.159 -3.156 -8.758 1 94.94 169 PHE A C 1
ATOM 1309 O O . PHE A 1 169 ? -0.275 -2.85 -9.562 1 94.94 169 PHE A O 1
ATOM 1316 N N . CYS A 1 170 ? -1.744 -4.305 -8.789 1 97.75 170 CYS A N 1
ATOM 1317 C CA . CYS A 1 170 ? -1.427 -5.367 -9.742 1 97.75 170 CYS A CA 1
ATOM 1318 C C . CYS A 1 170 ? -2.697 -6.02 -10.273 1 97.75 170 CYS A C 1
ATOM 1320 O O . CYS A 1 170 ? -3.109 -7.074 -9.789 1 97.75 170 CYS A O 1
ATOM 1322 N N . PRO A 1 171 ? -3.26 -5.469 -11.383 1 97.69 171 PRO A N 1
ATOM 1323 C CA . PRO A 1 171 ? -4.574 -5.914 -11.852 1 97.69 171 PRO A CA 1
ATOM 1324 C C . PRO A 1 171 ? -4.555 -7.34 -12.398 1 97.69 171 PRO A C 1
ATOM 1326 O O . PRO A 1 171 ? -5.539 -8.07 -12.258 1 97.69 171 PRO A O 1
ATOM 1329 N N . ASN A 1 172 ? -3.494 -7.715 -13.031 1 98.81 172 ASN A N 1
ATOM 1330 C CA . ASN A 1 172 ? -3.379 -9.047 -13.617 1 98.81 172 ASN A CA 1
ATOM 1331 C C . ASN A 1 172 ? -2.588 -9.992 -12.711 1 98.81 172 ASN A C 1
ATOM 1333 O O . ASN A 1 172 ? -1.648 -10.648 -13.164 1 98.81 172 ASN A O 1
ATOM 1337 N N . TYR A 1 173 ? -3.016 -10.094 -11.469 1 98.88 173 TYR A N 1
ATOM 1338 C CA . TYR A 1 173 ? -2.285 -10.766 -10.398 1 98.88 173 TYR A CA 1
ATOM 1339 C C . TYR A 1 173 ? -2.428 -12.281 -10.516 1 98.88 173 TYR A C 1
ATOM 1341 O O . TYR A 1 173 ? -1.466 -13.023 -10.297 1 98.88 173 TYR A O 1
ATOM 1349 N N . LEU A 1 174 ? -3.584 -12.773 -10.727 1 98.94 174 LEU A N 1
ATOM 1350 C CA . LEU A 1 174 ? -3.949 -14.172 -10.922 1 98.94 174 LEU A CA 1
ATOM 1351 C C . LEU A 1 174 ? -4.645 -14.375 -12.266 1 98.94 174 LEU A C 1
ATOM 1353 O O . LEU A 1 174 ? -5.707 -13.805 -12.508 1 98.94 174 LEU A O 1
ATOM 1357 N N . ILE A 1 175 ? -3.99 -15.188 -13.125 1 98.94 175 ILE A N 1
ATOM 1358 C CA . ILE A 1 175 ? -4.551 -15.328 -14.469 1 98.94 175 ILE A CA 1
ATOM 1359 C C . ILE A 1 175 ? -4.605 -16.797 -14.852 1 98.94 175 ILE A C 1
ATOM 1361 O O . ILE A 1 175 ? -3.828 -17.609 -14.344 1 98.94 175 ILE A O 1
ATOM 1365 N N . GLN A 1 176 ? -5.469 -17.172 -15.656 1 98.94 176 GLN A N 1
ATOM 1366 C CA . GLN A 1 176 ? -5.555 -18.484 -16.297 1 98.94 176 GLN A CA 1
ATOM 1367 C C . GLN A 1 176 ? -5.559 -18.359 -17.812 1 98.94 176 GLN A C 1
ATOM 1369 O O . GLN A 1 176 ? -6.414 -17.672 -18.375 1 98.94 176 GLN A O 1
ATOM 1374 N N . ALA A 1 177 ? -4.562 -18.891 -18.5 1 98.75 177 ALA A N 1
ATOM 1375 C CA . ALA A 1 177 ? -4.543 -18.969 -19.953 1 98.75 177 ALA A CA 1
ATOM 1376 C C . ALA A 1 177 ? -5.062 -20.328 -20.422 1 98.75 177 ALA A C 1
ATOM 1378 O O . ALA A 1 177 ? -4.523 -21.375 -20.047 1 98.75 177 ALA A O 1
ATOM 1379 N N . GLY A 1 178 ? -6.105 -20.266 -21.266 1 97.88 178 GLY A N 1
ATOM 1380 C CA . GLY A 1 178 ? -6.715 -21.531 -21.656 1 97.88 178 GLY A CA 1
ATOM 1381 C C . GLY A 1 178 ? -7.105 -22.391 -20.469 1 97.88 178 GLY A C 1
ATOM 1382 O O . GLY A 1 178 ? -7.645 -21.906 -19.484 1 97.88 178 GLY A O 1
ATOM 1383 N N . ASP A 1 179 ? -6.918 -23.703 -20.656 1 96.38 179 ASP A N 1
ATOM 1384 C CA . ASP A 1 179 ? -7.324 -24.641 -19.625 1 96.38 179 ASP A CA 1
ATOM 1385 C C . ASP A 1 179 ? -6.105 -25.266 -18.938 1 96.38 179 ASP A C 1
ATOM 1387 O O . ASP A 1 179 ? -6.246 -26.062 -18 1 96.38 179 ASP A O 1
ATOM 1391 N N . CYS A 1 180 ? -4.887 -24.766 -19.359 1 98 180 CYS A N 1
ATOM 1392 C CA . CYS A 1 180 ? -3.771 -25.562 -18.859 1 98 180 CYS A CA 1
ATOM 1393 C C . CYS A 1 180 ? -2.689 -24.656 -18.266 1 98 180 CYS A C 1
ATOM 1395 O O . CYS A 1 180 ? -1.713 -25.156 -17.703 1 98 180 CYS A O 1
ATOM 1397 N N . PHE A 1 181 ? -2.83 -23.312 -18.312 1 98.94 181 PHE A N 1
ATOM 1398 C CA . PHE A 1 181 ? -1.832 -22.438 -17.703 1 98.94 181 PHE A CA 1
ATOM 1399 C C . PHE A 1 181 ? -2.453 -21.594 -16.594 1 98.94 181 PHE A C 1
ATOM 1401 O O . PHE A 1 181 ? -3.553 -21.062 -16.766 1 98.94 181 PHE A O 1
ATOM 1408 N N . LEU A 1 182 ? -1.831 -21.562 -15.484 1 98.94 182 LEU A N 1
ATOM 1409 C CA . LEU A 1 182 ? -2.162 -20.719 -14.352 1 98.94 182 LEU A CA 1
ATOM 1410 C C . LEU A 1 182 ? -0.969 -19.859 -13.945 1 98.94 182 LEU A C 1
ATOM 1412 O O . LEU A 1 182 ? 0.157 -20.344 -13.859 1 98.94 182 LEU A O 1
ATOM 1416 N N . GLY A 1 183 ? -1.167 -18.562 -13.844 1 98.94 183 GLY A N 1
ATOM 1417 C CA . GLY A 1 183 ? -0.123 -17.656 -13.406 1 98.94 183 GLY A CA 1
ATOM 1418 C C . GLY A 1 183 ? -0.507 -16.859 -12.172 1 98.94 183 GLY A C 1
ATOM 1419 O O . GLY A 1 183 ? -1.64 -16.375 -12.062 1 98.94 183 GLY A O 1
ATOM 1420 N N . VAL A 1 184 ? 0.401 -16.719 -11.203 1 98.94 184 VAL A N 1
ATOM 1421 C CA . VAL A 1 184 ? 0.185 -15.875 -10.039 1 98.94 184 VAL A CA 1
ATOM 1422 C C . VAL A 1 184 ? 1.422 -15.016 -9.789 1 98.94 184 VAL A C 1
ATOM 1424 O O . VAL A 1 184 ? 2.549 -15.516 -9.82 1 98.94 184 VAL A O 1
ATOM 1427 N N . GLN A 1 185 ? 1.184 -13.711 -9.617 1 98.94 185 GLN A N 1
ATOM 1428 C CA . GLN A 1 185 ? 2.281 -12.773 -9.414 1 98.94 185 GLN A CA 1
ATOM 1429 C C . GLN A 1 185 ? 2.941 -12.969 -8.055 1 98.94 185 GLN A C 1
ATOM 1431 O O . GLN A 1 185 ? 4.133 -12.695 -7.891 1 98.94 185 GLN A O 1
ATOM 1436 N N . GLY A 1 186 ? 2.244 -13.516 -7.074 1 98.88 186 GLY A N 1
ATOM 1437 C CA . GLY A 1 186 ? 2.744 -13.664 -5.715 1 98.88 186 GLY A CA 1
ATOM 1438 C C . GLY A 1 186 ? 3.615 -14.898 -5.535 1 98.88 186 GLY A C 1
ATOM 1439 O O . GLY A 1 186 ? 3.789 -15.68 -6.469 1 98.88 186 GLY A O 1
ATOM 1440 N N . HIS A 1 187 ? 4.172 -15.008 -4.359 1 98.94 187 HIS A N 1
ATOM 1441 C CA . HIS A 1 187 ? 5.039 -16.109 -3.959 1 98.94 187 HIS A CA 1
ATOM 1442 C C . HIS A 1 187 ? 4.406 -16.938 -2.84 1 98.94 187 HIS A C 1
ATOM 1444 O O . HIS A 1 187 ? 4.711 -16.719 -1.664 1 98.94 187 HIS A O 1
ATOM 1450 N N . PRO A 1 188 ? 3.619 -17.906 -3.24 1 98.88 188 PRO A N 1
ATOM 1451 C CA . PRO A 1 188 ? 3.047 -18.734 -2.176 1 98.88 188 PRO A CA 1
ATOM 1452 C C . PRO A 1 188 ? 4.102 -19.547 -1.424 1 98.88 188 PRO A C 1
ATOM 1454 O O . PRO A 1 188 ? 3.84 -20.031 -0.321 1 98.88 188 PRO A O 1
ATOM 1457 N N . GLU A 1 189 ? 5.297 -19.641 -2 1 98.88 189 GLU A N 1
ATOM 1458 C CA . GLU A 1 189 ? 6.332 -20.469 -1.394 1 98.88 189 GLU A CA 1
ATOM 1459 C C . GLU A 1 189 ? 7.121 -19.688 -0.344 1 98.88 189 GLU A C 1
ATOM 1461 O O . GLU A 1 189 ? 7.879 -20.266 0.433 1 98.88 189 GLU A O 1
ATOM 1466 N N . PHE A 1 190 ? 7.008 -18.344 -0.321 1 98.75 190 PHE A N 1
ATOM 1467 C CA . PHE A 1 190 ? 7.742 -17.516 0.627 1 98.75 190 PHE A CA 1
ATOM 1468 C C . PHE A 1 190 ? 7.172 -17.656 2.033 1 98.75 190 PHE A C 1
ATOM 1470 O O . PHE A 1 190 ? 5.961 -17.828 2.205 1 98.75 190 PHE A O 1
ATOM 1477 N N . SER A 1 191 ? 8.055 -17.641 2.998 1 98.44 191 SER A N 1
ATOM 1478 C CA . SER A 1 191 ? 7.656 -17.422 4.387 1 98.44 191 SER A CA 1
ATOM 1479 C C . SER A 1 191 ? 7.816 -15.969 4.793 1 98.44 191 SER A C 1
ATOM 1481 O O . SER A 1 191 ? 8.578 -15.227 4.172 1 98.44 191 SER A O 1
ATOM 1483 N N . PRO A 1 192 ? 7.055 -15.57 5.84 1 98.44 192 PRO A N 1
ATOM 1484 C CA . PRO A 1 192 ? 7.25 -14.211 6.34 1 98.44 192 PRO A CA 1
ATOM 1485 C C . PRO A 1 192 ? 8.703 -13.93 6.73 1 98.44 192 PRO A C 1
ATOM 1487 O O . PRO A 1 192 ? 9.195 -12.82 6.52 1 98.44 192 PRO A O 1
ATOM 1490 N N . GLU A 1 193 ? 9.391 -14.922 7.324 1 98.5 193 GLU A N 1
ATOM 1491 C CA . GLU A 1 193 ? 10.781 -14.75 7.73 1 98.5 193 GLU A CA 1
ATOM 1492 C C . GLU A 1 193 ? 11.688 -14.523 6.523 1 98.5 193 GLU A C 1
ATOM 1494 O O . GLU A 1 193 ? 12.555 -13.648 6.547 1 98.5 193 GLU A O 1
ATOM 1499 N N . TYR A 1 194 ? 11.508 -15.336 5.512 1 98.75 194 TYR A N 1
ATOM 1500 C CA . TYR A 1 194 ? 12.289 -15.141 4.297 1 98.75 194 TYR A CA 1
ATOM 1501 C C . TYR A 1 194 ? 12 -13.789 3.668 1 98.75 194 TYR A C 1
ATOM 1503 O O . TYR A 1 194 ? 12.922 -13.078 3.248 1 98.75 194 TYR A O 1
ATOM 1511 N N . SER A 1 195 ? 10.688 -13.406 3.551 1 98.81 195 SER A N 1
ATOM 1512 C CA . SER A 1 195 ? 10.289 -12.117 2.994 1 98.81 195 SER A CA 1
ATOM 1513 C C . SER A 1 195 ? 10.953 -10.961 3.742 1 98.81 195 SER A C 1
ATOM 1515 O O . SER A 1 195 ? 11.422 -10.008 3.125 1 98.81 195 SER A O 1
ATOM 1517 N N . ARG A 1 196 ? 10.945 -11.062 5.074 1 98.75 196 ARG A N 1
ATOM 1518 C CA . ARG A 1 196 ? 11.586 -10.047 5.906 1 98.75 196 ARG A CA 1
ATOM 1519 C C . ARG A 1 196 ? 13.055 -9.898 5.547 1 98.75 196 ARG A C 1
ATOM 1521 O O . ARG A 1 196 ? 13.531 -8.781 5.301 1 98.75 196 ARG A O 1
ATOM 1528 N N . ASP A 1 197 ? 13.758 -10.984 5.531 1 98.81 197 ASP A N 1
ATOM 1529 C CA . ASP A 1 197 ? 15.195 -10.953 5.27 1 98.81 197 ASP A CA 1
ATOM 1530 C C . ASP A 1 197 ? 15.484 -10.461 3.852 1 98.81 197 ASP A C 1
ATOM 1532 O O . ASP A 1 197 ? 16.453 -9.742 3.625 1 98.81 197 ASP A O 1
ATOM 1536 N N . LEU A 1 198 ? 14.656 -10.875 2.941 1 98.62 198 LEU A N 1
ATOM 1537 C CA . LEU A 1 198 ? 14.812 -10.445 1.557 1 98.62 198 LEU A CA 1
ATOM 1538 C C . LEU A 1 198 ? 14.617 -8.938 1.428 1 98.62 198 LEU A C 1
ATOM 1540 O O . LEU A 1 198 ? 15.383 -8.266 0.739 1 98.62 198 LEU A O 1
ATOM 1544 N N . MET A 1 199 ? 13.586 -8.391 2.064 1 98.56 199 MET A N 1
ATOM 1545 C CA . MET A 1 199 ? 13.336 -6.953 2.029 1 98.56 199 MET A CA 1
ATOM 1546 C C . MET A 1 199 ? 14.5 -6.184 2.645 1 98.56 199 MET A C 1
ATOM 1548 O O . MET A 1 199 ? 14.891 -5.129 2.139 1 98.56 199 MET A O 1
ATOM 1552 N N . GLN A 1 200 ? 15.047 -6.723 3.723 1 98.25 200 GLN A N 1
ATOM 1553 C CA . GLN A 1 200 ? 16.203 -6.074 4.34 1 98.25 200 GLN A CA 1
ATOM 1554 C C . GLN A 1 200 ? 17.406 -6.078 3.398 1 98.25 200 GLN A C 1
ATOM 1556 O O . GLN A 1 200 ? 18.109 -5.074 3.281 1 98.25 200 GLN A O 1
ATOM 1561 N N . LEU A 1 201 ? 17.578 -7.211 2.771 1 97.88 201 LEU A N 1
ATOM 1562 C CA . LEU A 1 201 ? 18.688 -7.352 1.833 1 97.88 201 LEU A CA 1
ATOM 1563 C C . LEU A 1 201 ? 18.531 -6.383 0.665 1 97.88 201 LEU A C 1
ATOM 1565 O O . LEU A 1 201 ? 19.516 -5.871 0.143 1 97.88 201 LEU A O 1
ATOM 1569 N N . ARG A 1 202 ? 17.281 -6.094 0.229 1 97.31 202 ARG A N 1
ATOM 1570 C CA . ARG A 1 202 ? 17.016 -5.293 -0.963 1 97.31 202 ARG A CA 1
ATOM 1571 C C . ARG A 1 202 ? 16.547 -3.893 -0.591 1 97.31 202 ARG A C 1
ATOM 1573 O O . ARG A 1 202 ? 15.914 -3.207 -1.401 1 97.31 202 ARG A O 1
ATOM 1580 N N . ARG A 1 203 ? 16.844 -3.463 0.602 1 97.38 203 ARG A N 1
ATOM 1581 C CA . ARG A 1 203 ? 16.297 -2.221 1.142 1 97.38 203 ARG A CA 1
ATOM 1582 C C . ARG A 1 203 ? 16.672 -1.031 0.264 1 97.38 203 ARG A C 1
ATOM 1584 O O . ARG A 1 203 ? 15.844 -0.16 0.001 1 97.38 203 ARG A O 1
ATOM 1591 N N . SER A 1 204 ? 17.891 -0.951 -0.223 1 96.69 204 SER A N 1
ATOM 1592 C CA . SER A 1 204 ? 18.344 0.166 -1.046 1 96.69 204 SER A CA 1
ATOM 1593 C C . SER A 1 204 ? 17.625 0.191 -2.389 1 96.69 204 SER A C 1
ATOM 1595 O O . SER A 1 204 ? 17.375 1.262 -2.945 1 96.69 204 SER A O 1
ATOM 1597 N N . LEU A 1 205 ? 17.297 -0.997 -2.84 1 95.81 205 LEU A N 1
ATOM 1598 C CA . LEU A 1 205 ? 16.625 -1.13 -4.121 1 95.81 205 LEU A CA 1
ATOM 1599 C C . LEU A 1 205 ? 15.141 -0.78 -3.988 1 95.81 205 LEU A C 1
ATOM 1601 O O . LEU A 1 205 ? 14.578 -0.119 -4.863 1 95.81 205 LEU A O 1
ATOM 1605 N N . VAL A 1 206 ? 14.516 -1.169 -2.924 1 97.19 206 VAL A N 1
ATOM 1606 C CA . VAL A 1 206 ? 13.07 -1.091 -2.725 1 97.19 206 VAL A CA 1
ATOM 1607 C C . VAL A 1 206 ? 12.703 0.288 -2.182 1 97.19 206 VAL A C 1
ATOM 1609 O O . VAL A 1 206 ? 11.672 0.851 -2.557 1 97.19 206 VAL A O 1
ATOM 1612 N N . GLY A 1 207 ? 13.594 0.88 -1.397 1 96.19 207 GLY A N 1
ATOM 1613 C CA . GLY A 1 207 ? 13.297 2.123 -0.704 1 96.19 207 GLY A CA 1
ATOM 1614 C C . GLY A 1 207 ? 12.789 1.912 0.709 1 96.19 207 GLY A C 1
ATOM 1615 O O . GLY A 1 207 ? 12.047 0.966 0.972 1 96.19 207 GLY A O 1
ATOM 1616 N N . ASP A 1 208 ? 13.148 2.785 1.607 1 97 208 ASP A N 1
ATOM 1617 C CA . ASP A 1 208 ? 12.914 2.629 3.041 1 97 208 ASP A CA 1
ATOM 1618 C C . ASP A 1 208 ? 11.422 2.619 3.357 1 97 208 ASP A C 1
ATOM 1620 O O . ASP A 1 208 ? 10.953 1.784 4.133 1 97 208 ASP A O 1
ATOM 1624 N N . ALA A 1 209 ? 10.703 3.5 2.809 1 97.12 209 ALA A N 1
ATOM 1625 C CA . ALA A 1 209 ? 9.281 3.617 3.115 1 97.12 209 ALA A CA 1
ATOM 1626 C C . ALA A 1 209 ? 8.523 2.365 2.684 1 97.12 209 ALA A C 1
ATOM 1628 O O . ALA A 1 209 ? 7.672 1.861 3.422 1 97.12 209 ALA A O 1
ATOM 1629 N N . ARG A 1 210 ? 8.844 1.901 1.496 1 97.25 210 ARG A N 1
ATOM 1630 C CA . ARG A 1 210 ? 8.18 0.71 0.978 1 97.25 210 ARG A CA 1
ATOM 1631 C C . ARG A 1 210 ? 8.539 -0.521 1.801 1 97.25 210 ARG A C 1
ATOM 1633 O O . ARG A 1 210 ? 7.699 -1.392 2.029 1 97.25 210 ARG A O 1
ATOM 1640 N N . VAL A 1 211 ? 9.781 -0.589 2.256 1 98.12 211 VAL A N 1
ATOM 1641 C CA . VAL A 1 211 ? 10.211 -1.692 3.105 1 98.12 211 VAL A CA 1
ATOM 1642 C C . VAL A 1 211 ? 9.445 -1.658 4.43 1 98.12 211 VAL A C 1
ATOM 1644 O O . VAL A 1 211 ? 8.977 -2.693 4.906 1 98.12 211 VAL A O 1
ATOM 1647 N N . ARG A 1 212 ? 9.258 -0.444 5.027 1 97.69 212 ARG A N 1
ATOM 1648 C CA . ARG A 1 212 ? 8.492 -0.339 6.262 1 97.69 212 ARG A CA 1
ATOM 1649 C C . ARG A 1 212 ? 7.055 -0.821 6.059 1 97.69 212 ARG A C 1
ATOM 1651 O O . ARG A 1 212 ? 6.512 -1.535 6.902 1 97.69 212 ARG A O 1
ATOM 1658 N N . GLU A 1 213 ? 6.551 -0.445 4.945 1 97.62 213 GLU A N 1
ATOM 1659 C CA . GLU A 1 213 ? 5.195 -0.877 4.617 1 97.62 213 GLU A CA 1
ATOM 1660 C C . GLU A 1 213 ? 5.121 -2.395 4.473 1 97.62 213 GLU A C 1
ATOM 1662 O O . GLU A 1 213 ? 4.203 -3.027 5 1 97.62 213 GLU A O 1
ATOM 1667 N N . GLY A 1 214 ? 6.055 -2.934 3.682 1 98.44 214 GLY A N 1
ATOM 1668 C CA . GLY A 1 214 ? 6.098 -4.375 3.506 1 98.44 214 GLY A CA 1
ATOM 1669 C C . GLY A 1 214 ? 6.262 -5.133 4.809 1 98.44 214 GLY A C 1
ATOM 1670 O O . GLY A 1 214 ? 5.582 -6.137 5.043 1 98.44 214 GLY A O 1
ATOM 1671 N N . LEU A 1 215 ? 7.172 -4.664 5.648 1 98.38 215 LEU A N 1
ATOM 1672 C CA . LEU A 1 215 ? 7.422 -5.316 6.926 1 98.38 215 LEU A CA 1
ATOM 1673 C C . LEU A 1 215 ? 6.172 -5.297 7.801 1 98.38 215 LEU A C 1
ATOM 1675 O O . LEU A 1 215 ? 5.867 -6.281 8.477 1 98.38 215 LEU A O 1
ATOM 1679 N N . ALA A 1 216 ? 5.406 -4.219 7.754 1 97.56 216 ALA A N 1
ATOM 1680 C CA . ALA A 1 216 ? 4.184 -4.086 8.547 1 97.56 216 ALA A CA 1
ATOM 1681 C C . ALA A 1 216 ? 3.143 -5.117 8.125 1 97.56 216 ALA A C 1
ATOM 1683 O O . ALA A 1 216 ? 2.34 -5.566 8.945 1 97.56 216 ALA A O 1
ATOM 1684 N N . SER A 1 217 ? 3.166 -5.48 6.91 1 98 217 SER A N 1
ATOM 1685 C CA . SER A 1 217 ? 2.145 -6.367 6.363 1 98 217 SER A CA 1
ATOM 1686 C C . SER A 1 217 ? 2.373 -7.812 6.793 1 98 217 SER A C 1
ATOM 1688 O O . SER A 1 217 ? 1.479 -8.648 6.672 1 98 217 SER A O 1
ATOM 1690 N N . LEU A 1 218 ? 3.555 -8.148 7.32 1 97.94 218 LEU A N 1
ATOM 1691 C CA . LEU A 1 218 ? 3.977 -9.531 7.523 1 97.94 218 LEU A CA 1
ATOM 1692 C C . LEU A 1 218 ? 3.254 -10.148 8.711 1 97.94 218 LEU A C 1
ATOM 1694 O O . LEU A 1 218 ? 3.342 -11.359 8.938 1 97.94 218 LEU A O 1
ATOM 1698 N N . SER A 1 219 ? 2.451 -9.383 9.438 1 94.12 219 SER A N 1
ATOM 1699 C CA . SER A 1 219 ? 1.723 -9.891 10.602 1 94.12 219 SER A CA 1
ATOM 1700 C C . SER A 1 219 ? 0.37 -10.469 10.195 1 94.12 219 SER A C 1
ATOM 1702 O O . SER A 1 219 ? -0.323 -11.07 11.016 1 94.12 219 SER A O 1
ATOM 1704 N N . SER A 1 220 ? -0.018 -10.367 9.039 1 96.5 220 SER A N 1
ATOM 1705 C CA . SER A 1 220 ? -1.321 -10.797 8.547 1 96.5 220 SER A CA 1
ATOM 1706 C C . SER A 1 220 ? -1.294 -12.266 8.125 1 96.5 220 SER A C 1
ATOM 1708 O O . SER A 1 220 ? -0.223 -12.828 7.883 1 96.5 220 SER A O 1
ATOM 1710 N N . GLU A 1 221 ? -2.461 -12.773 8.094 1 96.38 221 GLU A N 1
ATOM 1711 C CA . GLU A 1 221 ? -2.588 -14.133 7.582 1 96.38 221 GLU A CA 1
ATOM 1712 C C . GLU A 1 221 ? -2.26 -14.203 6.09 1 96.38 221 GLU A C 1
ATOM 1714 O O . GLU A 1 221 ? -2.623 -13.305 5.332 1 96.38 221 GLU A O 1
ATOM 1719 N N . ILE A 1 222 ? -1.557 -15.234 5.75 1 98.31 222 ILE A N 1
ATOM 1720 C CA . ILE A 1 222 ? -1.145 -15.445 4.367 1 98.31 222 ILE A CA 1
ATOM 1721 C C . ILE A 1 222 ? -1.928 -16.609 3.77 1 98.31 222 ILE A C 1
ATOM 1723 O O . ILE A 1 222 ? -2.182 -17.609 4.449 1 98.31 222 ILE A O 1
ATOM 1727 N N . ASN A 1 223 ? -2.266 -16.516 2.514 1 98.81 223 ASN A N 1
ATOM 1728 C CA . ASN A 1 223 ? -3.061 -17.547 1.856 1 98.81 223 ASN A CA 1
ATOM 1729 C C . ASN A 1 223 ? -2.182 -18.516 1.072 1 98.81 223 ASN A C 1
ATOM 1731 O O . ASN A 1 223 ? -2.529 -18.922 -0.04 1 98.81 223 ASN A O 1
ATOM 1735 N N . ASP A 1 224 ? -0.995 -18.812 1.644 1 98.69 224 ASP A N 1
ATOM 1736 C CA . ASP A 1 224 ? -0.074 -19.719 0.971 1 98.69 224 ASP A CA 1
ATOM 1737 C C . ASP A 1 224 ? -0.657 -21.125 0.886 1 98.69 224 ASP A C 1
ATOM 1739 O O . ASP A 1 224 ? -0.624 -21.766 -0.173 1 98.69 224 ASP A O 1
ATOM 1743 N N . ASP A 1 225 ? -1.267 -21.656 1.941 1 98.44 225 ASP A N 1
ATOM 1744 C CA . ASP A 1 225 ? -1.872 -22.984 1.941 1 98.44 225 ASP A CA 1
ATOM 1745 C C . ASP A 1 225 ? -3.041 -23.047 0.961 1 98.44 225 ASP A C 1
ATOM 1747 O O . ASP A 1 225 ? -3.215 -24.047 0.265 1 98.44 225 ASP A O 1
ATOM 1751 N N . LEU A 1 226 ? -3.834 -22.016 0.969 1 98.75 226 LEU A N 1
ATOM 1752 C CA . LEU A 1 226 ? -4.949 -21.969 0.03 1 98.75 226 LEU A CA 1
ATOM 1753 C C . LEU A 1 226 ? -4.453 -22.031 -1.409 1 98.75 226 LEU A C 1
ATOM 1755 O O . LEU A 1 226 ? -4.984 -22.797 -2.219 1 98.75 226 LEU A O 1
ATOM 1759 N N . MET A 1 227 ? -3.475 -21.219 -1.714 1 98.88 227 MET A N 1
ATOM 1760 C CA . MET A 1 227 ? -2.932 -21.203 -3.068 1 98.88 227 MET A CA 1
ATOM 1761 C C . MET A 1 227 ? -2.346 -22.562 -3.443 1 98.88 227 MET A C 1
ATOM 1763 O O . MET A 1 227 ? -2.441 -22.984 -4.598 1 98.88 227 MET A O 1
ATOM 1767 N N . ALA A 1 228 ? -1.709 -23.219 -2.496 1 98.88 228 ALA A N 1
ATOM 1768 C CA . ALA A 1 228 ? -1.161 -24.547 -2.738 1 98.88 228 ALA A CA 1
ATOM 1769 C C . ALA A 1 228 ? -2.262 -25.531 -3.115 1 98.88 228 ALA A C 1
ATOM 1771 O O . ALA A 1 228 ? -2.104 -26.328 -4.047 1 98.88 228 ALA A O 1
ATOM 1772 N N . LEU A 1 229 ? -3.322 -25.484 -2.373 1 98.81 229 LEU A N 1
ATOM 1773 C CA . LEU A 1 229 ? -4.465 -26.328 -2.688 1 98.81 229 LEU A CA 1
ATOM 1774 C C . LEU A 1 229 ? -4.98 -26.047 -4.094 1 98.81 229 LEU A C 1
ATOM 1776 O O . LEU A 1 229 ? -5.277 -26.984 -4.848 1 98.81 229 LEU A O 1
ATOM 1780 N N . TRP A 1 230 ? -5.066 -24.781 -4.445 1 98.88 230 TRP A N 1
ATOM 1781 C CA . TRP A 1 230 ? -5.562 -24.375 -5.754 1 98.88 230 TRP A CA 1
ATOM 1782 C C . TRP A 1 230 ? -4.625 -24.859 -6.863 1 98.88 230 TRP A C 1
ATOM 1784 O O . TRP A 1 230 ? -5.082 -25.328 -7.91 1 98.88 230 TRP A O 1
ATOM 1794 N N . ILE A 1 231 ? -3.322 -24.719 -6.629 1 98.88 231 ILE A N 1
ATOM 1795 C CA . ILE A 1 231 ? -2.34 -25.125 -7.625 1 98.88 231 ILE A CA 1
ATOM 1796 C C . ILE A 1 231 ? -2.512 -26.625 -7.934 1 98.88 231 ILE A C 1
ATOM 1798 O O . ILE A 1 231 ? -2.607 -27.016 -9.102 1 98.88 231 ILE A O 1
ATOM 1802 N N . LEU A 1 232 ? -2.607 -27.469 -6.941 1 98.75 232 LEU A N 1
ATOM 1803 C CA . LEU A 1 232 ? -2.723 -28.906 -7.145 1 98.75 232 LEU A CA 1
ATOM 1804 C C . LEU A 1 232 ? -4.055 -29.266 -7.797 1 98.75 232 LEU A C 1
ATOM 1806 O O . LEU A 1 232 ? -4.113 -30.125 -8.68 1 98.75 232 LEU A O 1
ATOM 1810 N N . ALA A 1 233 ? -5.102 -28.625 -7.324 1 98.25 233 ALA A N 1
ATOM 1811 C CA . ALA A 1 233 ? -6.418 -28.859 -7.918 1 98.25 233 ALA A CA 1
ATOM 1812 C C . ALA A 1 233 ? -6.434 -28.484 -9.398 1 98.25 233 ALA A C 1
ATOM 1814 O O . ALA A 1 233 ? -6.996 -29.203 -10.219 1 98.25 233 ALA A O 1
ATOM 1815 N N . PHE A 1 234 ? -5.84 -27.391 -9.711 1 98.56 234 PHE A N 1
ATOM 1816 C CA . PHE A 1 234 ? -5.762 -26.938 -11.102 1 98.56 234 PHE A CA 1
ATOM 1817 C C . PHE A 1 234 ? -5.004 -27.953 -11.953 1 98.56 234 PHE A C 1
ATOM 1819 O O . PHE A 1 234 ? -5.457 -28.312 -13.039 1 98.56 234 PHE A O 1
ATOM 1826 N N . MET A 1 235 ? -3.787 -28.328 -11.453 1 98.56 235 MET A N 1
ATOM 1827 C CA . MET A 1 235 ? -2.973 -29.297 -12.172 1 98.56 235 MET A CA 1
ATOM 1828 C C . MET A 1 235 ? -3.758 -30.578 -12.438 1 98.56 235 MET A C 1
ATOM 1830 O O . MET A 1 235 ? -3.742 -31.109 -13.555 1 98.56 235 MET A O 1
ATOM 1834 N N . ARG A 1 236 ? -4.457 -31.031 -11.477 1 97.5 236 ARG A N 1
ATOM 1835 C CA . ARG A 1 236 ? -5.219 -32.25 -11.609 1 97.5 236 ARG A CA 1
ATOM 1836 C C . ARG A 1 236 ? -6.309 -32.125 -12.664 1 97.5 236 ARG A C 1
ATOM 1838 O O . ARG A 1 236 ? -6.508 -33.031 -13.484 1 97.5 236 ARG A O 1
ATOM 1845 N N . GLU A 1 237 ? -6.973 -31.047 -12.562 1 97 237 GLU A N 1
ATOM 1846 C CA . GLU A 1 237 ? -8.031 -30.812 -13.539 1 97 237 GLU A CA 1
ATOM 1847 C C . GLU A 1 237 ? -7.473 -30.719 -14.961 1 97 237 GLU A C 1
ATOM 1849 O O . GLU A 1 237 ? -8.047 -31.297 -15.891 1 97 237 GLU A O 1
ATOM 1854 N N . ALA A 1 238 ? -6.406 -30.031 -15.102 1 97.31 238 ALA A N 1
ATOM 1855 C CA . ALA A 1 238 ? -5.789 -29.859 -16.422 1 97.31 238 ALA A CA 1
ATOM 1856 C C . ALA A 1 238 ? -5.285 -31.188 -16.969 1 97.31 238 ALA A C 1
ATOM 1858 O O . ALA A 1 238 ? -5.406 -31.469 -18.156 1 97.31 238 ALA A O 1
ATOM 1859 N N . ILE A 1 239 ? -4.645 -32 -16.141 1 97.19 239 ILE A N 1
ATOM 1860 C CA . ILE A 1 239 ? -4.156 -33.312 -16.531 1 97.19 239 ILE A CA 1
ATOM 1861 C C . ILE A 1 239 ? -5.324 -34.188 -17.016 1 97.19 239 ILE A C 1
ATOM 1863 O O . ILE A 1 239 ? -5.227 -34.844 -18.047 1 97.19 239 ILE A O 1
ATOM 1867 N N . ALA A 1 240 ? -6.414 -34.125 -16.281 1 95.38 240 ALA A N 1
ATOM 1868 C CA . ALA A 1 240 ? -7.594 -34.938 -16.641 1 95.38 240 ALA A CA 1
ATOM 1869 C C . ALA A 1 240 ? -8.148 -34.5 -18 1 95.38 240 ALA A C 1
ATOM 1871 O O . ALA A 1 240 ? -8.555 -35.344 -18.812 1 95.38 240 ALA A O 1
ATOM 1872 N N . ARG A 1 241 ? -8.148 -33.281 -18.234 1 93.19 241 ARG A N 1
ATOM 1873 C CA . ARG A 1 241 ? -8.656 -32.781 -19.5 1 93.19 241 ARG A CA 1
ATOM 1874 C C . ARG A 1 241 ? -7.77 -33.188 -20.656 1 93.19 241 ARG A C 1
ATOM 1876 O O . ARG A 1 241 ? -8.266 -33.5 -21.75 1 93.19 241 ARG A O 1
ATOM 1883 N N . GLN A 1 242 ? -6.508 -33.094 -20.422 1 90.19 242 GLN A N 1
ATOM 1884 C CA . GLN A 1 242 ? -5.555 -33.5 -21.453 1 90.19 242 GLN A CA 1
ATOM 1885 C C . GLN A 1 242 ? -5.73 -34.969 -21.812 1 90.19 242 GLN A C 1
ATOM 1887 O O . GLN A 1 242 ? -5.648 -35.344 -23 1 90.19 242 GLN A O 1
ATOM 1892 N N . GLN A 1 243 ? -5.965 -35.781 -20.844 1 88.69 243 GLN A N 1
ATOM 1893 C CA . GLN A 1 243 ? -6.148 -37.219 -21.062 1 88.69 243 GLN A CA 1
ATOM 1894 C C . GLN A 1 243 ? -7.445 -37.5 -21.828 1 88.69 243 GLN A C 1
ATOM 1896 O O . GLN A 1 243 ? -7.496 -38.406 -22.656 1 88.69 243 GLN A O 1
ATOM 1901 N N . GLU A 1 244 ? -8.414 -36.75 -21.484 1 86.06 244 GLU A N 1
ATOM 1902 C CA . GLU A 1 244 ? -9.68 -36.906 -22.188 1 86.06 244 GLU A CA 1
ATOM 1903 C C . GLU A 1 244 ? -9.562 -36.469 -23.641 1 86.06 244 GLU A C 1
ATOM 1905 O O . GLU A 1 244 ? -10.141 -37.094 -24.531 1 86.06 244 GLU A O 1
ATOM 1910 N N . ALA A 1 245 ? -8.891 -35.438 -23.938 1 82.06 245 ALA A N 1
ATOM 1911 C CA . ALA A 1 245 ? -8.711 -34.938 -25.297 1 82.06 245 ALA A CA 1
ATOM 1912 C C . ALA A 1 245 ? -7.863 -35.906 -26.125 1 82.06 245 ALA A C 1
ATOM 1914 O O . ALA A 1 245 ? -8.07 -36.031 -27.328 1 82.06 245 ALA A O 1
ATOM 1915 N N . GLY A 1 246 ? -6.832 -36.438 -25.469 1 73.81 246 GLY A N 1
ATOM 1916 C CA . GLY A 1 246 ? -6 -37.406 -26.156 1 73.81 246 GLY A CA 1
ATOM 1917 C C . GLY A 1 246 ? -6.742 -38.688 -26.5 1 73.81 246 GLY A C 1
ATOM 1918 O O . GLY A 1 246 ? -6.508 -39.281 -27.547 1 73.81 246 GLY A O 1
ATOM 1919 N N . ASN A 1 247 ? -7.578 -39.094 -25.562 1 70.38 247 ASN A N 1
ATOM 1920 C CA . ASN A 1 247 ? -8.359 -40.312 -25.797 1 70.38 247 ASN A CA 1
ATOM 1921 C C . ASN A 1 247 ? -9.438 -40.062 -26.859 1 70.38 247 ASN A C 1
ATOM 1923 O O . ASN A 1 247 ? -9.859 -41 -27.531 1 70.38 247 ASN A O 1
ATOM 1927 N N . GLY A 1 248 ? -9.922 -38.938 -26.797 1 54.84 248 GLY A N 1
ATOM 1928 C CA . GLY A 1 248 ? -10.93 -38.688 -27.812 1 54.84 248 GLY A CA 1
ATOM 1929 C C . GLY A 1 248 ? -10.359 -38.656 -29.219 1 54.84 248 GLY A C 1
ATOM 1930 O O . GLY A 1 248 ? -11.109 -38.656 -30.203 1 54.84 248 GLY A O 1
ATOM 1931 N N . ARG A 1 249 ? -9.227 -38.438 -29.438 1 53.31 249 ARG A N 1
ATOM 1932 C CA . ARG A 1 249 ? -8.594 -38.438 -30.75 1 53.31 249 ARG A CA 1
ATOM 1933 C C . ARG A 1 249 ? -8.258 -39.875 -31.188 1 53.31 249 ARG A C 1
ATOM 1935 O O . ARG A 1 249 ? -7.789 -40.094 -32.312 1 53.31 249 ARG A O 1
ATOM 1942 N N . VAL A 1 250 ? -8.547 -40.906 -30.344 1 44.12 250 VAL A N 1
ATOM 1943 C CA . VAL A 1 250 ? -8.367 -42.281 -30.75 1 44.12 250 VAL A CA 1
ATOM 1944 C C . VAL A 1 250 ? -9.703 -42.875 -31.219 1 44.12 250 VAL A C 1
ATOM 1946 O O . VAL A 1 250 ? -10.742 -42.625 -30.609 1 44.12 250 VAL A O 1
ATOM 1949 N N . MET B 1 1 ? -0.186 30.156 23.406 1 97.75 1 MET B N 1
ATOM 1950 C CA . MET B 1 1 ? -0.526 30.25 22 1 97.75 1 MET B CA 1
ATOM 1951 C C . MET B 1 1 ? -2.004 29.938 21.766 1 97.75 1 MET B C 1
ATOM 1953 O O . MET B 1 1 ? -2.504 28.906 22.219 1 97.75 1 MET B O 1
ATOM 1957 N N . ARG B 1 2 ? -2.764 30.844 21.156 1 98.5 2 ARG B N 1
ATOM 1958 C CA . ARG B 1 2 ? -4.172 30.656 20.828 1 98.5 2 ARG B CA 1
ATOM 1959 C C . ARG B 1 2 ? -4.324 30.047 19.438 1 98.5 2 ARG B C 1
ATOM 1961 O O . ARG B 1 2 ? -3.936 30.672 18.438 1 98.5 2 ARG B O 1
ATOM 1968 N N . ILE B 1 3 ? -4.887 28.812 19.406 1 98.81 3 ILE B N 1
ATOM 1969 C CA . ILE B 1 3 ? -5.066 28.125 18.141 1 98.81 3 ILE B CA 1
ATOM 1970 C C . ILE B 1 3 ? -6.543 28.141 17.75 1 98.81 3 ILE B C 1
ATOM 1972 O O . ILE B 1 3 ? -7.41 27.797 18.547 1 98.81 3 ILE B O 1
ATOM 1976 N N . GLY B 1 4 ? -6.816 28.656 16.562 1 98.94 4 GLY B N 1
ATOM 1977 C CA . GLY B 1 4 ? -8.148 28.531 15.984 1 98.94 4 GLY B CA 1
ATOM 1978 C C . GLY B 1 4 ? -8.328 27.25 15.203 1 98.94 4 GLY B C 1
ATOM 1979 O O . GLY B 1 4 ? -7.645 27.016 14.211 1 98.94 4 GLY B O 1
ATOM 1980 N N . LEU B 1 5 ? -9.25 26.375 15.695 1 98.94 5 LEU B N 1
ATOM 1981 C CA . LEU B 1 5 ? -9.57 25.156 14.977 1 98.94 5 LEU B CA 1
ATOM 1982 C C . LEU B 1 5 ? -10.742 25.375 14.023 1 98.94 5 LEU B C 1
ATOM 1984 O O . LEU B 1 5 ? -11.844 25.719 14.453 1 98.94 5 LEU B O 1
ATOM 1988 N N . LEU B 1 6 ? -10.43 25.266 12.758 1 98.94 6 LEU B N 1
ATOM 1989 C CA . LEU B 1 6 ? -11.469 25.25 11.734 1 98.94 6 LEU B CA 1
ATOM 1990 C C . LEU B 1 6 ? -12.031 23.844 11.547 1 98.94 6 LEU B C 1
ATOM 1992 O O . LEU B 1 6 ? -11.43 23.016 10.859 1 98.94 6 LEU B O 1
ATOM 1996 N N . GLN B 1 7 ? -13.148 23.609 12.188 1 98.94 7 GLN B N 1
ATOM 1997 C CA . GLN B 1 7 ? -13.719 22.266 12.188 1 98.94 7 GLN B CA 1
ATOM 1998 C C . GLN B 1 7 ? -14.57 22.031 10.938 1 98.94 7 GLN B C 1
ATOM 2000 O O . GLN B 1 7 ? -15.633 22.641 10.789 1 98.94 7 GLN B O 1
ATOM 2005 N N . CYS B 1 8 ? -14.156 21.078 10.148 1 98.88 8 CYS B N 1
ATOM 2006 C CA . CYS B 1 8 ? -14.758 20.906 8.828 1 98.88 8 CYS B CA 1
ATOM 2007 C C . CYS B 1 8 ? -15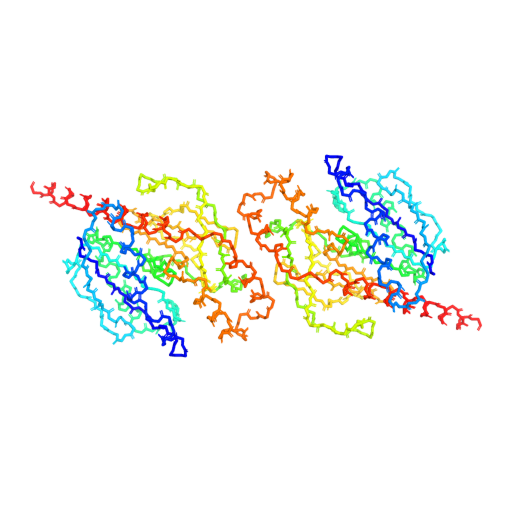.547 19.609 8.766 1 98.88 8 CYS B C 1
ATOM 2009 O O . CYS B 1 8 ? -16.062 19.25 7.707 1 98.88 8 CYS B O 1
ATOM 2011 N N . ASP B 1 9 ? -15.609 18.875 9.844 1 98.62 9 ASP B N 1
ATOM 2012 C CA . ASP B 1 9 ? -16.375 17.641 9.93 1 98.62 9 ASP B CA 1
ATOM 2013 C C . ASP B 1 9 ? -16.578 17.203 11.383 1 98.62 9 ASP B C 1
ATOM 2015 O O . ASP B 1 9 ? -16.047 17.844 12.297 1 98.62 9 ASP B O 1
ATOM 2019 N N . ASP B 1 10 ? -17.453 16.297 11.523 1 98.31 10 ASP B N 1
ATOM 2020 C CA . ASP B 1 10 ? -17.609 15.547 12.766 1 98.31 10 ASP B CA 1
ATOM 2021 C C . ASP B 1 10 ? -17.266 14.07 12.562 1 98.31 10 ASP B C 1
ATOM 2023 O O . ASP B 1 10 ? -17.469 13.531 11.469 1 98.31 10 ASP B O 1
ATOM 2027 N N . VAL B 1 11 ? -16.719 13.508 13.633 1 98.25 11 VAL B N 1
ATOM 2028 C CA . VAL B 1 11 ? -16.656 12.047 13.641 1 98.25 11 VAL B CA 1
ATOM 2029 C C . VAL B 1 11 ? -18.047 11.469 13.414 1 98.25 11 VAL B C 1
ATOM 2031 O O . VAL B 1 11 ? -19.031 11.984 13.938 1 98.25 11 VAL B O 1
ATOM 2034 N N . ALA B 1 12 ? -18.078 10.367 12.617 1 96.75 12 ALA B N 1
ATOM 2035 C CA . ALA B 1 12 ? -19.359 9.719 12.375 1 96.75 12 ALA B CA 1
ATOM 2036 C C . ALA B 1 12 ? -20.109 9.461 13.688 1 96.75 12 ALA B C 1
ATOM 2038 O O . ALA B 1 12 ? -19.484 9.094 14.688 1 96.75 12 ALA B O 1
ATOM 2039 N N . GLU B 1 13 ? -21.375 9.641 13.617 1 96.88 13 GLU B N 1
ATOM 2040 C CA . GLU B 1 13 ? -22.188 9.508 14.82 1 96.88 13 GLU B CA 1
ATOM 2041 C C . GLU B 1 13 ? -21.969 8.156 15.492 1 96.88 13 GLU B C 1
ATOM 2043 O O . GLU B 1 13 ? -21.875 8.078 16.719 1 96.88 13 GLU B O 1
ATOM 2048 N N . GLU B 1 14 ? -21.844 7.105 14.688 1 97.12 14 GLU B N 1
ATOM 2049 C CA . GLU B 1 14 ? -21.719 5.727 15.164 1 97.12 14 GLU B CA 1
ATOM 2050 C C . GLU B 1 14 ? -20.422 5.535 15.953 1 97.12 14 GLU B C 1
ATOM 2052 O O . GLU B 1 14 ? -20.328 4.621 16.766 1 97.12 14 GLU B O 1
ATOM 2057 N N . LEU B 1 15 ? -19.484 6.461 15.742 1 98.25 15 LEU B N 1
ATOM 2058 C CA . LEU B 1 15 ? -18.156 6.254 16.312 1 98.25 15 LEU B CA 1
ATOM 2059 C C . LEU B 1 15 ? -17.859 7.301 17.391 1 98.25 15 LEU B C 1
ATOM 2061 O O . LEU B 1 15 ? -16.891 7.18 18.125 1 98.25 15 LEU B O 1
ATOM 2065 N N . ARG B 1 16 ? -18.656 8.289 17.547 1 97.31 16 ARG B N 1
ATOM 2066 C CA . ARG B 1 16 ? -18.344 9.477 18.344 1 97.31 16 ARG B CA 1
ATOM 2067 C C . ARG B 1 16 ? -18.344 9.148 19.828 1 97.31 16 ARG B C 1
ATOM 2069 O O . ARG B 1 16 ? -17.578 9.734 20.594 1 97.31 16 ARG B O 1
ATOM 2076 N N . ASP B 1 17 ? -19.25 8.227 20.266 1 97.25 17 ASP B N 1
ATOM 2077 C CA . ASP B 1 17 ? -19.297 7.855 21.688 1 97.25 17 ASP B CA 1
ATOM 2078 C C . ASP B 1 17 ? -17.969 7.234 22.125 1 97.25 17 ASP B C 1
ATOM 2080 O O . ASP B 1 17 ? -17.484 7.527 23.219 1 97.25 17 ASP B O 1
ATOM 2084 N N . ARG B 1 18 ? -17.406 6.41 21.297 1 97.56 18 ARG B N 1
ATOM 2085 C CA . ARG B 1 18 ? -16.188 5.664 21.641 1 97.56 18 ARG B CA 1
ATOM 2086 C C . ARG B 1 18 ? -14.945 6.512 21.422 1 97.56 18 ARG B C 1
ATOM 2088 O O . ARG B 1 18 ? -13.969 6.395 22.172 1 97.56 18 ARG B O 1
ATOM 2095 N N . HIS B 1 19 ? -14.969 7.434 20.453 1 98.44 19 HIS B N 1
ATOM 2096 C CA . HIS B 1 19 ? -13.695 8.016 20.031 1 98.44 19 HIS B CA 1
ATOM 2097 C C . HIS B 1 19 ? -13.688 9.523 20.234 1 98.44 19 HIS B C 1
ATOM 2099 O O . HIS B 1 19 ? -12.648 10.172 20.062 1 98.44 19 HIS B O 1
ATOM 2105 N N . GLY B 1 20 ? -14.852 10.102 20.594 1 98.12 20 GLY B N 1
ATOM 2106 C CA . GLY B 1 20 ? -14.938 11.555 20.688 1 98.12 20 GLY B CA 1
ATOM 2107 C C . GLY B 1 20 ? -15.031 12.227 19.328 1 98.12 20 GLY B C 1
ATOM 2108 O O . GLY B 1 20 ? -15.398 11.594 18.328 1 98.12 20 GLY B O 1
ATOM 2109 N N . ASN B 1 21 ? -14.836 13.516 19.359 1 98.56 21 ASN B N 1
ATOM 2110 C CA . ASN B 1 21 ? -14.906 14.312 18.141 1 98.56 21 ASN B CA 1
ATOM 2111 C C . ASN B 1 21 ? -13.57 14.992 17.844 1 98.56 21 ASN B C 1
ATOM 2113 O O . ASN B 1 21 ? -12.633 14.906 18.625 1 98.56 21 ASN B O 1
ATOM 2117 N N . TYR B 1 22 ? -13.484 15.617 16.688 1 98.69 22 TYR B N 1
ATOM 2118 C CA . TYR B 1 22 ? -12.219 16.109 16.156 1 98.69 22 TYR B CA 1
ATOM 2119 C C . TYR B 1 22 ? -11.602 17.156 17.078 1 98.69 22 TYR B C 1
ATOM 2121 O O . TYR B 1 22 ? -10.391 17.141 17.312 1 98.69 22 TYR B O 1
ATOM 2129 N N . PRO B 1 23 ? -12.383 18.125 17.641 1 98.81 23 PRO B N 1
ATOM 2130 C CA . PRO B 1 23 ? -11.742 19.109 18.516 1 98.81 23 PRO B CA 1
ATOM 2131 C C . PRO B 1 23 ? -10.969 18.469 19.656 1 98.81 23 PRO B C 1
ATOM 2133 O O . PRO B 1 23 ? -9.836 18.859 19.938 1 98.81 23 PRO B O 1
ATOM 2136 N N . GLN B 1 24 ? -11.555 17.469 20.25 1 98.5 24 GLN B N 1
ATOM 2137 C CA . GLN B 1 24 ? -10.875 16.797 21.359 1 98.5 24 GLN B CA 1
ATOM 2138 C C . GLN B 1 24 ? -9.664 16 20.859 1 98.5 24 GLN B C 1
ATOM 2140 O O . GLN B 1 24 ? -8.641 15.922 21.547 1 98.5 24 GLN B O 1
ATOM 2145 N N . MET B 1 25 ? -9.734 15.367 19.703 1 98.75 25 MET B N 1
ATOM 2146 C CA . MET B 1 25 ? -8.609 14.625 19.141 1 98.75 25 MET B CA 1
ATOM 2147 C C . MET B 1 25 ? -7.406 15.539 18.953 1 98.75 25 MET B C 1
ATOM 2149 O O . MET B 1 25 ? -6.277 15.164 19.266 1 98.75 25 MET B O 1
ATOM 2153 N N . PHE B 1 26 ? -7.668 16.75 18.469 1 98.88 26 PHE B N 1
ATOM 2154 C CA . PHE B 1 26 ? -6.57 17.672 18.203 1 98.88 26 PHE B CA 1
ATOM 2155 C C . PHE B 1 26 ? -6.031 18.25 19.5 1 98.88 26 PHE B C 1
ATOM 2157 O O . PHE B 1 26 ? -4.824 18.469 19.641 1 98.88 26 PHE B O 1
ATOM 2164 N N . ALA B 1 27 ? -6.934 18.562 20.422 1 98.56 27 ALA B N 1
ATOM 2165 C CA . ALA B 1 27 ? -6.488 19.031 21.719 1 98.56 27 ALA B CA 1
ATOM 2166 C C . ALA B 1 27 ? -5.574 18.016 22.391 1 98.56 27 ALA B C 1
ATOM 2168 O O . ALA B 1 27 ? -4.551 18.375 22.984 1 98.56 27 ALA B O 1
ATOM 2169 N N . ASP B 1 28 ? -5.961 16.703 22.312 1 98.25 28 ASP B N 1
ATOM 2170 C CA . ASP B 1 28 ? -5.156 15.641 22.906 1 98.25 28 ASP B CA 1
ATOM 2171 C C . ASP B 1 28 ? -3.812 15.516 22.188 1 98.25 28 ASP B C 1
ATOM 2173 O O . ASP B 1 28 ? -2.77 15.398 22.828 1 98.25 28 ASP B O 1
ATOM 2177 N N . LEU B 1 29 ? -3.811 15.516 20.875 1 98.56 29 LEU B N 1
ATOM 2178 C CA . LEU B 1 29 ? -2.602 15.367 20.078 1 98.56 29 LEU B CA 1
ATOM 2179 C C . LEU B 1 29 ? -1.603 16.469 20.391 1 98.56 29 LEU B C 1
ATOM 2181 O O . LEU B 1 29 ? -0.462 16.203 20.766 1 98.56 29 LEU B O 1
ATOM 2185 N N . LEU B 1 30 ? -2.059 17.781 20.219 1 98.75 30 LEU B N 1
ATOM 2186 C CA . LEU B 1 30 ? -1.134 18.906 20.359 1 98.75 30 LEU B CA 1
ATOM 2187 C C . LEU B 1 30 ? -0.841 19.188 21.828 1 98.75 30 LEU B C 1
ATOM 2189 O O . LEU B 1 30 ? 0.193 19.766 22.156 1 98.75 30 LEU B O 1
ATOM 2193 N N . GLY B 1 31 ? -1.77 18.766 22.688 1 98.38 31 GLY B N 1
ATOM 2194 C CA . GLY B 1 31 ? -1.525 18.906 24.125 1 98.38 31 GLY B CA 1
ATOM 2195 C C . GLY B 1 31 ? -0.291 18.172 24.594 1 98.38 31 GLY B C 1
ATOM 2196 O O . GLY B 1 31 ? 0.503 18.703 25.375 1 98.38 31 GLY B O 1
ATOM 2197 N N . ARG B 1 32 ? -0.077 16.969 24.125 1 96.5 32 ARG B N 1
ATOM 2198 C CA . ARG B 1 32 ? 1.088 16.156 24.484 1 96.5 32 ARG B CA 1
ATOM 2199 C C . ARG B 1 32 ? 2.379 16.859 24.047 1 96.5 32 ARG B C 1
ATOM 2201 O O . ARG B 1 32 ? 3.33 16.938 24.828 1 96.5 32 ARG B O 1
ATOM 2208 N N . ALA B 1 33 ? 2.377 17.328 22.875 1 97.62 33 ALA B N 1
ATOM 2209 C CA . ALA B 1 33 ? 3.551 18 22.328 1 97.62 33 ALA B CA 1
ATOM 2210 C C . ALA B 1 33 ? 3.809 19.312 23.047 1 97.62 33 ALA B C 1
ATOM 2212 O O . ALA B 1 33 ? 4.961 19.703 23.25 1 97.62 33 ALA B O 1
ATOM 2213 N N . ALA B 1 34 ? 2.713 20 23.359 1 98.19 34 ALA B N 1
ATOM 2214 C CA . ALA B 1 34 ? 2.814 21.297 24.031 1 98.19 34 ALA B CA 1
ATOM 2215 C C . ALA B 1 34 ? 3.504 21.156 25.391 1 98.19 34 ALA B C 1
ATOM 2217 O O . ALA B 1 34 ? 4.332 22 25.766 1 98.19 34 ALA B O 1
ATOM 2218 N N . VAL B 1 35 ? 3.146 20.109 26.094 1 96.81 35 VAL B N 1
ATOM 2219 C CA . VAL B 1 35 ? 3.771 19.844 27.391 1 96.81 35 VAL B CA 1
ATOM 2220 C C . VAL B 1 35 ? 5.273 19.625 27.203 1 96.81 35 VAL B C 1
ATOM 2222 O O . VAL B 1 35 ? 6.082 20.188 27.953 1 96.81 35 VAL B O 1
ATOM 2225 N N . GLN B 1 36 ? 5.648 18.953 26.203 1 94.31 36 GLN B N 1
ATOM 2226 C CA . GLN B 1 36 ? 7.047 18.656 25.922 1 94.31 36 GLN B CA 1
ATOM 2227 C C . GLN B 1 36 ? 7.812 19.922 25.547 1 94.31 36 GLN B C 1
ATOM 2229 O O . GLN B 1 36 ? 9 20.047 25.844 1 94.31 36 GLN B O 1
ATOM 2234 N N . GLN B 1 37 ? 7.098 20.828 24.922 1 94.69 37 GLN B N 1
ATOM 2235 C CA . GLN B 1 37 ? 7.766 22.031 24.406 1 94.69 37 GLN B CA 1
ATOM 2236 C C . GLN B 1 37 ? 7.551 23.219 25.344 1 94.69 37 GLN B C 1
ATOM 2238 O O . GLN B 1 37 ? 8.008 24.328 25.047 1 94.69 37 GLN B O 1
ATOM 2243 N N . GLY B 1 38 ? 6.859 23.016 26.375 1 95 38 GLY B N 1
ATOM 2244 C CA . GLY B 1 38 ? 6.609 24.078 27.328 1 95 38 GLY B CA 1
ATOM 2245 C C . GLY B 1 38 ? 5.707 25.172 26.781 1 95 38 GLY B C 1
ATOM 2246 O O . GLY B 1 38 ? 5.934 26.359 27.031 1 95 38 GLY B O 1
ATOM 2247 N N . ILE B 1 39 ? 4.727 24.797 25.969 1 95.19 39 ILE B N 1
ATOM 2248 C CA . ILE B 1 39 ? 3.801 25.734 25.359 1 95.19 39 ILE B CA 1
ATOM 2249 C C . ILE B 1 39 ? 2.42 25.594 25.984 1 95.19 39 ILE B C 1
ATOM 2251 O O . ILE B 1 39 ? 1.952 24.484 26.234 1 95.19 39 ILE B O 1
ATOM 2255 N N . GLU B 1 40 ? 1.854 26.625 26.328 1 97.19 40 GLU B N 1
ATOM 2256 C CA . GLU B 1 40 ? 0.455 26.641 26.75 1 97.19 40 GLU B CA 1
ATOM 2257 C C . GLU B 1 40 ? -0.471 26.891 25.562 1 97.19 40 GLU B C 1
ATOM 2259 O O . GLU B 1 40 ? -0.276 27.859 24.812 1 97.19 40 GLU B O 1
ATOM 2264 N N . LEU B 1 41 ? -1.466 26.016 25.469 1 98.38 41 LEU B N 1
ATOM 2265 C CA . LEU B 1 41 ? -2.369 26.125 24.328 1 98.38 41 LEU B CA 1
ATOM 2266 C C . LEU B 1 41 ? -3.756 26.578 24.766 1 98.38 41 LEU B C 1
ATOM 2268 O O . LEU B 1 41 ? -4.238 26.156 25.828 1 98.38 41 LEU B O 1
ATOM 2272 N N . GLU B 1 42 ? -4.309 27.469 24.078 1 98.38 42 GLU B N 1
ATOM 2273 C CA . GLU B 1 42 ? -5.719 27.828 24.141 1 98.38 42 GLU B CA 1
ATOM 2274 C C . GLU B 1 42 ? -6.414 27.609 22.797 1 98.38 42 GLU B C 1
ATOM 2276 O O . GLU B 1 42 ? -5.832 27.875 21.75 1 98.38 42 GLU B O 1
ATOM 2281 N N . TRP B 1 43 ? -7.68 27.172 22.891 1 98.62 43 TRP B N 1
ATOM 2282 C CA . TRP B 1 43 ? -8.367 26.797 21.672 1 98.62 43 TRP B CA 1
ATOM 2283 C C . TRP B 1 43 ? -9.617 27.641 21.453 1 98.62 43 TRP B C 1
ATOM 2285 O O . TRP B 1 43 ? -10.328 27.953 22.406 1 98.62 43 TRP B O 1
ATOM 2295 N N . GLN B 1 44 ? -9.844 28.031 20.328 1 98.75 44 GLN B N 1
ATOM 2296 C CA . GLN B 1 44 ? -11.125 28.531 19.828 1 98.75 44 GLN B CA 1
ATOM 2297 C C . GLN B 1 44 ? -11.578 27.75 18.609 1 98.75 44 GLN B C 1
ATOM 2299 O O . GLN B 1 44 ? -10.82 27.594 17.641 1 98.75 44 GLN B O 1
ATOM 2304 N N . VAL B 1 45 ? -12.844 27.234 18.656 1 98.81 45 VAL B N 1
ATOM 2305 C CA . VAL B 1 45 ? -13.328 26.359 17.594 1 98.81 45 VAL B CA 1
ATOM 2306 C C . VAL B 1 45 ? -14.375 27.094 16.766 1 98.81 45 VAL B C 1
ATOM 2308 O O . VAL B 1 45 ? -15.258 27.75 17.312 1 98.81 45 VAL B O 1
ATOM 2311 N N . TRP B 1 46 ? -14.234 27.094 15.477 1 98.88 46 TRP B N 1
ATOM 2312 C CA . TRP B 1 46 ? -15.258 27.516 14.523 1 98.88 46 TRP B CA 1
ATOM 2313 C C . TRP B 1 46 ? -15.805 26.312 13.75 1 98.88 46 TRP B C 1
ATOM 2315 O O . TRP B 1 46 ? -15.062 25.641 13.039 1 98.88 46 TRP B O 1
ATOM 2325 N N . ARG B 1 47 ? -17.062 26.047 13.844 1 98.75 47 ARG B N 1
ATOM 2326 C CA . ARG B 1 47 ? -17.688 24.953 13.102 1 98.75 47 ARG B CA 1
ATOM 2327 C C . ARG B 1 47 ? -17.938 25.359 11.648 1 98.75 47 ARG B C 1
ATOM 2329 O O . ARG B 1 47 ? -19.078 25.609 11.266 1 98.75 47 ARG B O 1
ATOM 2336 N N . CYS B 1 48 ? -16.984 25.188 10.898 1 98.81 48 CYS B N 1
ATOM 2337 C CA . CYS B 1 48 ? -17.047 25.641 9.516 1 98.81 48 CYS B CA 1
ATOM 2338 C C . CYS B 1 48 ? -18.047 24.812 8.727 1 98.81 48 CYS B C 1
ATOM 2340 O O . CYS B 1 48 ? -18.719 25.328 7.832 1 98.81 48 CYS B O 1
ATOM 2342 N N . LEU B 1 49 ? -18.156 23.516 9.047 1 97.88 49 LEU B N 1
ATOM 2343 C CA . LEU B 1 49 ? -19.109 22.656 8.359 1 97.88 49 LEU B CA 1
ATOM 2344 C C . LEU B 1 49 ? -20.531 23.172 8.523 1 97.88 49 LEU B C 1
ATOM 2346 O O . LEU B 1 49 ? -21.391 22.922 7.676 1 97.88 49 LEU B O 1
ATOM 2350 N N . ASP B 1 50 ? -20.75 24 9.523 1 98 50 ASP B N 1
ATOM 2351 C CA . ASP B 1 50 ? -22.062 24.562 9.781 1 98 50 ASP B CA 1
ATOM 2352 C C . ASP B 1 50 ? -22.141 26.016 9.281 1 98 50 ASP B C 1
ATOM 2354 O O . ASP B 1 50 ? -23.109 26.719 9.578 1 98 50 ASP B O 1
ATOM 2358 N N . GLY B 1 51 ? -21.109 26.469 8.648 1 97.88 51 GLY B N 1
ATOM 2359 C CA . GLY B 1 51 ? -21.125 27.781 8.047 1 97.88 51 GLY B CA 1
ATOM 2360 C C . GLY B 1 51 ? -20.5 28.844 8.938 1 97.88 51 GLY B C 1
ATOM 2361 O O . GLY B 1 51 ? -20.484 30.031 8.578 1 97.88 51 GLY B O 1
ATOM 2362 N N . ASP B 1 52 ? -20.031 28.5 10.086 1 98.5 52 ASP B N 1
ATOM 2363 C CA . ASP B 1 52 ? -19.359 29.438 10.984 1 98.5 52 ASP B CA 1
ATOM 2364 C C . ASP B 1 52 ? -17.906 29.656 10.586 1 98.5 52 ASP B C 1
ATOM 2366 O O . ASP B 1 52 ? -17 29.062 11.18 1 98.5 52 ASP B O 1
ATOM 2370 N N . ILE B 1 53 ? -17.734 30.578 9.617 1 98.81 53 ILE B N 1
ATOM 2371 C CA . ILE B 1 53 ? -16.391 30.891 9.117 1 98.81 53 ILE B CA 1
ATOM 2372 C C . ILE B 1 53 ? -15.898 32.188 9.766 1 98.81 53 ILE B C 1
ATOM 2374 O O . ILE B 1 53 ? -16.609 33.188 9.797 1 98.81 53 ILE B O 1
ATOM 2378 N N . PRO B 1 54 ? -14.695 32.094 10.297 1 98.44 54 PRO B N 1
ATOM 2379 C CA . PRO B 1 54 ? -14.18 33.344 10.914 1 98.44 54 PRO B CA 1
ATOM 2380 C C . PRO B 1 54 ? -14.047 34.469 9.922 1 98.44 54 PRO B C 1
ATOM 2382 O O . PRO B 1 54 ? -13.938 34.25 8.711 1 98.44 54 PRO B O 1
ATOM 2385 N N . GLU B 1 55 ? -14.008 35.719 10.484 1 96.81 55 GLU B N 1
ATOM 2386 C CA . GLU B 1 55 ? -13.852 36.906 9.648 1 96.81 55 GLU B CA 1
ATOM 2387 C C . GLU B 1 55 ? -12.586 37.688 10.008 1 96.81 55 GLU B C 1
ATOM 2389 O O . GLU B 1 55 ? -12.117 38.5 9.234 1 96.81 55 GLU B O 1
ATOM 2394 N N . ASP B 1 56 ? -12.094 37.375 11.172 1 98.44 56 ASP B N 1
ATOM 2395 C CA . ASP B 1 56 ? -10.922 38.094 11.664 1 98.44 56 ASP B CA 1
ATOM 2396 C C . ASP B 1 56 ? -9.688 37.188 11.672 1 98.44 56 ASP B C 1
ATOM 2398 O O . ASP B 1 56 ? -9.578 36.281 12.516 1 98.44 56 ASP B O 1
ATOM 2402 N N . VAL B 1 57 ? -8.727 37.469 10.852 1 98.25 57 VAL B N 1
ATOM 2403 C CA . VAL B 1 57 ? -7.531 36.656 10.719 1 98.25 57 VAL B CA 1
ATOM 2404 C C . VAL B 1 57 ? -6.688 36.781 11.984 1 98.25 57 VAL B C 1
ATOM 2406 O O . VAL B 1 57 ? -5.828 35.906 12.242 1 98.25 57 VAL B O 1
ATOM 2409 N N . ASP B 1 58 ? -6.926 37.781 12.812 1 97.75 58 ASP B N 1
ATOM 2410 C CA . ASP B 1 58 ? -6.113 38.031 13.992 1 97.75 58 ASP B CA 1
ATOM 2411 C C . ASP B 1 58 ? -6.801 37.531 15.258 1 97.75 58 ASP B C 1
ATOM 2413 O O . ASP B 1 58 ? -6.316 37.75 16.375 1 97.75 58 ASP B O 1
ATOM 2417 N N . ALA B 1 59 ? -7.91 36.812 15.07 1 98.38 59 ALA B N 1
ATOM 2418 C CA . ALA B 1 59 ? -8.672 36.344 16.219 1 98.38 59 ALA B CA 1
ATOM 2419 C C . ALA B 1 59 ? -7.832 35.406 17.078 1 98.38 59 ALA B C 1
ATOM 2421 O O . ALA B 1 59 ? -8.078 35.281 18.281 1 98.38 59 ALA B O 1
ATOM 2422 N N . VAL B 1 60 ? -6.84 34.75 16.516 1 98.69 60 VAL B N 1
ATOM 2423 C CA . VAL B 1 60 ? -5.957 33.844 17.219 1 98.69 60 VAL B CA 1
ATOM 2424 C C . VAL B 1 60 ? -4.543 33.938 16.641 1 98.69 60 VAL B C 1
ATOM 2426 O O . VAL B 1 60 ? -4.305 34.688 15.695 1 98.69 60 VAL B O 1
ATOM 2429 N N . ASP B 1 61 ? -3.635 33.219 17.297 1 98.38 61 ASP B N 1
ATOM 2430 C CA . ASP B 1 61 ? -2.23 33.281 16.922 1 98.38 61 ASP B CA 1
ATOM 2431 C C . ASP B 1 61 ? -1.941 32.406 15.695 1 98.38 61 ASP B C 1
ATOM 2433 O O . ASP B 1 61 ? -1.094 32.75 14.867 1 98.38 61 ASP B O 1
ATOM 2437 N N . ALA B 1 62 ? -2.564 31.266 15.625 1 98.81 62 ALA B N 1
ATOM 2438 C CA . ALA B 1 62 ? -2.357 30.281 14.562 1 98.81 62 ALA B CA 1
ATOM 2439 C C . ALA B 1 62 ? -3.639 29.5 14.281 1 98.81 62 ALA B C 1
ATOM 2441 O O . ALA B 1 62 ? -4.527 29.422 15.133 1 98.81 62 ALA B O 1
ATOM 2442 N N . TRP B 1 63 ? -3.697 28.922 13.07 1 98.94 63 TRP B N 1
ATOM 2443 C CA . TRP B 1 63 ? -4.91 28.234 12.625 1 98.94 63 TRP B CA 1
ATOM 2444 C C . TRP B 1 63 ? -4.613 26.797 12.258 1 98.94 63 TRP B C 1
ATOM 2446 O O . TRP B 1 63 ? -3.51 26.469 11.805 1 98.94 63 TRP B O 1
ATOM 2456 N N . LEU B 1 64 ? -5.602 25.906 12.445 1 98.94 64 LEU B N 1
ATOM 2457 C CA . LEU B 1 64 ? -5.555 24.484 12.133 1 98.94 64 LEU B CA 1
ATOM 2458 C C . LEU B 1 64 ? -6.887 24 11.562 1 98.94 64 LEU B C 1
ATOM 2460 O O . LEU B 1 64 ? -7.949 24.375 12.062 1 98.94 64 LEU B O 1
ATOM 2464 N N . THR B 1 65 ? -6.859 23.266 10.469 1 98.94 65 THR B N 1
ATOM 2465 C CA . THR B 1 65 ? -8.086 22.688 9.93 1 98.94 65 THR B CA 1
ATOM 2466 C C . THR B 1 65 ? -8.164 21.188 10.242 1 98.94 65 THR B C 1
ATOM 2468 O O . THR B 1 65 ? -7.145 20.5 10.266 1 98.94 65 THR B O 1
ATOM 2471 N N . THR B 1 66 ? -9.391 20.703 10.477 1 98.88 66 THR B N 1
ATOM 2472 C CA . THR B 1 66 ? -9.602 19.266 10.516 1 98.88 66 THR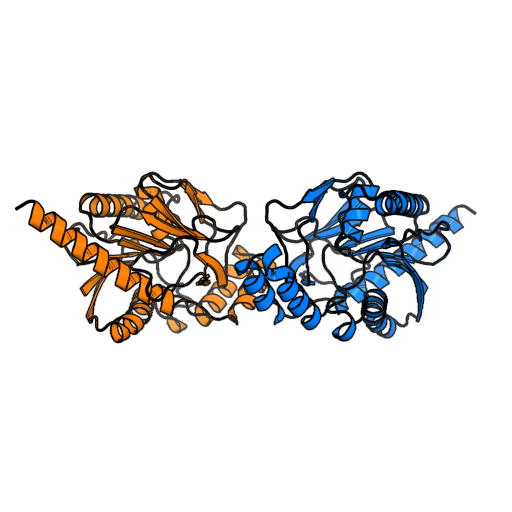 B CA 1
ATOM 2473 C C . THR B 1 66 ? -9.719 18.703 9.109 1 98.88 66 THR B C 1
ATOM 2475 O O . THR B 1 66 ? -9.742 19.453 8.133 1 98.88 66 THR B O 1
ATOM 2478 N N . GLY B 1 67 ? -9.766 17.344 9.055 1 98.62 67 GLY B N 1
ATOM 2479 C CA . GLY B 1 67 ? -10.25 16.688 7.848 1 98.62 67 GLY B CA 1
ATOM 2480 C C . GLY B 1 67 ? -11.75 16.844 7.652 1 98.62 67 GLY B C 1
ATOM 2481 O O . GLY B 1 67 ? -12.422 17.516 8.438 1 98.62 67 GLY B O 1
ATOM 2482 N N . SER B 1 68 ? -12.188 16.266 6.57 1 98.62 68 SER B N 1
ATOM 2483 C CA . SER B 1 68 ? -13.609 16.312 6.258 1 98.62 68 SER B CA 1
ATOM 2484 C C . SER B 1 68 ? -14.016 15.156 5.359 1 98.62 68 SER B C 1
ATOM 2486 O O . SER B 1 68 ? -13.258 14.742 4.484 1 98.62 68 SER B O 1
ATOM 2488 N N . LYS B 1 69 ? -15.227 14.633 5.586 1 97 69 LYS B N 1
ATOM 2489 C CA . LYS B 1 69 ? -15.797 13.672 4.652 1 97 69 LYS B CA 1
ATOM 2490 C C . LYS B 1 69 ? -16.188 14.336 3.336 1 97 69 LYS B C 1
ATOM 2492 O O . LYS B 1 69 ? -16.359 13.664 2.318 1 97 69 LYS B O 1
ATOM 2497 N N . PHE B 1 70 ? -16.266 15.648 3.33 1 97.38 70 PHE B N 1
ATOM 2498 C CA . PHE B 1 70 ? -16.547 16.422 2.125 1 97.38 70 PHE B CA 1
ATOM 2499 C C . PHE B 1 70 ? -15.25 16.766 1.387 1 97.38 70 PHE B C 1
ATOM 2501 O O . PHE B 1 70 ? -14.188 16.844 1.998 1 97.38 70 PHE B O 1
ATOM 2508 N N . GLY B 1 71 ? -15.406 16.938 0.068 1 98.25 71 GLY B N 1
ATOM 2509 C CA . GLY B 1 71 ? -14.266 17.312 -0.746 1 98.25 71 GLY B CA 1
ATOM 2510 C C . GLY B 1 71 ? -14.219 18.797 -1.069 1 98.25 71 GLY B C 1
ATOM 2511 O O . GLY B 1 71 ? -15.258 19.469 -1.09 1 98.25 71 GLY B O 1
ATOM 2512 N N . VAL B 1 72 ? -13.047 19.297 -1.359 1 98.62 72 VAL B N 1
ATOM 2513 C CA . VAL B 1 72 ? -12.883 20.703 -1.71 1 98.62 72 VAL B CA 1
ATOM 2514 C C . VAL B 1 72 ? -13.555 20.984 -3.051 1 98.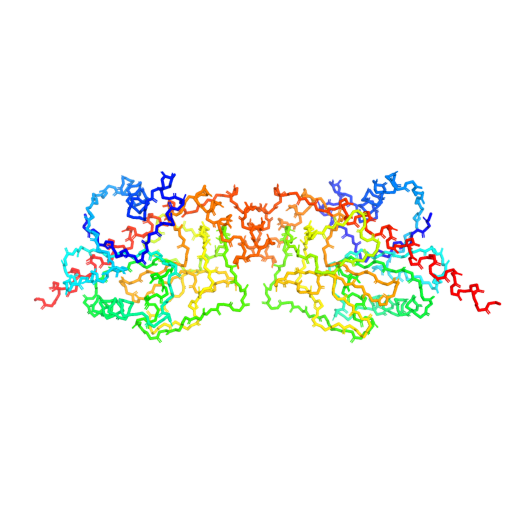62 72 VAL B C 1
ATOM 2516 O O . VAL B 1 72 ? -13.852 22.125 -3.373 1 98.62 72 VAL B O 1
ATOM 2519 N N . ASN B 1 73 ? -13.812 19.922 -3.826 1 98.31 73 ASN B N 1
ATOM 2520 C CA . ASN B 1 73 ? -14.383 20.078 -5.16 1 98.31 73 ASN B CA 1
ATOM 2521 C C . ASN B 1 73 ? -15.883 19.781 -5.164 1 98.31 73 ASN B C 1
ATOM 2523 O O . ASN B 1 73 ? -16.5 19.719 -6.227 1 98.31 73 ASN B O 1
ATOM 2527 N N . ASP B 1 74 ? -16.5 19.609 -4.035 1 98.06 74 ASP B N 1
ATOM 2528 C CA . ASP B 1 74 ? -17.891 19.172 -3.945 1 98.06 74 ASP B CA 1
ATOM 2529 C C . ASP B 1 74 ? -18.859 20.312 -4.266 1 98.06 74 ASP B C 1
ATOM 2531 O O . ASP B 1 74 ? -20.062 20.109 -4.379 1 98.06 74 ASP B O 1
ATOM 2535 N N . GLY B 1 75 ? -18.406 21.5 -4.398 1 97.88 75 GLY B N 1
ATOM 2536 C CA . GLY B 1 75 ? -19.25 22.641 -4.738 1 97.88 75 GLY B CA 1
ATOM 2537 C C . GLY B 1 75 ? -20.078 23.125 -3.57 1 97.88 75 GLY B C 1
ATOM 2538 O O . GLY B 1 75 ? -21.172 23.672 -3.762 1 97.88 75 GLY B O 1
ATOM 2539 N N . LEU B 1 76 ? -19.625 22.953 -2.381 1 98.38 76 LEU B N 1
ATOM 2540 C CA . LEU B 1 76 ? -20.359 23.359 -1.184 1 98.38 76 LEU B CA 1
ATOM 2541 C C . LEU B 1 76 ? -20.062 24.812 -0.828 1 98.38 76 LEU B C 1
ATOM 2543 O O . LEU B 1 76 ? -18.906 25.234 -0.857 1 98.38 76 LEU B O 1
ATOM 2547 N N . ALA B 1 77 ? -21.016 25.562 -0.413 1 98.19 77 ALA B N 1
ATOM 2548 C CA . ALA B 1 77 ? -20.906 27 -0.149 1 98.19 77 ALA B CA 1
ATOM 2549 C C . ALA B 1 77 ? -19.953 27.266 1.005 1 98.19 77 ALA B C 1
ATOM 2551 O O . ALA B 1 77 ? -19.172 28.219 0.963 1 98.19 77 ALA B O 1
ATOM 2552 N N . TRP B 1 78 ? -20.094 26.453 2.059 1 98.56 78 TRP B N 1
ATOM 2553 C CA . TRP B 1 78 ? -19.234 26.719 3.211 1 98.56 78 TRP B CA 1
ATOM 2554 C C . TRP B 1 78 ? -17.766 26.469 2.861 1 98.56 78 TRP B C 1
ATOM 2556 O O . TRP B 1 78 ? -16.875 27.125 3.418 1 98.56 78 TRP B O 1
ATOM 2566 N N . VAL B 1 79 ? -17.484 25.531 1.95 1 98.81 79 VAL B N 1
ATOM 2567 C CA . VAL B 1 79 ? -16.109 25.266 1.518 1 98.81 79 VAL B CA 1
ATOM 2568 C C . VAL B 1 79 ? -15.578 26.469 0.741 1 98.81 79 VAL B C 1
ATOM 2570 O O . VAL B 1 79 ? -14.43 26.875 0.933 1 98.81 79 VAL B O 1
ATOM 2573 N N . GLU B 1 80 ? -16.406 27.016 -0.109 1 98.5 80 GLU B N 1
ATOM 2574 C CA . GLU B 1 80 ? -16.016 28.203 -0.863 1 98.5 80 GLU B CA 1
ATOM 2575 C C . GLU B 1 80 ? -15.711 29.375 0.068 1 98.5 80 GLU B C 1
ATOM 2577 O O . GLU B 1 80 ? -14.727 30.094 -0.129 1 98.5 80 GLU B O 1
ATOM 2582 N N . LYS B 1 81 ? -16.594 29.578 1.011 1 98.69 81 LYS B N 1
ATOM 2583 C CA . LYS B 1 81 ? -16.375 30.641 1.983 1 98.69 81 LYS B CA 1
ATOM 2584 C C . LYS B 1 81 ? -15.102 30.406 2.779 1 98.69 81 LYS B C 1
ATOM 2586 O O . LYS B 1 81 ? -14.344 31.344 3.037 1 98.69 81 LYS B O 1
ATOM 2591 N N . LEU B 1 82 ? -14.898 29.188 3.182 1 98.88 82 LEU B N 1
ATOM 2592 C CA . LEU B 1 82 ? -13.695 28.844 3.932 1 98.88 82 LEU B CA 1
ATOM 2593 C C . LEU B 1 82 ? -12.445 29.078 3.086 1 98.88 82 LEU B C 1
ATOM 2595 O O . LEU B 1 82 ? -11.422 29.531 3.596 1 98.88 82 LEU B O 1
ATOM 2599 N N . GLU B 1 83 ? -12.484 28.75 1.815 1 98.81 83 GLU B N 1
ATOM 2600 C CA . GLU B 1 83 ? -11.367 29.031 0.915 1 98.81 83 GLU B CA 1
ATOM 2601 C C . GLU B 1 83 ? -11.039 30.516 0.89 1 98.81 83 GLU B C 1
ATOM 2603 O O . GLU B 1 83 ? -9.867 30.906 0.845 1 98.81 83 GLU B O 1
ATOM 2608 N N . GLY B 1 84 ? -12.078 31.281 0.837 1 98.81 84 GLY B N 1
ATOM 2609 C CA . GLY B 1 84 ? -11.875 32.719 0.918 1 98.81 84 GLY B CA 1
ATOM 2610 C C . GLY B 1 84 ? -11.125 33.125 2.166 1 98.81 84 GLY B C 1
ATOM 2611 O O . GLY B 1 84 ? -10.203 33.969 2.096 1 98.81 84 GLY B O 1
ATOM 2612 N N . PHE B 1 85 ? -11.516 32.594 3.305 1 98.88 85 PHE B N 1
ATOM 2613 C CA . PHE B 1 85 ? -10.844 32.906 4.562 1 98.88 85 PHE B CA 1
ATOM 2614 C C . PHE B 1 85 ? -9.383 32.469 4.523 1 98.88 85 PHE B C 1
ATOM 2616 O O . PHE B 1 85 ? -8.5 33.156 5.004 1 98.88 85 PHE B O 1
ATOM 2623 N N . VAL B 1 86 ? -9.109 31.281 3.945 1 98.88 86 VAL B N 1
ATOM 2624 C CA . VAL B 1 86 ? -7.754 30.766 3.803 1 98.88 86 VAL B CA 1
ATOM 2625 C C . VAL B 1 86 ? -6.91 31.75 2.994 1 98.88 86 VAL B C 1
ATOM 2627 O O . VAL B 1 86 ? -5.758 32.031 3.344 1 98.88 86 VAL B O 1
ATOM 2630 N N . ARG B 1 87 ? -7.496 32.281 1.933 1 98.88 87 ARG B N 1
ATOM 2631 C CA . ARG B 1 87 ? -6.781 33.281 1.135 1 98.88 87 ARG B CA 1
ATOM 2632 C C . ARG B 1 87 ? -6.5 34.531 1.946 1 98.88 87 ARG B C 1
ATOM 2634 O O . ARG B 1 87 ? -5.457 35.156 1.774 1 98.88 87 ARG B O 1
ATOM 2641 N N . GLN B 1 88 ? -7.406 34.906 2.818 1 98.81 88 GLN B N 1
ATOM 2642 C CA . GLN B 1 88 ? -7.172 36.062 3.691 1 98.81 88 GLN B CA 1
ATOM 2643 C C . GLN B 1 88 ? -6.027 35.781 4.664 1 98.81 88 GLN B C 1
ATOM 2645 O O . GLN B 1 88 ? -5.203 36.656 4.93 1 98.81 88 GLN B O 1
ATOM 2650 N N . LEU B 1 89 ? -5.988 34.594 5.191 1 98.81 89 LEU B N 1
ATOM 2651 C CA . LEU B 1 89 ? -4.883 34.188 6.062 1 98.81 89 LEU B CA 1
ATOM 2652 C C . LEU B 1 89 ? -3.551 34.281 5.324 1 98.81 89 LEU B C 1
ATOM 2654 O O . LEU B 1 89 ? -2.555 34.75 5.887 1 98.81 89 LEU B O 1
ATOM 2658 N N . TRP B 1 90 ? -3.582 33.875 4.078 1 98.5 90 TRP B N 1
ATOM 2659 C CA . TRP B 1 90 ? -2.387 33.844 3.242 1 98.5 90 TRP B CA 1
ATOM 2660 C C . TRP B 1 90 ? -1.861 35.281 3.041 1 98.5 90 TRP B C 1
ATOM 2662 O O . TRP B 1 90 ? -0.669 35.531 3.225 1 98.5 90 TRP B O 1
ATOM 2672 N N . VAL B 1 91 ? -2.734 36.156 2.742 1 97.44 91 VAL B N 1
ATOM 2673 C CA . VAL B 1 91 ? -2.371 37.562 2.484 1 97.44 91 VAL B CA 1
ATOM 2674 C C . VAL B 1 91 ? -1.836 38.188 3.766 1 97.44 91 VAL B C 1
ATOM 2676 O O . VAL B 1 91 ? -0.882 38.969 3.725 1 97.44 91 VAL B O 1
ATOM 2679 N N . ALA B 1 92 ? -2.416 37.812 4.859 1 97.19 92 ALA B N 1
ATOM 2680 C CA . ALA B 1 92 ? -2.045 38.406 6.145 1 97.19 92 ALA B CA 1
ATOM 2681 C C . ALA B 1 92 ? -0.78 37.781 6.699 1 97.19 92 ALA B C 1
ATOM 2683 O O . ALA B 1 92 ? -0.21 38.25 7.684 1 97.19 92 ALA B O 1
ATOM 2684 N N . GLY B 1 93 ? -0.38 36.656 6.145 1 97.25 93 GLY B N 1
ATOM 2685 C CA . GLY B 1 93 ? 0.794 35.938 6.613 1 97.25 93 GLY B CA 1
ATOM 2686 C C . GLY B 1 93 ? 0.549 35.188 7.898 1 97.25 93 GLY B C 1
ATOM 2687 O O . GLY B 1 93 ? 1.477 34.938 8.68 1 97.25 93 GLY B O 1
ATOM 2688 N N . LYS B 1 94 ? -0.718 34.844 8.188 1 97.94 94 LYS B N 1
ATOM 2689 C CA . LYS B 1 94 ? -1.082 34.094 9.383 1 97.94 94 LYS B CA 1
ATOM 2690 C C . LYS B 1 94 ? -0.831 32.594 9.203 1 97.94 94 LYS B C 1
ATOM 2692 O O . LYS B 1 94 ? -1.122 32.031 8.141 1 97.94 94 LYS B O 1
ATOM 2697 N N . PRO B 1 95 ? -0.215 31.953 10.188 1 98.75 95 PRO B N 1
ATOM 2698 C CA . PRO B 1 95 ? 0.079 30.531 10.031 1 98.75 95 PRO B CA 1
ATOM 2699 C C . PRO B 1 95 ? -1.182 29.672 9.977 1 98.75 95 PRO B C 1
ATOM 2701 O O . PRO B 1 95 ? -2.117 29.891 10.75 1 98.75 95 PRO B O 1
ATOM 2704 N N . LEU B 1 96 ? -1.212 28.703 9.062 1 98.94 96 LEU B N 1
ATOM 2705 C CA . LEU B 1 96 ? -2.271 27.719 8.922 1 98.94 96 LEU B CA 1
ATOM 2706 C C . LEU B 1 96 ? -1.688 26.328 8.695 1 98.94 96 LEU B C 1
ATOM 2708 O O . LEU B 1 96 ? -0.812 26.156 7.844 1 98.94 96 LEU B O 1
ATOM 2712 N N . VAL B 1 97 ? -2.082 25.391 9.523 1 99 97 VAL B N 1
ATOM 2713 C CA . VAL B 1 97 ? -1.781 23.969 9.281 1 99 97 VAL B CA 1
ATOM 2714 C C . VAL B 1 97 ? -3.039 23.25 8.812 1 99 97 VAL B C 1
ATOM 2716 O O . VAL B 1 97 ? -4.07 23.281 9.492 1 99 97 VAL B O 1
ATOM 2719 N N . GLY B 1 98 ? -2.971 22.688 7.648 1 98.94 98 GLY B N 1
ATOM 2720 C CA . GLY B 1 98 ? -4.086 21.953 7.074 1 98.94 98 GLY B CA 1
ATOM 2721 C C . GLY B 1 98 ? -3.918 20.453 7.168 1 98.94 98 GLY B C 1
ATOM 2722 O O . GLY B 1 98 ? -2.914 19.906 6.707 1 98.94 98 GLY B O 1
ATOM 2723 N N . ILE B 1 99 ? -4.906 19.75 7.727 1 98.94 99 ILE B N 1
ATOM 2724 C CA . ILE B 1 99 ? -4.879 18.312 7.914 1 98.94 99 ILE B CA 1
ATOM 2725 C C . ILE B 1 99 ? -5.809 17.641 6.906 1 98.94 99 ILE B C 1
ATOM 2727 O O . ILE B 1 99 ? -7.004 17.953 6.848 1 98.94 99 ILE B O 1
ATOM 2731 N N . CYS B 1 100 ? -5.27 16.641 6.113 1 98.81 100 CYS B N 1
ATOM 2732 C CA . CYS B 1 100 ? -6.02 15.867 5.129 1 98.81 100 CYS B CA 1
ATOM 2733 C C . CYS B 1 100 ? -6.832 16.781 4.219 1 98.81 100 CYS B C 1
ATOM 2735 O O . CYS B 1 100 ? -6.273 17.438 3.342 1 98.81 100 CYS B O 1
ATOM 2737 N N . PHE B 1 101 ? -8.164 16.984 4.504 1 98.88 101 PHE B N 1
ATOM 2738 C CA . PHE B 1 101 ? -9 17.938 3.793 1 98.88 101 PHE B CA 1
ATOM 2739 C C . PHE B 1 101 ? -8.383 19.328 3.838 1 98.88 101 PHE B C 1
ATOM 2741 O O . PHE B 1 101 ? -8.367 20.047 2.83 1 98.88 101 PHE B O 1
ATOM 2748 N N . GLY B 1 102 ? -7.902 19.781 4.914 1 98.94 102 GLY B N 1
ATOM 2749 C CA . GLY B 1 102 ? -7.266 21.094 5.07 1 98.94 102 GLY B CA 1
ATOM 2750 C C . GLY B 1 102 ? -6.039 21.266 4.199 1 98.94 102 GLY B C 1
ATOM 2751 O O . GLY B 1 102 ? -5.777 22.359 3.695 1 98.94 102 GLY B O 1
ATOM 2752 N N . HIS B 1 103 ? -5.23 20.188 4.102 1 98.88 103 HIS B N 1
ATOM 2753 C CA . HIS B 1 103 ? -4.105 20.125 3.178 1 98.88 103 HIS B CA 1
ATOM 2754 C C . HIS B 1 103 ? -4.555 20.375 1.742 1 98.88 103 HIS B C 1
ATOM 2756 O O . HIS B 1 103 ? -3.947 21.172 1.025 1 98.88 103 HIS B O 1
ATOM 2762 N N . GLN B 1 104 ? -5.621 19.781 1.383 1 98.94 104 GLN B N 1
ATOM 2763 C CA . GLN B 1 104 ? -6.207 19.938 0.054 1 98.94 104 GLN B CA 1
ATOM 2764 C C . GLN B 1 104 ? -6.82 21.328 -0.117 1 98.94 104 GLN B C 1
ATOM 2766 O O . GLN B 1 104 ? -6.703 21.938 -1.183 1 98.94 104 GLN B O 1
ATOM 2771 N N . LEU B 1 105 ? -7.441 21.812 0.918 1 98.94 105 LEU B N 1
ATOM 2772 C CA . LEU B 1 105 ? -8.047 23.141 0.934 1 98.94 105 LEU B CA 1
ATOM 2773 C C . LEU B 1 105 ? -7 24.219 0.692 1 98.94 105 LEU B C 1
ATOM 2775 O O . LEU B 1 105 ? -7.23 25.156 -0.081 1 98.94 105 LEU B O 1
ATOM 2779 N N . ILE B 1 106 ? -5.859 24.109 1.368 1 98.94 106 ILE B N 1
ATOM 2780 C CA . ILE B 1 106 ? -4.75 25.047 1.182 1 98.94 106 ILE B CA 1
ATOM 2781 C C . ILE B 1 106 ? -4.332 25.062 -0.286 1 98.94 106 ILE B C 1
ATOM 2783 O O . ILE B 1 106 ? -4.207 26.125 -0.891 1 98.94 106 ILE B O 1
ATOM 2787 N N . ALA B 1 107 ? -4.141 23.859 -0.869 1 98.94 107 ALA B N 1
ATOM 2788 C CA . ALA B 1 107 ? -3.707 23.766 -2.26 1 98.94 107 ALA B CA 1
ATOM 2789 C C . ALA B 1 107 ? -4.715 24.422 -3.199 1 98.94 107 ALA B C 1
ATOM 2791 O O . ALA B 1 107 ? -4.352 25.25 -4.027 1 98.94 107 ALA B O 1
ATOM 2792 N N . ARG B 1 108 ? -5.953 24.094 -3.045 1 98.75 108 ARG B N 1
ATOM 2793 C CA . ARG B 1 108 ? -6.977 24.625 -3.936 1 98.75 108 ARG B CA 1
ATOM 2794 C C . ARG B 1 108 ? -7.113 26.141 -3.768 1 98.75 108 ARG B C 1
ATOM 2796 O O . ARG B 1 108 ? -7.199 26.875 -4.754 1 98.75 108 ARG B O 1
ATOM 2803 N N . ALA B 1 109 ? -7.164 26.625 -2.582 1 98.81 109 ALA B N 1
ATOM 2804 C CA . ALA B 1 109 ? -7.324 28.047 -2.291 1 98.81 109 ALA B CA 1
ATOM 2805 C C . ALA B 1 109 ? -6.223 28.875 -2.949 1 98.81 109 ALA B C 1
ATOM 2807 O O . ALA B 1 109 ? -6.453 30.016 -3.357 1 98.81 109 ALA B O 1
ATOM 2808 N N . LEU B 1 110 ? -5.066 28.312 -3.062 1 98.75 110 LEU B N 1
ATOM 2809 C CA . LEU B 1 110 ? -3.916 29.062 -3.549 1 98.75 110 LEU B CA 1
ATOM 2810 C C . LEU B 1 110 ? -3.65 28.75 -5.02 1 98.75 110 LEU B C 1
ATOM 2812 O O . LEU B 1 110 ? -2.584 29.078 -5.543 1 98.75 110 LEU B O 1
ATOM 2816 N N . GLY B 1 111 ? -4.527 28.047 -5.668 1 98.56 111 GLY B N 1
ATOM 2817 C CA . GLY B 1 111 ? -4.461 27.922 -7.113 1 98.56 111 GLY B CA 1
ATOM 2818 C C . GLY B 1 111 ? -3.938 26.578 -7.57 1 98.56 111 GLY B C 1
ATOM 2819 O O . GLY B 1 111 ? -3.648 26.375 -8.75 1 98.56 111 GLY B O 1
ATOM 2820 N N . GLY B 1 112 ? -3.734 25.641 -6.672 1 98.81 112 GLY B N 1
ATOM 2821 C CA . GLY B 1 112 ? -3.369 24.281 -7.035 1 98.81 112 GLY B CA 1
ATOM 2822 C C . GLY B 1 112 ? -4.547 23.453 -7.516 1 98.81 112 GLY B C 1
ATOM 2823 O O . GLY B 1 112 ? -5.621 23.984 -7.785 1 98.81 112 GLY B O 1
ATOM 2824 N N . GLU B 1 113 ? -4.258 22.141 -7.684 1 98.81 113 GLU B N 1
ATOM 2825 C CA . GLU B 1 113 ? -5.293 21.219 -8.156 1 98.81 113 GLU B CA 1
ATOM 2826 C C . GLU B 1 113 ? -5.398 19.984 -7.258 1 98.81 113 GLU B C 1
ATOM 2828 O O . GLU B 1 113 ? -4.379 19.438 -6.824 1 98.81 113 GLU B O 1
ATOM 2833 N N . VAL B 1 114 ? -6.57 19.625 -6.926 1 98.81 114 VAL B N 1
ATOM 2834 C CA . VAL B 1 114 ? -6.918 18.422 -6.172 1 98.81 114 VAL B CA 1
ATOM 2835 C C . VAL B 1 114 ? -7.832 17.531 -7.012 1 98.81 114 VAL B C 1
ATOM 2837 O O . VAL B 1 114 ? -8.805 18.016 -7.598 1 98.81 114 VAL B O 1
ATOM 2840 N N . ILE B 1 115 ? -7.562 16.281 -7.09 1 98.69 115 ILE B N 1
ATOM 2841 C CA . ILE B 1 115 ? -8.422 15.375 -7.828 1 98.69 115 ILE B CA 1
ATOM 2842 C C . ILE B 1 115 ? -8.641 14.102 -7.012 1 98.69 115 ILE B C 1
ATOM 2844 O O . ILE B 1 115 ? -7.906 13.836 -6.062 1 98.69 115 ILE B O 1
ATOM 2848 N N . GLN B 1 116 ? -9.719 13.43 -7.367 1 97.69 116 GLN B N 1
ATOM 2849 C CA . GLN B 1 116 ? -9.836 12.062 -6.871 1 97.69 116 GLN B CA 1
ATOM 2850 C C . GLN B 1 116 ? -8.75 11.164 -7.457 1 97.69 116 GLN B C 1
ATOM 2852 O O . GLN B 1 116 ? -8.625 11.055 -8.68 1 97.69 116 GLN B O 1
ATOM 2857 N N . SER B 1 117 ? -8.008 10.539 -6.613 1 96 117 SER B N 1
ATOM 2858 C CA . SER B 1 117 ? -6.848 9.773 -7.078 1 96 117 SER B CA 1
ATOM 2859 C C . SER B 1 117 ? -7.281 8.555 -7.875 1 96 117 SER B C 1
ATOM 2861 O O . SER B 1 117 ? -8.125 7.777 -7.426 1 96 117 SER B O 1
ATOM 2863 N N . PRO B 1 118 ? -6.672 8.391 -9.031 1 92.88 118 PRO B N 1
ATOM 2864 C CA . PRO B 1 118 ? -6.949 7.156 -9.773 1 92.88 118 PRO B CA 1
ATOM 2865 C C . PRO B 1 118 ? -6.375 5.918 -9.086 1 92.88 118 PRO B C 1
ATOM 2867 O O . PRO B 1 118 ? -6.691 4.789 -9.477 1 92.88 118 PRO B O 1
ATOM 2870 N N . LYS B 1 119 ? -5.59 6.051 -8.039 1 91.12 119 LYS B N 1
ATOM 2871 C CA . LYS B 1 119 ? -4.984 4.945 -7.305 1 91.12 119 LYS B CA 1
ATOM 2872 C C . LYS B 1 119 ? -5.938 4.402 -6.242 1 91.12 119 LYS B C 1
ATOM 2874 O O . LYS B 1 119 ? -5.633 3.408 -5.578 1 91.12 119 LYS B O 1
ATOM 2879 N N . GLY B 1 120 ? -7.07 5.113 -6.086 1 94.75 120 GLY B N 1
ATOM 2880 C CA . GLY B 1 120 ? -8.078 4.66 -5.141 1 94.75 120 GLY B CA 1
ATOM 2881 C C . GLY B 1 120 ? -7.867 5.199 -3.738 1 94.75 120 GLY B C 1
ATOM 2882 O O . GLY B 1 120 ? -7.289 6.273 -3.561 1 94.75 120 GLY B O 1
ATOM 2883 N N . TRP B 1 121 ? -8.391 4.473 -2.711 1 97.19 121 TRP B N 1
ATOM 2884 C CA . TRP B 1 121 ? -8.391 4.91 -1.319 1 97.19 121 TRP B CA 1
ATOM 2885 C C . TRP B 1 121 ? -7.047 4.621 -0.657 1 97.19 121 TRP B C 1
ATOM 2887 O O . TRP B 1 121 ? -6.469 3.549 -0.849 1 97.19 121 TRP B O 1
ATOM 2897 N N . GLY B 1 122 ? -6.543 5.59 -0.003 1 97.81 122 GLY B N 1
ATOM 2898 C CA . GLY B 1 122 ? -5.539 5.363 1.024 1 97.81 122 GLY B CA 1
ATOM 2899 C C . GLY B 1 122 ? -6.129 5.223 2.414 1 97.81 122 GLY B C 1
ATOM 2900 O O . GLY B 1 122 ? -6.801 6.129 2.906 1 97.81 122 GLY B O 1
ATOM 2901 N N . VAL B 1 123 ? -5.973 4.117 3.049 1 98.5 123 VAL B N 1
ATOM 2902 C CA . VAL B 1 123 ? -6.457 3.865 4.402 1 98.5 123 VAL B CA 1
ATOM 2903 C C . VAL B 1 123 ? -5.367 3.174 5.223 1 98.5 123 VAL B C 1
ATOM 2905 O O . VAL B 1 123 ? -4.402 2.65 4.664 1 98.5 123 VAL B O 1
ATOM 2908 N N . GLY B 1 124 ? -5.527 3.229 6.555 1 98.62 124 GLY B N 1
ATOM 2909 C CA . GLY B 1 124 ? -4.492 2.682 7.418 1 98.62 124 GLY B CA 1
ATOM 2910 C C . GLY B 1 124 ? -3.293 3.6 7.57 1 98.62 124 GLY B C 1
ATOM 2911 O O . GLY B 1 124 ? -3.451 4.816 7.715 1 98.62 124 GLY B O 1
ATOM 2912 N N . LEU B 1 125 ? -2.119 2.975 7.703 1 98.69 125 LEU B N 1
ATOM 2913 C CA . LEU B 1 125 ? -0.9 3.758 7.875 1 98.69 125 LEU B CA 1
ATOM 2914 C C . LEU B 1 125 ? -0.247 4.047 6.531 1 98.69 125 LEU B C 1
ATOM 2916 O O . LEU B 1 125 ? -0.082 3.145 5.707 1 98.69 125 LEU B O 1
ATOM 2920 N N . SER B 1 126 ? 0.004 5.297 6.234 1 98.62 126 SER B N 1
ATOM 2921 C CA . SER B 1 126 ? 0.791 5.715 5.078 1 98.62 126 SER B CA 1
ATOM 2922 C C . SER B 1 126 ? 2.268 5.844 5.434 1 98.62 126 SER B C 1
ATOM 2924 O O . SER B 1 126 ? 2.621 6.492 6.422 1 98.62 126 SER B O 1
ATOM 2926 N N . PHE B 1 127 ? 3.117 5.246 4.676 1 98.5 127 PHE B N 1
ATOM 2927 C CA . PHE B 1 127 ? 4.559 5.27 4.891 1 98.5 127 PHE B CA 1
ATOM 2928 C C . PHE B 1 127 ? 5.23 6.254 3.939 1 98.5 127 PHE B C 1
ATOM 2930 O O . PHE B 1 127 ? 5.242 6.043 2.725 1 98.5 127 PHE B O 1
ATOM 2937 N N . ASN B 1 128 ? 5.781 7.316 4.48 1 98.62 128 ASN B N 1
ATOM 2938 C CA . ASN B 1 128 ? 6.285 8.406 3.646 1 98.62 128 ASN B CA 1
ATOM 2939 C C . ASN B 1 128 ? 7.754 8.695 3.932 1 98.62 128 ASN B C 1
ATOM 2941 O O . ASN B 1 128 ? 8.242 8.438 5.035 1 98.62 128 ASN B O 1
ATOM 2945 N N . GLN B 1 129 ? 8.391 9.188 2.898 1 98.06 129 GLN B N 1
ATOM 2946 C CA . GLN B 1 129 ? 9.758 9.688 3.021 1 98.06 129 GLN B CA 1
ATOM 2947 C C . GLN B 1 129 ? 9.773 11.211 3.146 1 98.06 129 GLN B C 1
ATOM 2949 O O . GLN B 1 129 ? 9.102 11.906 2.385 1 98.06 129 GLN B O 1
ATOM 2954 N N . VAL B 1 130 ? 10.492 11.688 4.164 1 98.62 130 VAL B N 1
ATOM 2955 C CA . VAL B 1 130 ? 10.742 13.117 4.273 1 98.62 130 VAL B CA 1
ATOM 2956 C C . VAL B 1 130 ? 11.969 13.5 3.447 1 98.62 130 VAL B C 1
ATOM 2958 O O . VAL B 1 130 ? 13.094 13.133 3.791 1 98.62 130 VAL B O 1
ATOM 2961 N N . SER B 1 131 ? 11.75 14.258 2.389 1 97.38 131 SER B N 1
ATOM 2962 C CA . SER B 1 131 ? 12.812 14.523 1.423 1 97.38 131 SER B CA 1
ATOM 2963 C C . SER B 1 131 ? 13.516 15.844 1.723 1 97.38 131 SER B C 1
ATOM 2965 O O . SER B 1 131 ? 14.648 16.062 1.29 1 97.38 131 SER B O 1
ATOM 2967 N N . GLU B 1 132 ? 12.859 16.75 2.359 1 97.88 132 GLU B N 1
ATOM 2968 C CA . GLU B 1 132 ? 13.414 18.047 2.725 1 97.88 132 GLU B CA 1
ATOM 2969 C C . GLU B 1 132 ? 13.25 18.328 4.215 1 97.88 132 GLU B C 1
ATOM 2971 O O . GLU B 1 132 ? 12.148 18.172 4.758 1 97.88 132 GLU B O 1
ATOM 2976 N N . GLN B 1 133 ? 14.375 18.734 4.773 1 97.75 133 GLN B N 1
ATOM 2977 C CA . GLN B 1 133 ? 14.336 19.062 6.191 1 97.75 133 GLN B CA 1
ATOM 2978 C C . GLN B 1 133 ? 14.297 20.578 6.398 1 97.75 133 GLN B C 1
ATOM 2980 O O . GLN B 1 133 ? 15.055 21.312 5.77 1 97.75 133 GLN B O 1
ATOM 2985 N N . GLN B 1 134 ? 13.352 20.984 7.148 1 97.88 134 GLN B N 1
ATOM 2986 C CA . GLN B 1 134 ? 13.25 22.375 7.562 1 97.88 134 GLN B CA 1
ATOM 2987 C C . GLN B 1 134 ? 13.711 22.562 9 1 97.88 134 GLN B C 1
ATOM 2989 O O . GLN B 1 134 ? 13.773 21.594 9.766 1 97.88 134 GLN B O 1
ATOM 2994 N N . ALA B 1 135 ? 13.961 23.797 9.406 1 96.81 135 ALA B N 1
ATOM 2995 C CA . ALA B 1 135 ? 14.484 24.109 10.742 1 96.81 135 ALA B CA 1
ATOM 2996 C C . ALA B 1 135 ? 13.469 23.734 11.82 1 96.81 135 ALA B C 1
ATOM 2998 O O . ALA B 1 135 ? 13.852 23.312 12.914 1 96.81 135 ALA B O 1
ATOM 2999 N N . TRP B 1 136 ? 12.211 23.812 11.508 1 97.5 136 TRP B N 1
ATOM 3000 C CA . TRP B 1 136 ? 11.172 23.562 12.5 1 97.5 136 TRP B CA 1
ATOM 3001 C C . TRP B 1 136 ? 10.938 22.078 12.672 1 97.5 136 TRP B C 1
ATOM 3003 O O . TRP B 1 136 ? 10.266 21.656 13.617 1 97.5 136 TRP B O 1
ATOM 3013 N N . MET B 1 137 ? 11.516 21.266 11.805 1 98.38 137 MET B N 1
ATOM 3014 C CA . MET B 1 137 ? 11.398 19.812 11.93 1 98.38 137 MET B CA 1
ATOM 3015 C C . MET B 1 137 ? 12.352 19.281 12.992 1 98.38 137 MET B C 1
ATOM 3017 O O . MET B 1 137 ? 13.359 18.641 12.656 1 98.38 137 MET B O 1
ATOM 3021 N N . THR B 1 138 ? 11.938 19.5 14.242 1 96.19 138 THR B N 1
ATOM 3022 C CA . THR B 1 138 ? 12.727 19.062 15.391 1 96.19 138 THR B CA 1
ATOM 3023 C C . THR B 1 138 ? 11.922 18.125 16.281 1 96.19 138 THR B C 1
ATOM 3025 O O . THR B 1 138 ? 10.906 18.531 16.859 1 96.19 138 THR B O 1
ATOM 3028 N N . PRO B 1 139 ? 12.383 16.875 16.516 1 97.56 139 PRO B N 1
ATOM 3029 C CA . PRO B 1 139 ? 13.594 16.312 15.922 1 97.56 139 PRO B CA 1
ATOM 3030 C C . PRO B 1 139 ? 13.453 16.031 14.43 1 97.56 139 PRO B C 1
ATOM 3032 O O . PRO B 1 139 ? 12.336 15.953 13.914 1 97.56 139 PRO B O 1
ATOM 3035 N N . SER B 1 140 ? 14.602 15.992 13.789 1 98.12 140 SER B N 1
ATOM 3036 C CA . SER B 1 140 ? 14.586 15.633 12.375 1 98.12 140 SER B CA 1
ATOM 3037 C C . SER B 1 140 ? 14.203 14.164 12.18 1 98.12 140 SER B C 1
ATOM 3039 O O . SER B 1 140 ? 14.367 13.352 13.086 1 98.12 140 SER B O 1
ATOM 3041 N N . SER B 1 141 ? 13.633 13.914 11.102 1 98.25 141 SER B N 1
ATOM 3042 C CA . SER B 1 141 ? 13.297 12.547 10.711 1 98.25 141 SER B CA 1
ATOM 3043 C C . SER B 1 141 ? 13.273 12.398 9.195 1 98.25 141 SER B C 1
ATOM 3045 O O . SER B 1 141 ? 12.906 13.328 8.477 1 98.25 141 SER B O 1
ATOM 3047 N N . HIS B 1 142 ? 13.641 11.234 8.742 1 97.69 142 HIS B N 1
ATOM 3048 C CA . HIS B 1 142 ? 13.594 10.945 7.316 1 97.69 142 HIS B CA 1
ATOM 3049 C C . HIS B 1 142 ? 12.312 10.203 6.945 1 97.69 142 HIS B C 1
ATOM 3051 O O . HIS B 1 142 ? 12.062 9.93 5.77 1 97.69 142 HIS B O 1
ATOM 3057 N N . ALA B 1 143 ? 11.547 9.914 7.934 1 98.44 143 ALA B N 1
ATOM 3058 C CA . ALA B 1 143 ? 10.289 9.203 7.73 1 98.44 143 ALA B CA 1
ATOM 3059 C C . ALA B 1 143 ? 9.133 9.914 8.43 1 98.44 143 ALA B C 1
ATOM 3061 O O . ALA B 1 143 ? 9.336 10.594 9.438 1 98.44 143 ALA B O 1
ATOM 3062 N N . LEU B 1 144 ? 7.992 9.797 7.906 1 98.75 144 LEU B N 1
ATOM 3063 C CA . LEU B 1 144 ? 6.746 10.273 8.5 1 98.75 144 LEU B CA 1
ATOM 3064 C C . LEU B 1 144 ? 5.594 9.328 8.164 1 98.75 144 LEU B C 1
ATOM 3066 O O . LEU B 1 144 ? 5.02 9.398 7.078 1 98.75 144 LEU B O 1
ATOM 3070 N N . ASP B 1 145 ? 5.277 8.469 9.109 1 98.81 145 ASP B N 1
ATOM 3071 C CA . ASP B 1 145 ? 4.199 7.508 8.922 1 98.81 145 ASP B CA 1
ATOM 3072 C C . ASP B 1 145 ? 2.969 7.895 9.742 1 98.81 145 ASP B C 1
ATOM 3074 O O . ASP B 1 145 ? 3.006 7.871 10.977 1 98.81 145 ASP B O 1
ATOM 3078 N N . LEU B 1 146 ? 1.887 8.273 9.023 1 98.94 146 LEU B N 1
ATOM 3079 C CA . LEU B 1 146 ? 0.663 8.703 9.688 1 98.94 146 LEU B CA 1
ATOM 3080 C C . LEU B 1 146 ? -0.539 7.918 9.18 1 98.94 146 LEU B C 1
ATOM 3082 O O . LEU B 1 146 ? -0.512 7.387 8.062 1 98.94 146 LEU B O 1
ATOM 3086 N N . LEU B 1 147 ? -1.543 7.832 10.008 1 98.88 147 LEU B N 1
ATOM 3087 C CA . LEU B 1 147 ? -2.811 7.246 9.586 1 98.88 147 LEU B CA 1
ATOM 3088 C C . LEU B 1 147 ? -3.496 8.125 8.539 1 98.88 147 LEU B C 1
ATOM 3090 O O . LEU B 1 147 ? -3.383 9.352 8.586 1 98.88 147 LEU B O 1
ATOM 3094 N N . VAL B 1 148 ? -4.137 7.457 7.566 1 98.88 148 VAL B N 1
ATOM 3095 C CA . VAL B 1 148 ? -4.789 8.188 6.488 1 98.88 148 VAL B CA 1
ATOM 3096 C C . VAL B 1 148 ? -6.168 7.59 6.219 1 98.88 148 VAL B C 1
ATOM 3098 O O . VAL B 1 148 ? -6.441 6.449 6.602 1 98.88 148 VAL B O 1
ATOM 3101 N N . SER B 1 149 ? -7.023 8.305 5.695 1 98.69 149 SER B N 1
ATOM 3102 C CA . SER B 1 149 ? -8.305 7.957 5.094 1 98.69 149 SER B CA 1
ATOM 3103 C C . SER B 1 149 ? -8.711 8.969 4.027 1 98.69 149 SER B C 1
ATOM 3105 O O . SER B 1 149 ? -9.383 9.961 4.324 1 98.69 149 SER B O 1
ATOM 3107 N N . HIS B 1 150 ? -8.25 8.711 2.787 1 98.38 150 HIS B N 1
ATOM 3108 C CA . HIS B 1 150 ? -8.508 9.695 1.745 1 98.38 150 HIS B CA 1
ATOM 3109 C C . HIS B 1 150 ? -8.484 9.062 0.361 1 98.38 150 HIS B C 1
ATOM 3111 O O . HIS B 1 150 ? -7.793 8.055 0.146 1 98.38 150 HIS B O 1
ATOM 3117 N N . GLN B 1 151 ? -9.203 9.641 -0.494 1 97.69 151 GLN B N 1
ATOM 3118 C CA . GLN B 1 151 ? -9.039 9.328 -1.91 1 97.69 151 GLN B CA 1
ATOM 3119 C C . GLN B 1 151 ? -8.531 10.539 -2.682 1 97.69 151 GLN B C 1
ATOM 3121 O O . GLN B 1 151 ? -7.672 10.414 -3.559 1 97.69 151 GLN B O 1
ATOM 3126 N N . ASP B 1 152 ? -9.008 11.75 -2.336 1 98.5 152 ASP B N 1
ATOM 3127 C CA . ASP B 1 152 ? -8.562 12.977 -2.992 1 98.5 152 ASP B CA 1
ATOM 3128 C C . ASP B 1 152 ? -7.105 13.281 -2.648 1 98.5 152 ASP B C 1
ATOM 3130 O O . ASP B 1 15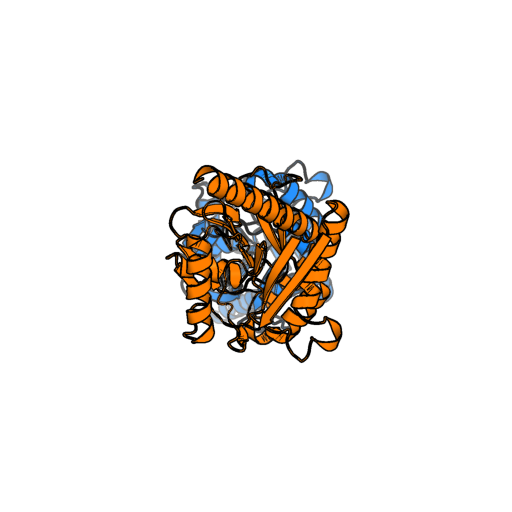2 ? -6.652 13 -1.538 1 98.5 152 ASP B O 1
ATOM 3134 N N . GLN B 1 153 ? -6.43 13.781 -3.637 1 98.56 153 GLN B N 1
ATOM 3135 C CA . GLN B 1 153 ? -5.035 14.164 -3.465 1 98.56 153 GLN B CA 1
ATOM 3136 C C . GLN B 1 153 ? -4.719 15.453 -4.211 1 98.56 153 GLN B C 1
ATOM 3138 O O . GLN B 1 153 ? -5.309 15.727 -5.262 1 98.56 153 GLN B O 1
ATOM 3143 N N . VAL B 1 154 ? -3.814 16.219 -3.672 1 98.88 154 VAL B N 1
ATOM 3144 C CA . VAL B 1 154 ? -3.238 17.359 -4.387 1 98.88 154 VAL B CA 1
ATOM 3145 C C . VAL B 1 154 ? -2.361 16.859 -5.531 1 98.88 154 VAL B C 1
ATOM 3147 O O . VAL B 1 154 ? -1.447 16.047 -5.316 1 98.88 154 VAL B O 1
ATOM 3150 N N . THR B 1 155 ? -2.604 17.328 -6.758 1 98.56 155 THR B N 1
ATOM 3151 C CA . THR B 1 155 ? -1.827 16.844 -7.895 1 98.56 155 THR B CA 1
ATOM 3152 C C . THR B 1 155 ? -1.021 17.984 -8.516 1 98.56 155 THR B C 1
ATOM 3154 O O . THR B 1 155 ? 0.006 17.75 -9.156 1 98.56 155 THR B O 1
ATOM 3157 N N . ARG B 1 156 ? -1.498 19.188 -8.438 1 98.62 156 ARG B N 1
ATOM 3158 C CA . ARG B 1 156 ? -0.756 20.375 -8.828 1 98.62 156 ARG B CA 1
ATOM 3159 C C . ARG B 1 156 ? -0.569 21.328 -7.648 1 98.62 156 ARG B C 1
ATOM 3161 O O . ARG B 1 156 ? -1.54 21.703 -6.988 1 98.62 156 ARG B O 1
ATOM 3168 N N . LEU B 1 157 ? 0.623 21.656 -7.422 1 98.75 157 LEU B N 1
ATOM 3169 C CA . LEU B 1 157 ? 0.938 22.516 -6.293 1 98.75 157 LEU B CA 1
ATOM 3170 C C . LEU B 1 157 ? 0.736 23.984 -6.66 1 98.75 157 LEU B C 1
ATOM 3172 O O . LEU B 1 157 ? 1.011 24.391 -7.793 1 98.75 157 LEU B O 1
ATOM 3176 N N . PRO B 1 158 ? 0.274 24.766 -5.664 1 98.31 158 PRO B N 1
ATOM 3177 C CA . PRO B 1 158 ? 0.291 26.219 -5.883 1 98.31 158 PRO B CA 1
ATOM 3178 C C . PRO B 1 158 ? 1.705 26.781 -6.016 1 98.31 158 PRO B C 1
ATOM 3180 O O . PRO B 1 158 ? 2.678 26.094 -5.707 1 98.31 158 PRO B O 1
ATOM 3183 N N . ASP B 1 159 ? 1.702 28 -6.484 1 97.12 159 ASP B N 1
ATOM 3184 C CA . ASP B 1 159 ? 2.98 28.703 -6.508 1 97.12 159 ASP B CA 1
ATOM 3185 C C . ASP B 1 159 ? 3.568 28.828 -5.102 1 97.12 159 ASP B C 1
ATOM 3187 O O . ASP B 1 159 ? 2.83 28.828 -4.113 1 97.12 159 ASP B O 1
ATOM 3191 N N . ASN B 1 160 ? 4.855 28.859 -5.031 1 97 160 ASN B N 1
ATOM 3192 C CA . ASN B 1 160 ? 5.586 29.078 -3.787 1 97 160 ASN B CA 1
ATOM 3193 C C . ASN B 1 160 ? 5.34 27.938 -2.793 1 97 160 ASN B C 1
ATOM 3195 O O . ASN B 1 160 ? 5.172 28.188 -1.598 1 97 160 ASN B O 1
ATOM 3199 N N . THR B 1 161 ? 5.113 26.781 -3.279 1 98.56 161 THR B N 1
ATOM 3200 C CA . THR B 1 161 ? 4.891 25.609 -2.428 1 98.56 161 THR B CA 1
ATOM 3201 C C . THR B 1 161 ? 5.996 24.578 -2.627 1 98.56 161 THR B C 1
ATOM 3203 O O . THR B 1 161 ? 6.379 24.281 -3.762 1 98.56 161 THR B O 1
ATOM 3206 N N . ARG B 1 162 ? 6.539 24.109 -1.566 1 98.25 162 ARG B N 1
ATOM 3207 C CA . ARG B 1 162 ? 7.531 23.047 -1.634 1 98.25 162 ARG B CA 1
ATOM 3208 C C . ARG B 1 162 ? 6.977 21.75 -1.064 1 98.25 162 ARG B C 1
ATOM 3210 O O . ARG B 1 162 ? 6.207 21.766 -0.101 1 98.25 162 ARG B O 1
ATOM 3217 N N . VAL B 1 163 ? 7.434 20.641 -1.683 1 98.81 163 VAL B N 1
ATOM 3218 C CA . VAL B 1 163 ? 7.125 19.312 -1.158 1 98.81 163 VAL B CA 1
ATOM 3219 C C . VAL B 1 163 ? 8.195 18.906 -0.149 1 98.81 163 VAL B C 1
ATOM 3221 O O . VAL B 1 163 ? 9.383 18.891 -0.465 1 98.81 163 VAL B O 1
ATOM 3224 N N . LEU B 1 164 ? 7.754 18.594 1.078 1 98.81 164 LEU B N 1
ATOM 3225 C CA . LEU B 1 164 ? 8.688 18.203 2.127 1 98.81 164 LEU B CA 1
ATOM 3226 C C . LEU B 1 164 ? 8.797 16.688 2.223 1 98.81 164 LEU B C 1
ATOM 3228 O O . LEU B 1 164 ? 9.789 16.156 2.736 1 98.81 164 LEU B O 1
ATOM 3232 N N . GLY B 1 165 ? 7.781 16 1.774 1 98.62 165 GLY B N 1
ATOM 3233 C CA . GLY B 1 165 ? 7.773 14.547 1.841 1 98.62 165 GLY B CA 1
ATOM 3234 C C . GLY B 1 165 ? 6.559 13.922 1.182 1 98.62 165 GLY B C 1
ATOM 3235 O O . GLY B 1 165 ? 5.574 14.609 0.91 1 98.62 165 GLY B O 1
ATOM 3236 N N . GLY B 1 166 ? 6.688 12.648 0.933 1 98.31 166 GLY B N 1
ATOM 3237 C CA . GLY B 1 166 ? 5.609 11.891 0.322 1 98.31 166 GLY B CA 1
ATOM 3238 C C . GLY B 1 166 ? 5.988 10.461 0.004 1 98.31 166 GLY B C 1
ATOM 3239 O O . GLY B 1 166 ? 6.957 9.93 0.555 1 98.31 166 GLY B O 1
ATOM 3240 N N . SER B 1 167 ? 5.109 9.82 -0.711 1 96.31 167 SER B N 1
ATOM 3241 C CA . SER B 1 167 ? 5.262 8.461 -1.228 1 96.31 167 SER B CA 1
ATOM 3242 C C . SER B 1 167 ? 4.82 8.375 -2.684 1 96.31 167 SER B C 1
ATOM 3244 O O . SER B 1 167 ? 4.215 9.305 -3.213 1 96.31 167 SER B O 1
ATOM 3246 N N . PRO B 1 168 ? 5.18 7.277 -3.348 1 92.62 168 PRO B N 1
ATOM 3247 C CA . PRO B 1 168 ? 4.656 7.113 -4.707 1 92.62 168 PRO B CA 1
ATOM 3248 C C . PRO B 1 168 ? 3.133 7.176 -4.766 1 92.62 168 PRO B C 1
ATOM 3250 O O . PRO B 1 168 ? 2.568 7.637 -5.762 1 92.62 168 PRO B O 1
ATOM 3253 N N . PHE B 1 169 ? 2.457 6.68 -3.736 1 94.88 169 PHE B N 1
ATOM 3254 C CA . PHE B 1 169 ? 1.001 6.715 -3.699 1 94.88 169 PHE B CA 1
ATOM 3255 C C . PHE B 1 169 ? 0.496 8.148 -3.574 1 94.88 169 PHE B C 1
ATOM 3257 O O . PHE B 1 169 ? -0.498 8.516 -4.203 1 94.88 169 PHE B O 1
ATOM 3264 N N . CYS B 1 170 ? 1.138 8.938 -2.777 1 97.75 170 CYS B N 1
ATOM 3265 C CA . CYS B 1 170 ? 0.766 10.32 -2.518 1 97.75 170 CYS B CA 1
ATOM 3266 C C . CYS B 1 170 ? 1.994 11.227 -2.516 1 97.75 170 CYS B C 1
ATOM 3268 O O . CYS B 1 170 ? 2.527 11.555 -1.455 1 97.75 170 CYS B O 1
ATOM 3270 N N . PRO B 1 171 ? 2.377 11.758 -3.703 1 97.62 171 PRO B N 1
ATOM 3271 C CA . PRO B 1 171 ? 3.645 12.484 -3.826 1 97.62 171 PRO B CA 1
ATOM 3272 C C . PRO B 1 171 ? 3.643 13.812 -3.068 1 97.62 171 PRO B C 1
ATOM 3274 O O . PRO B 1 171 ? 4.68 14.227 -2.541 1 97.62 171 PRO B O 1
ATOM 3277 N N . ASN B 1 172 ? 2.533 14.477 -3.043 1 98.75 172 ASN B N 1
ATOM 3278 C CA . ASN B 1 172 ? 2.424 15.766 -2.371 1 98.75 172 ASN B CA 1
ATOM 3279 C C . ASN B 1 172 ? 1.812 15.625 -0.981 1 98.75 172 ASN B C 1
ATOM 3281 O O . ASN B 1 172 ? 0.86 16.328 -0.643 1 98.75 172 ASN B O 1
ATOM 3285 N N . TYR B 1 173 ? 2.414 14.766 -0.174 1 98.88 173 TYR B N 1
ATOM 3286 C CA . TYR B 1 173 ? 1.869 14.328 1.107 1 98.88 173 TYR B CA 1
ATOM 3287 C C . TYR B 1 173 ? 2.084 15.391 2.18 1 98.88 173 TYR B C 1
ATOM 3289 O O . TYR B 1 173 ? 1.207 15.625 3.014 1 98.88 173 TYR B O 1
ATOM 3297 N N . LEU B 1 174 ? 3.225 15.945 2.271 1 98.94 174 LEU B N 1
ATOM 3298 C CA . LEU B 1 174 ? 3.646 17 3.182 1 98.94 174 LEU B CA 1
ATOM 3299 C C . LEU B 1 174 ? 4.176 18.203 2.41 1 98.94 174 LEU B C 1
ATOM 3301 O O . LEU B 1 174 ? 5.16 18.094 1.679 1 98.94 174 LEU B O 1
ATOM 3305 N N . ILE B 1 175 ? 3.463 19.344 2.584 1 98.94 175 ILE B N 1
ATOM 3306 C CA . ILE B 1 175 ? 3.854 20.5 1.779 1 98.94 175 ILE B CA 1
ATOM 3307 C C . ILE B 1 175 ? 3.945 21.734 2.664 1 98.94 175 ILE B C 1
ATOM 3309 O O . ILE B 1 175 ? 3.285 2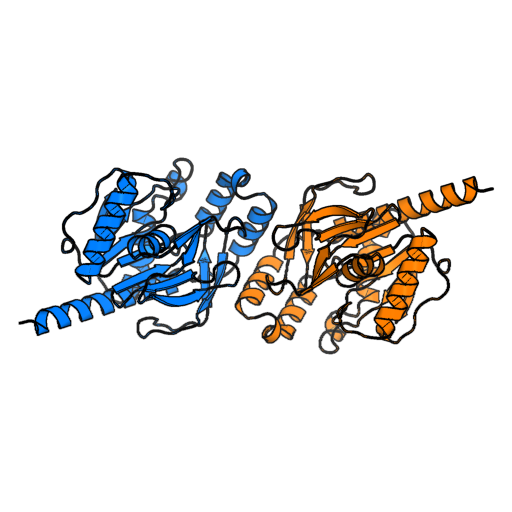1.812 3.703 1 98.94 175 ILE B O 1
ATOM 3313 N N . GLN B 1 176 ? 4.723 22.641 2.328 1 98.94 176 GLN B N 1
ATOM 3314 C CA . GLN B 1 176 ? 4.805 23.969 2.924 1 98.94 176 GLN B CA 1
ATOM 3315 C C . GLN B 1 176 ? 4.609 25.062 1.873 1 98.94 176 GLN B C 1
ATOM 3317 O O . GLN B 1 176 ? 5.34 25.109 0.879 1 98.94 176 GLN B O 1
ATOM 3322 N N . ALA B 1 177 ? 3.57 25.859 1.975 1 98.75 177 ALA B N 1
ATOM 3323 C CA . ALA B 1 177 ? 3.375 27.047 1.132 1 98.75 177 ALA B CA 1
ATOM 3324 C C . ALA B 1 177 ? 3.906 28.297 1.813 1 98.75 177 ALA B C 1
ATOM 3326 O O . ALA B 1 177 ? 3.484 28.641 2.922 1 98.75 177 ALA B O 1
ATOM 3327 N N . GLY B 1 178 ? 4.832 28.953 1.113 1 97.81 178 GLY B N 1
ATOM 3328 C CA . GLY B 1 178 ? 5.457 30.109 1.76 1 97.81 178 GLY B CA 1
ATOM 3329 C C . GLY B 1 178 ? 6.047 29.766 3.117 1 97.81 178 GLY B C 1
ATOM 3330 O O . GLY B 1 178 ? 6.672 28.719 3.289 1 97.81 178 GLY B O 1
ATOM 3331 N N . ASP B 1 179 ? 5.926 30.75 4.023 1 96.31 179 ASP B N 1
ATOM 3332 C CA . ASP B 1 179 ? 6.512 30.562 5.348 1 96.31 179 ASP B CA 1
ATOM 3333 C C . ASP B 1 179 ? 5.426 30.359 6.402 1 96.31 179 ASP B C 1
ATOM 3335 O O . ASP B 1 179 ? 5.73 30.172 7.582 1 96.31 179 ASP B O 1
ATOM 3339 N N . CYS B 1 180 ? 4.141 30.281 5.91 1 97.94 180 CYS B N 1
ATOM 3340 C CA . CYS B 1 180 ? 3.141 30.344 6.973 1 97.94 180 CYS B CA 1
ATOM 3341 C C . CYS B 1 180 ? 2.092 29.25 6.789 1 97.94 180 CYS B C 1
ATOM 3343 O O . CYS B 1 180 ? 1.229 29.062 7.648 1 97.94 180 CYS B O 1
ATOM 3345 N N . PHE B 1 181 ? 2.143 28.438 5.703 1 98.94 181 PHE B N 1
ATOM 3346 C CA . PHE B 1 181 ? 1.181 27.344 5.543 1 98.94 181 PHE B CA 1
ATOM 3347 C C . PHE B 1 181 ? 1.888 26 5.512 1 98.94 181 PHE B C 1
ATOM 3349 O O . PHE B 1 181 ? 2.924 25.844 4.859 1 98.94 181 PHE B O 1
ATOM 3356 N N . LEU B 1 182 ? 1.411 25.094 6.27 1 98.94 182 LEU B N 1
ATOM 3357 C CA . LEU B 1 182 ? 1.832 23.703 6.285 1 98.94 182 LEU B CA 1
ATOM 3358 C C . LEU B 1 182 ? 0.649 22.766 6.023 1 98.94 182 LEU B C 1
ATOM 3360 O O . LEU B 1 182 ? -0.426 22.953 6.602 1 98.94 182 LEU B O 1
ATOM 3364 N N . GLY B 1 183 ? 0.778 21.891 5.074 1 98.94 183 GLY B N 1
ATOM 3365 C CA . GLY B 1 183 ? -0.254 20.906 4.781 1 98.94 183 GLY B CA 1
ATOM 3366 C C . GLY B 1 183 ? 0.235 19.469 4.891 1 98.94 183 GLY B C 1
ATOM 3367 O O . GLY B 1 183 ? 1.344 19.156 4.453 1 98.94 183 GLY B O 1
ATOM 3368 N N . VAL B 1 184 ? -0.551 18.594 5.52 1 98.94 184 VAL B N 1
ATOM 3369 C CA . VAL B 1 184 ? -0.239 17.172 5.57 1 98.94 184 VAL B CA 1
ATOM 3370 C C . VAL B 1 184 ? -1.482 16.359 5.223 1 98.94 184 VAL B C 1
ATOM 3372 O O . VAL B 1 184 ? -2.572 16.625 5.734 1 98.94 184 VAL B O 1
ATOM 3375 N N . GLN B 1 185 ? -1.299 15.398 4.301 1 98.94 185 GLN B N 1
ATOM 3376 C CA . GLN B 1 185 ? -2.416 14.586 3.842 1 98.94 185 GLN B CA 1
ATOM 3377 C C . GLN B 1 185 ? -2.879 13.625 4.934 1 98.94 185 GLN B C 1
ATOM 3379 O O . GLN B 1 185 ? -4.051 13.234 4.973 1 98.94 185 GLN B O 1
ATOM 3384 N N . GLY B 1 186 ? -2.033 13.266 5.887 1 98.88 186 GLY B N 1
ATOM 3385 C CA . GLY B 1 186 ? -2.342 12.289 6.922 1 98.88 186 GLY B CA 1
ATOM 3386 C C . GLY B 1 186 ? -3.111 12.875 8.086 1 98.88 186 GLY B C 1
ATOM 3387 O O . GLY B 1 186 ? -3.352 14.086 8.133 1 98.88 186 GLY B O 1
ATOM 3388 N N . HIS B 1 187 ? -3.504 12.016 8.977 1 98.94 187 HIS B N 1
ATOM 3389 C CA . HIS B 1 187 ? -4.246 12.359 10.188 1 98.94 187 HIS B CA 1
ATOM 3390 C C . HIS B 1 187 ? -3.43 12.062 11.438 1 98.94 187 HIS B C 1
ATOM 3392 O O . HIS B 1 187 ? -3.592 11.008 12.055 1 98.94 187 HIS B O 1
ATOM 3398 N N . PRO B 1 188 ? -2.645 13.031 11.836 1 98.88 188 PRO B N 1
ATOM 3399 C CA . PRO B 1 188 ? -1.895 12.773 13.07 1 98.88 188 PRO B CA 1
ATOM 3400 C C . PRO B 1 188 ? -2.797 12.648 14.297 1 98.88 188 PRO B C 1
ATOM 3402 O O . PRO B 1 188 ? -2.369 12.133 15.328 1 98.88 188 PRO B O 1
ATOM 3405 N N . GLU B 1 189 ? -4.051 13.078 14.156 1 98.88 189 GLU B N 1
ATOM 3406 C CA . GLU B 1 189 ? -4.949 13.078 15.305 1 98.88 189 GLU B CA 1
ATOM 3407 C C . GLU B 1 189 ? -5.641 11.727 15.461 1 98.88 189 GLU B C 1
ATOM 3409 O O . GLU B 1 189 ? -6.258 11.461 16.5 1 98.88 189 GLU B O 1
ATOM 3414 N N . PHE B 1 190 ? -5.609 10.859 14.43 1 98.75 190 PHE B N 1
ATOM 3415 C CA . PHE B 1 190 ? -6.266 9.562 14.484 1 98.75 190 PHE B CA 1
ATOM 3416 C C . PHE B 1 190 ? -5.512 8.609 15.406 1 98.75 190 PHE B C 1
ATOM 3418 O O . PHE B 1 190 ? -4.281 8.641 15.469 1 98.75 190 PHE B O 1
ATOM 3425 N N . SER B 1 191 ? -6.254 7.805 16.125 1 98.44 191 SER B N 1
ATOM 3426 C CA . SER B 1 191 ? -5.695 6.629 16.781 1 98.44 191 SER B CA 1
ATOM 3427 C C . SER B 1 191 ? -5.891 5.379 15.93 1 98.44 191 SER B C 1
ATOM 3429 O O . SER B 1 191 ? -6.773 5.336 15.07 1 98.44 191 SER B O 1
ATOM 3431 N N . PRO B 1 192 ? -5.023 4.359 16.172 1 98.44 192 PRO B N 1
ATOM 3432 C CA . PRO B 1 192 ? -5.238 3.098 15.469 1 98.44 192 PRO B CA 1
ATOM 3433 C C . PRO B 1 192 ? -6.641 2.531 15.68 1 98.44 192 PRO B C 1
ATOM 3435 O O . PRO B 1 192 ? -7.227 1.956 14.758 1 98.44 192 PRO B O 1
ATOM 3438 N N . GLU B 1 193 ? -7.188 2.674 16.906 1 98.5 193 GLU B N 1
ATOM 3439 C CA . GLU B 1 193 ? -8.523 2.168 17.203 1 98.5 193 GLU B CA 1
ATOM 3440 C C . GLU B 1 193 ? -9.586 2.896 16.391 1 98.5 193 GLU B C 1
ATOM 3442 O O . GLU B 1 193 ? -10.5 2.268 15.852 1 98.5 193 GLU B O 1
ATOM 3447 N N . TYR B 1 194 ? -9.492 4.199 16.359 1 98.75 194 TYR B N 1
ATOM 3448 C CA . TYR B 1 194 ? -10.438 4.965 15.555 1 98.75 194 TYR B CA 1
ATOM 3449 C C . TYR B 1 194 ? -10.312 4.598 14.078 1 98.75 194 TYR B C 1
ATOM 3451 O O . TYR B 1 194 ? -11.32 4.414 13.391 1 98.75 194 TYR B O 1
ATOM 3459 N N . SER B 1 195 ? -9.055 4.523 13.539 1 98.81 195 SER B N 1
ATOM 3460 C CA . SER B 1 195 ? -8.812 4.152 12.156 1 98.81 195 SER B CA 1
ATOM 3461 C C . SER B 1 195 ? -9.438 2.803 11.82 1 98.81 195 SER B C 1
ATOM 3463 O O . SER B 1 195 ? -10.039 2.637 10.758 1 98.81 195 SER B O 1
ATOM 3465 N N . ARG B 1 196 ? -9.25 1.844 12.727 1 98.69 196 ARG B N 1
ATOM 3466 C CA . ARG B 1 196 ? -9.836 0.521 12.555 1 98.69 196 ARG B CA 1
ATOM 3467 C C . ARG B 1 196 ? -11.352 0.611 12.398 1 98.69 196 ARG B C 1
ATOM 3469 O O . ARG B 1 196 ? -11.922 0.061 11.453 1 98.69 196 ARG B O 1
ATOM 3476 N N . ASP B 1 197 ? -11.984 1.279 13.32 1 98.81 197 ASP B N 1
ATOM 3477 C CA . ASP B 1 197 ? -13.438 1.376 13.312 1 98.81 197 ASP B CA 1
ATOM 3478 C C . ASP B 1 197 ? -13.938 2.135 12.086 1 98.81 197 ASP B C 1
ATOM 3480 O O . ASP B 1 197 ? -14.969 1.79 11.508 1 98.81 197 ASP B O 1
ATOM 3484 N N . LEU B 1 198 ? -13.203 3.148 11.727 1 98.62 198 LEU B N 1
ATOM 3485 C CA . LEU B 1 198 ? -13.562 3.926 10.547 1 98.62 198 LEU B CA 1
ATOM 3486 C C . LEU B 1 198 ? -13.469 3.076 9.281 1 98.62 198 LEU B C 1
ATOM 3488 O O . LEU B 1 198 ? -14.359 3.127 8.43 1 98.62 198 LEU B O 1
ATOM 3492 N N . MET B 1 199 ? -12.414 2.305 9.125 1 98.56 199 MET B N 1
ATOM 3493 C CA . MET B 1 199 ? -12.258 1.429 7.973 1 98.56 199 MET B CA 1
ATOM 3494 C C . MET B 1 199 ? -13.375 0.397 7.914 1 98.56 199 MET B C 1
ATOM 3496 O O . MET B 1 199 ? -13.898 0.093 6.84 1 98.56 199 MET B O 1
ATOM 3500 N N . GLN B 1 200 ? -13.742 -0.12 9.078 1 98.25 200 GLN B N 1
ATOM 3501 C CA . GLN B 1 200 ? -14.844 -1.075 9.117 1 98.25 200 GLN B CA 1
ATOM 3502 C C . GLN B 1 200 ? -16.156 -0.422 8.68 1 98.25 200 GLN B C 1
ATOM 3504 O O . GLN B 1 200 ? -16.922 -1.014 7.926 1 98.25 200 GLN B O 1
ATOM 3509 N N . LEU B 1 201 ? -16.344 0.77 9.18 1 97.88 201 LEU B N 1
ATOM 3510 C CA . LEU B 1 201 ? -17.547 1.515 8.836 1 97.88 201 LEU B CA 1
ATOM 3511 C C . LEU B 1 201 ? -17.609 1.799 7.34 1 97.88 201 LEU B C 1
ATOM 3513 O O . LEU B 1 201 ? -18.688 1.814 6.75 1 97.88 201 LEU B O 1
ATOM 3517 N N . ARG B 1 202 ? -16.438 2.023 6.68 1 97.31 202 ARG B N 1
ATOM 3518 C CA . ARG B 1 202 ? -16.375 2.441 5.281 1 97.31 202 ARG B CA 1
ATOM 3519 C C . ARG B 1 202 ? -15.945 1.288 4.383 1 97.31 202 ARG B C 1
ATOM 3521 O O . ARG B 1 202 ? -15.469 1.508 3.268 1 97.31 202 ARG B O 1
ATOM 3528 N N . ARG B 1 203 ? -16.125 0.089 4.848 1 97.38 203 ARG B N 1
ATOM 3529 C CA . ARG B 1 203 ? -15.594 -1.089 4.168 1 97.38 203 ARG B CA 1
ATOM 3530 C C . ARG B 1 203 ? -16.156 -1.199 2.752 1 97.38 203 ARG B C 1
ATOM 3532 O O . ARG B 1 203 ? -15.414 -1.508 1.813 1 97.38 203 ARG B O 1
ATOM 3539 N N . SER B 1 204 ? -17.422 -0.953 2.541 1 96.62 204 SER B N 1
ATOM 3540 C CA . SER B 1 204 ? -18.031 -1.063 1.224 1 96.62 204 SER B CA 1
ATOM 3541 C C . SER B 1 204 ? -17.5 -0.007 0.268 1 96.62 204 SER B C 1
ATOM 3543 O O . SER B 1 204 ? -17.375 -0.251 -0.936 1 96.62 204 SER B O 1
ATOM 3545 N N . LEU B 1 205 ? -17.156 1.113 0.853 1 95.81 205 LEU B N 1
ATOM 3546 C CA . LEU B 1 205 ? -16.641 2.221 0.061 1 95.81 205 LEU B CA 1
ATOM 3547 C C . LEU B 1 205 ? -15.18 1.982 -0.311 1 95.81 205 LEU B C 1
ATOM 3549 O O . LEU B 1 205 ? -14.773 2.258 -1.441 1 95.81 205 LEU B O 1
ATOM 3553 N N . VAL B 1 206 ? -14.406 1.456 0.575 1 97.19 206 VAL B N 1
ATOM 3554 C CA . VAL B 1 206 ? -12.953 1.334 0.455 1 97.19 206 VAL B CA 1
ATOM 3555 C C . VAL B 1 206 ? -12.609 0.056 -0.304 1 97.19 206 VAL B C 1
ATOM 3557 O O . VAL B 1 206 ? -11.664 0.039 -1.104 1 97.19 206 VAL B O 1
ATOM 3560 N N . GLY B 1 207 ? -13.422 -0.965 -0.149 1 96.25 207 GLY B N 1
ATOM 3561 C CA . GLY B 1 207 ? -13.125 -2.275 -0.703 1 96.25 207 GLY B CA 1
ATOM 3562 C C . GLY B 1 207 ? -12.422 -3.193 0.282 1 96.25 207 GLY B C 1
ATOM 3563 O O . GLY B 1 207 ? -11.594 -2.746 1.079 1 96.25 207 GLY B O 1
ATOM 3564 N N . ASP B 1 208 ? -12.719 -4.465 0.22 1 96.94 208 ASP B N 1
ATOM 3565 C CA . ASP B 1 208 ? -12.297 -5.449 1.21 1 96.94 208 ASP B CA 1
ATOM 3566 C C . ASP B 1 208 ? -10.773 -5.594 1.222 1 96.94 208 ASP B C 1
ATOM 3568 O O . ASP B 1 208 ? -10.156 -5.629 2.289 1 96.94 208 ASP B O 1
ATOM 3572 N N . ALA B 1 209 ? -10.188 -5.695 0.106 1 97.12 209 ALA B N 1
ATOM 3573 C CA . ALA B 1 209 ? -8.742 -5.918 0.022 1 97.12 209 ALA B CA 1
ATOM 3574 C C . ALA B 1 209 ? -7.969 -4.742 0.615 1 97.12 209 ALA B C 1
ATOM 3576 O O . ALA B 1 209 ? -7.004 -4.938 1.354 1 97.12 209 ALA B O 1
ATOM 3577 N N . ARG B 1 210 ? -8.414 -3.553 0.269 1 97.25 210 ARG B N 1
ATOM 3578 C CA . ARG B 1 210 ? -7.754 -2.354 0.771 1 97.25 210 ARG B CA 1
ATOM 3579 C C . ARG B 1 210 ? -7.934 -2.221 2.279 1 97.25 210 ARG B C 1
ATOM 3581 O O . ARG B 1 210 ? -7.016 -1.788 2.982 1 97.25 210 ARG B O 1
ATOM 3588 N N . VAL B 1 211 ? -9.094 -2.607 2.781 1 98.12 211 VAL B N 1
ATOM 3589 C CA . VAL B 1 211 ? -9.344 -2.58 4.219 1 98.12 211 VAL B CA 1
ATOM 3590 C C . VAL B 1 211 ? -8.422 -3.57 4.926 1 98.12 211 VAL B C 1
ATOM 3592 O O . VAL B 1 211 ? -7.832 -3.25 5.957 1 98.12 211 VAL B O 1
ATOM 3595 N N . ARG B 1 212 ? -8.234 -4.789 4.34 1 97.69 212 ARG B N 1
ATOM 3596 C CA . ARG B 1 212 ? -7.32 -5.758 4.938 1 97.69 212 ARG B CA 1
ATOM 3597 C C . ARG B 1 212 ? -5.898 -5.211 4.996 1 97.69 212 ARG B C 1
ATOM 3599 O O . ARG B 1 212 ? -5.203 -5.371 6.004 1 97.69 212 ARG B O 1
ATOM 3606 N N . GLU B 1 213 ? -5.566 -4.574 3.943 1 97.62 213 GLU B N 1
ATOM 3607 C CA . GLU B 1 213 ? -4.238 -3.967 3.893 1 97.62 213 GLU B CA 1
ATOM 3608 C C . GLU B 1 213 ? -4.086 -2.883 4.957 1 97.62 213 GLU B C 1
ATOM 3610 O O . GLU B 1 213 ? -3.07 -2.828 5.652 1 97.62 213 GLU B O 1
ATOM 3615 N N . GLY B 1 214 ? -5.078 -1.979 5 1 98.44 214 GLY B N 1
ATOM 3616 C CA . GLY B 1 214 ? -5.055 -0.927 6.004 1 98.44 214 GLY B CA 1
ATOM 3617 C C . GLY B 1 214 ? -5.004 -1.457 7.426 1 98.44 214 GLY B C 1
ATOM 3618 O O . GLY B 1 214 ? -4.242 -0.956 8.25 1 98.44 214 GLY B O 1
ATOM 3619 N N . LEU B 1 215 ? -5.824 -2.459 7.703 1 98.38 215 LEU B N 1
ATOM 3620 C CA . LEU B 1 215 ? -5.867 -3.041 9.039 1 98.38 215 LEU B CA 1
ATOM 3621 C C . LEU B 1 215 ? -4.52 -3.65 9.414 1 98.38 215 LEU B C 1
ATOM 3623 O O . LEU B 1 215 ? -4.07 -3.523 10.555 1 98.38 215 LEU B O 1
ATOM 3627 N N . ALA B 1 216 ? -3.834 -4.25 8.453 1 97.5 216 ALA B N 1
ATOM 3628 C CA . ALA B 1 216 ? -2.533 -4.875 8.688 1 97.5 216 ALA B CA 1
ATOM 3629 C C . ALA B 1 216 ? -1.491 -3.832 9.086 1 97.5 216 ALA B C 1
ATOM 3631 O O . ALA B 1 216 ? -0.559 -4.133 9.836 1 97.5 216 ALA B O 1
ATOM 3632 N N . SER B 1 217 ? -1.658 -2.668 8.617 1 98 217 SER B N 1
ATOM 3633 C CA . SER B 1 217 ? -0.663 -1.62 8.82 1 98 217 SER B CA 1
ATOM 3634 C C . SER B 1 217 ? -0.747 -1.046 10.234 1 98 217 SER B C 1
ATOM 3636 O O . SER B 1 217 ? 0.172 -0.36 10.688 1 98 217 SER B O 1
ATOM 3638 N N . LEU B 1 218 ? -1.821 -1.312 10.977 1 97.94 218 LEU B N 1
ATOM 3639 C CA . LEU B 1 218 ? -2.131 -0.61 12.219 1 97.94 218 LEU B CA 1
ATOM 3640 C C . LEU B 1 218 ? -1.227 -1.084 13.352 1 97.94 218 LEU B C 1
ATOM 3642 O O . LEU B 1 218 ? -1.213 -0.489 14.43 1 97.94 218 LEU B O 1
ATOM 3646 N N . SER B 1 219 ? -0.382 -2.078 13.109 1 94.06 219 SER B N 1
ATOM 3647 C CA . SER B 1 219 ? 0.514 -2.598 14.141 1 94.06 219 SER B CA 1
ATOM 3648 C C . SER B 1 219 ? 1.835 -1.837 14.156 1 94.06 219 SER B C 1
ATOM 3650 O O . SER B 1 219 ? 2.66 -2.037 15.055 1 94.06 219 SER B O 1
ATOM 3652 N N . SER B 1 220 ? 2.059 -0.989 13.297 1 96.5 220 SER B N 1
ATOM 3653 C CA . SER B 1 220 ? 3.314 -0.258 13.156 1 96.5 220 SER B CA 1
ATOM 3654 C C . SER B 1 220 ? 3.322 1.001 14.016 1 96.5 220 SER B C 1
ATOM 3656 O O . SER B 1 220 ? 2.268 1.485 14.43 1 96.5 220 SER B O 1
ATOM 3658 N N . GLU B 1 221 ? 4.508 1.422 14.242 1 96.38 221 GLU B N 1
ATOM 3659 C CA . GLU B 1 221 ? 4.648 2.691 14.945 1 96.38 221 GLU B CA 1
ATOM 3660 C C . GLU B 1 221 ? 4.137 3.854 14.102 1 96.38 221 GLU B C 1
ATOM 3662 O O . GLU B 1 221 ? 4.34 3.883 12.891 1 96.38 221 GLU B O 1
ATOM 3667 N N . ILE B 1 222 ? 3.467 4.73 14.766 1 98.31 222 ILE B N 1
ATOM 3668 C CA . ILE B 1 222 ? 2.896 5.906 14.117 1 98.31 222 ILE B CA 1
ATOM 3669 C C . ILE B 1 222 ? 3.664 7.156 14.539 1 98.31 222 ILE B C 1
ATOM 3671 O O . ILE B 1 222 ? 4.07 7.281 15.695 1 98.31 222 ILE B O 1
ATOM 3675 N N . ASN B 1 223 ? 3.83 8.086 13.641 1 98.81 223 ASN B N 1
ATOM 3676 C CA . ASN B 1 223 ? 4.598 9.289 13.914 1 98.81 223 ASN B CA 1
ATOM 3677 C C . ASN B 1 223 ? 3.686 10.461 14.281 1 98.81 223 ASN B C 1
ATOM 3679 O O . ASN B 1 223 ? 3.918 11.594 13.852 1 98.81 223 ASN B O 1
ATOM 3683 N N . ASP B 1 224 ? 2.596 10.141 15.008 1 98.69 224 ASP B N 1
ATOM 3684 C CA . ASP B 1 224 ? 1.654 11.18 15.398 1 98.69 224 ASP B CA 1
ATOM 3685 C C . ASP B 1 224 ? 2.305 12.18 16.359 1 98.69 224 ASP B C 1
ATOM 3687 O O . ASP B 1 224 ? 2.174 13.391 16.172 1 98.69 224 ASP B O 1
ATOM 3691 N N . ASP B 1 225 ? 3.068 11.742 17.328 1 98.44 225 ASP B N 1
ATOM 3692 C CA . ASP B 1 225 ? 3.748 12.625 18.281 1 98.44 225 ASP B CA 1
ATOM 3693 C C . ASP B 1 225 ? 4.785 13.492 17.562 1 98.44 225 ASP B C 1
ATOM 3695 O O . ASP B 1 225 ? 4.93 14.68 17.875 1 98.44 225 ASP B O 1
ATOM 3699 N N . LEU B 1 226 ? 5.508 12.867 16.672 1 98.75 226 LEU B N 1
ATOM 3700 C CA . LEU B 1 226 ? 6.492 13.625 15.906 1 98.75 226 LEU B CA 1
ATOM 3701 C C . LEU B 1 226 ? 5.82 14.742 15.117 1 98.75 226 LEU B C 1
ATOM 3703 O O . 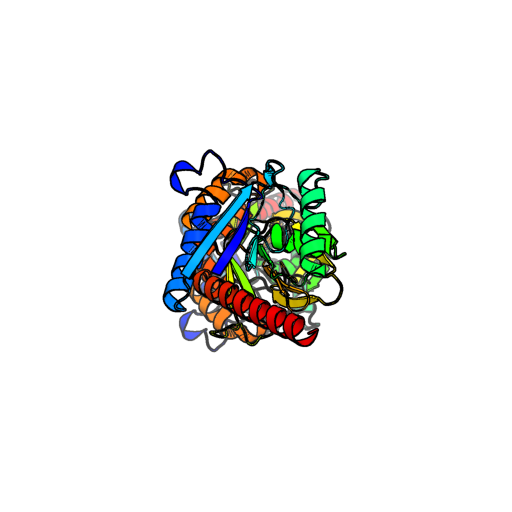LEU B 1 226 ? 6.289 15.883 15.125 1 98.75 226 LEU B O 1
ATOM 3707 N N . MET B 1 227 ? 4.762 14.398 14.438 1 98.88 227 MET B N 1
ATOM 3708 C CA . MET B 1 227 ? 4.051 15.391 13.633 1 98.88 227 MET B CA 1
ATOM 3709 C C . MET B 1 227 ? 3.506 16.516 14.516 1 98.88 227 MET B C 1
ATOM 3711 O O . MET B 1 227 ? 3.479 17.672 14.109 1 98.88 227 MET B O 1
ATOM 3715 N N . ALA B 1 228 ? 3.041 16.172 15.695 1 98.88 228 ALA B N 1
ATOM 3716 C CA . ALA B 1 228 ? 2.549 17.172 16.641 1 98.88 228 ALA B CA 1
ATOM 3717 C C . ALA B 1 228 ? 3.65 18.156 17.016 1 98.88 228 ALA B C 1
ATOM 3719 O O . ALA B 1 228 ? 3.422 19.359 17.062 1 98.88 228 ALA B O 1
ATOM 3720 N N . LEU B 1 229 ? 4.789 17.609 17.312 1 98.81 229 LEU B N 1
ATOM 3721 C CA . LEU B 1 229 ? 5.93 18.469 17.625 1 98.81 229 LEU B CA 1
ATOM 3722 C C . LEU B 1 229 ? 6.246 19.391 16.453 1 98.81 229 LEU B C 1
ATOM 3724 O O . LEU B 1 229 ? 6.504 20.594 16.656 1 98.81 229 LEU B O 1
ATOM 3728 N N . TRP B 1 230 ? 6.211 18.859 15.25 1 98.88 230 TRP B N 1
ATOM 3729 C CA . TRP B 1 230 ? 6.508 19.641 14.047 1 98.88 230 TRP B CA 1
ATOM 3730 C C . TRP B 1 230 ? 5.473 20.734 13.844 1 98.88 230 TRP B C 1
ATOM 3732 O O . TRP B 1 230 ? 5.816 21.875 13.492 1 98.88 230 TRP B O 1
ATOM 3742 N N . ILE B 1 231 ? 4.203 20.406 14.055 1 98.88 231 ILE B N 1
ATOM 3743 C CA . ILE B 1 231 ? 3.129 21.375 13.875 1 98.88 231 ILE B CA 1
ATOM 3744 C C . ILE B 1 231 ? 3.348 22.562 14.797 1 98.88 231 ILE B C 1
ATOM 3746 O O . ILE B 1 231 ? 3.314 23.719 14.359 1 98.88 231 ILE B O 1
ATOM 3750 N N . LEU B 1 232 ? 3.619 22.344 16.062 1 98.75 232 LEU B N 1
ATOM 3751 C CA . LEU B 1 232 ? 3.795 23.422 17.031 1 98.75 232 LEU B CA 1
ATOM 3752 C C . LEU B 1 232 ? 5.051 24.234 16.719 1 98.75 232 LEU B C 1
ATOM 3754 O O . LEU B 1 232 ? 5.043 25.453 16.812 1 98.75 232 LEU B O 1
ATOM 3758 N N . ALA B 1 233 ? 6.109 23.531 16.375 1 98.25 233 ALA B N 1
ATOM 3759 C CA . ALA B 1 233 ? 7.352 24.219 16.031 1 98.25 233 ALA B CA 1
ATOM 3760 C C . ALA B 1 233 ? 7.152 25.109 14.805 1 98.25 233 ALA B C 1
ATOM 3762 O O . ALA B 1 233 ? 7.648 26.234 14.773 1 98.25 233 ALA B O 1
ATOM 3763 N N . PHE B 1 234 ? 6.461 24.609 13.844 1 98.62 234 PHE B N 1
ATOM 3764 C CA . PHE B 1 234 ? 6.18 25.391 12.641 1 98.62 234 PHE B CA 1
ATOM 3765 C C . PHE B 1 234 ? 5.379 26.641 12.977 1 98.62 234 PHE B C 1
ATOM 3767 O O . PHE B 1 234 ? 5.711 27.734 12.523 1 98.62 234 PHE B O 1
ATOM 3774 N N . MET B 1 235 ? 4.266 26.438 13.734 1 98.56 235 MET B N 1
ATOM 3775 C CA . MET B 1 235 ? 3.422 27.562 14.133 1 98.56 235 MET B CA 1
ATOM 3776 C C . MET B 1 235 ? 4.238 28.625 14.852 1 98.56 235 MET B C 1
ATOM 3778 O O . MET B 1 235 ? 4.113 29.812 14.555 1 98.56 235 MET B O 1
ATOM 3782 N N . ARG B 1 236 ? 5.082 28.203 15.703 1 97.5 236 ARG B N 1
ATOM 3783 C CA . ARG B 1 236 ? 5.895 29.141 16.469 1 97.5 236 ARG B CA 1
ATOM 3784 C C . ARG B 1 236 ? 6.832 29.938 15.57 1 97.5 236 ARG B C 1
ATOM 3786 O O . ARG B 1 236 ? 6.977 31.141 15.719 1 97.5 236 ARG B O 1
ATOM 3793 N N . GLU B 1 237 ? 7.438 29.219 14.719 1 97 237 GLU B N 1
ATOM 3794 C CA . GLU B 1 237 ? 8.344 29.875 13.789 1 97 237 GLU B CA 1
ATOM 3795 C C . GLU B 1 237 ? 7.605 30.875 12.906 1 97 237 GLU B C 1
ATOM 3797 O O . GLU B 1 237 ? 8.086 31.984 12.68 1 97 237 GLU B O 1
ATOM 3802 N N . ALA B 1 238 ? 6.496 30.469 12.414 1 97.31 238 ALA B N 1
ATOM 3803 C CA . ALA B 1 238 ? 5.711 31.328 11.531 1 97.31 238 ALA B CA 1
ATOM 3804 C C . ALA B 1 238 ? 5.215 32.562 12.281 1 97.31 238 ALA B C 1
ATOM 3806 O O . ALA B 1 238 ? 5.199 33.656 11.719 1 97.31 238 ALA B O 1
ATOM 3807 N N . ILE B 1 239 ? 4.742 32.406 13.5 1 97.19 239 ILE B N 1
ATOM 3808 C CA . ILE B 1 239 ? 4.285 33.531 14.32 1 97.19 239 ILE B CA 1
ATOM 3809 C C . ILE B 1 239 ? 5.43 34.531 14.531 1 97.19 239 ILE B C 1
ATOM 3811 O O . ILE B 1 239 ? 5.238 35.719 14.406 1 97.19 239 ILE B O 1
ATOM 3815 N N . ALA B 1 240 ? 6.598 34 14.82 1 95.38 240 ALA B N 1
ATOM 3816 C CA . ALA B 1 240 ? 7.766 34.844 15.047 1 95.38 240 ALA B CA 1
ATOM 3817 C C . ALA B 1 240 ? 8.109 35.656 13.797 1 95.38 240 ALA B C 1
ATOM 3819 O O . ALA B 1 240 ? 8.461 36.844 13.883 1 95.38 240 ALA B O 1
ATOM 3820 N N . ARG B 1 241 ? 8.016 35.062 12.734 1 93.12 241 ARG B N 1
ATOM 3821 C CA . ARG B 1 241 ? 8.328 35.719 11.477 1 93.12 241 ARG B CA 1
ATOM 3822 C C . ARG B 1 241 ? 7.32 36.844 11.18 1 93.12 241 ARG B C 1
ATOM 3824 O O . ARG B 1 241 ? 7.688 37.875 10.648 1 93.12 241 ARG B O 1
ATOM 3831 N N . GLN B 1 242 ? 6.105 36.5 11.398 1 90.12 242 GLN B N 1
ATOM 3832 C CA . GLN B 1 242 ? 5.055 37.5 11.18 1 90.12 242 GLN B CA 1
ATOM 3833 C C . GLN B 1 242 ? 5.262 38.719 12.055 1 90.12 242 GLN B C 1
ATOM 3835 O O . GLN B 1 242 ? 5.051 39.875 11.609 1 90.12 242 GLN B O 1
ATOM 3840 N N . GLN B 1 243 ? 5.664 38.531 13.266 1 88.56 243 GLN B N 1
ATOM 3841 C CA . GLN B 1 243 ? 5.898 39.625 14.203 1 88.56 243 GLN B CA 1
ATOM 3842 C C . GLN B 1 243 ? 7.098 40.469 13.773 1 88.56 243 GLN B C 1
ATOM 3844 O O . GLN B 1 243 ? 7.094 41.688 13.93 1 88.56 243 GLN B O 1
ATOM 3849 N N . GLU B 1 244 ? 8.055 39.781 13.289 1 86 244 GLU B N 1
ATOM 3850 C CA . GLU B 1 244 ? 9.234 40.5 12.805 1 86 244 GLU B CA 1
ATOM 3851 C C . GLU B 1 244 ? 8.906 41.344 11.57 1 86 244 GLU B C 1
ATOM 3853 O O . GLU B 1 244 ? 9.391 42.438 11.422 1 86 244 GLU B O 1
ATOM 3858 N N . ALA B 1 245 ? 8.133 40.844 10.688 1 81.94 245 ALA B N 1
ATOM 3859 C CA . ALA B 1 245 ? 7.75 41.562 9.477 1 81.94 245 ALA B CA 1
ATOM 3860 C C . ALA B 1 245 ? 6.859 42.781 9.797 1 81.94 245 ALA B C 1
ATOM 3862 O O . ALA B 1 245 ? 6.914 43.781 9.117 1 81.94 245 ALA B O 1
ATOM 3863 N N . GLY B 1 246 ? 5.953 42.531 10.734 1 73.62 246 GLY B N 1
ATOM 3864 C CA . GLY B 1 246 ? 5.102 43.625 11.156 1 73.62 246 GLY B CA 1
ATOM 3865 C C . GLY B 1 246 ? 5.863 44.75 11.828 1 73.62 246 GLY B C 1
ATOM 3866 O O . GLY B 1 246 ? 5.531 45.938 11.656 1 73.62 246 GLY B O 1
ATOM 3867 N N . ASN B 1 247 ? 6.848 44.375 12.617 1 70.19 247 ASN B N 1
ATOM 3868 C CA . ASN B 1 247 ? 7.668 45.375 13.297 1 70.19 247 ASN B CA 1
ATOM 3869 C C . ASN B 1 247 ? 8.586 46.094 12.32 1 70.19 247 ASN B C 1
ATOM 3871 O O . ASN B 1 247 ? 8.984 47.25 12.562 1 70.19 247 ASN B O 1
ATOM 3875 N N . GLY B 1 248 ? 9.008 45.344 11.414 1 54.62 248 GLY B N 1
ATOM 3876 C CA . GLY B 1 248 ? 9.859 46.031 10.461 1 54.62 248 GLY B CA 1
ATOM 3877 C C . GLY B 1 248 ? 9.117 47.062 9.617 1 54.62 248 GLY B C 1
ATOM 3878 O O . GLY B 1 248 ? 9.734 47.844 8.906 1 54.62 248 GLY B O 1
ATOM 3879 N N . ARG B 1 249 ? 7.945 47.031 9.453 1 52.84 249 ARG B N 1
ATOM 3880 C CA . ARG B 1 249 ? 7.156 48 8.719 1 52.84 249 ARG B CA 1
ATOM 3881 C C . ARG B 1 249 ? 6.855 49.219 9.586 1 52.84 249 ARG B C 1
ATOM 3883 O O . ARG B 1 249 ? 6.254 50.188 9.117 1 52.84 249 ARG B O 1
ATOM 3890 N N . VAL B 1 250 ? 7.293 49.281 10.844 1 43.28 250 VAL B N 1
ATOM 3891 C CA . VAL B 1 250 ? 7.152 50.469 11.656 1 43.28 250 VAL B CA 1
ATOM 3892 C C . VAL B 1 250 ? 8.445 51.281 11.617 1 43.28 250 VAL B C 1
ATOM 3894 O O . VAL B 1 250 ? 9.539 50.719 11.688 1 43.28 250 VAL B O 1
#

Organism: NCBI:txid1178482